Protein AF-0000000074174057 (afdb_homodimer)

Secondary structure (DSSP, 8-state):
----------------SS-EEEEEEETTTTEEEEEETTSEEEEEEE-SS-EEEEEEEE----TTTTTT-S--SSS-----EEE-TTSSEEEEEETTEEEEEETTSSPPEEEE-SS-EEEEE--SB--SS---TTS-EEEEEEETTS-EEEEEEEETTEEEEEE-TTS--SSS-EEEEEE-BTTS-EEEEETTS-EEEE-SS--TTT--EEE-S---------/----------------SS-EEEEEEETTTTEEEEEETTSEEEEEEE-SS-EEEEEEEE----TTTTTT-S--SSS-----EEE-TTSSEEEEEETTEEEEEETTSSPPEEEE-SS-EEEEE--SB--SS---TTS-EEEEEEETTS-EEEEEEEETTEEEEEE-TTS--SSS-EEEEEE-BTTS-EEEEETTS-EEEE-SS--TTT--EEE-----------

pLDDT: mean 82.19, std 21.19, range [20.66, 98.69]

Nearest PDB structures (foldseek):
  3mzl-assembly2_E  TM=7.596E-01  e=5.325E-05  Saccharomyces cerevisiae
  3f3p-assembly3_J  TM=7.016E-01  e=1.831E-05  Saccharomyces cerevisiae
  8f5o-assembly1_E  TM=5.684E-01  e=6.202E-05  Leishmania tarentolae
  9hcj-assembly1_N0  TM=3.857E-01  e=1.654E-05  Dictyostelium discoideum
  2pm6-assembly1_D  TM=4.220E-01  e=1.141E-04  Saccharomyces cerevisiae

Sequence (444 aa):
MGGDLRKCSFIKLEAHQNRVMTCVWCNKKGLLATSGNDGTIRVWNVTKKQYSLQQTCVFNRLEGDAEESLGSPSDPSFSPVSWSISGKYLAGALEKMVNIWQVNGGKGLVDIQPHWVSALAWPEEGPATAWSGESPELLLVGRMDGSLGLIEVVDVSTMHRRELEHCYRKDVSVTCIAWFSEDRPFAVGYFDGKLLLGTKEPLEKGGIVLIDAHKYCLIPVFMGGDLRKCSFIKLEAHQNRVMTCVWCNKKGLLATSGNDGTIRVWNVTKKQYSLQQTCVFNRLEGDAEESLGSPSDPSFSPVSWSISGKYLAGALEKMVNIWQVNGGKGLVDIQPHWVSALAWPEEGPATAWSGESPELLLVGRMDGSLGLIEVVDVSTMHRRELEHCYRKDVSVTCIAWFSEDRPFAVGYFDGKLLLGTKEPLEKGGIVLIDAHKYCLIPVF

Organism: NCBI:txid286419

Foldseek 3Di:
DPPDPPPPPPQPDDDDPADWQDWDADPQPRWIWIDGPNQWIWIWRDDPVDIHTQDIGGDDDDPPVVPPPPPPVPDPQRWDWDAAQNNQWIWTFGWQKIWIDGRNDDDIDIDGHPGGWQEKDWANHEDPPDPDPQAWTWMWTWHQQWWIKIKTHRDRYDIDMDTPPLFTDGRWGWHYKHHHYLVAWIWTATPQGKIKTAHPDADPPRRIDIGDDDPDPPPPPD/DPPDPPPPPPQPDDDDPADWQDWDADPQPRWIWIDGPNQWIWIWRDDPVDIHTQDIGGDDDDPPVVPPPPPPVPDPQRWDWDAAQNNQWIWIFGWQKIWIDGRNDDDIDIDGHPGGWQEKDWANHEDPPDPDPQAWTWMWTWHQQWWIKIKTHRDRYDIDMDTPPLFTDGRWGWHYKHHHYLVAWIWTATPQGKIKTAHPDADPPRRIDIGDDDDDPPPPPD

Radius of gyration: 22.74 Å; Cα contacts (8 Å, |Δi|>4): 1100; chains: 2; bounding box: 98×54×51 Å

Structure (mmCIF, N/CA/C/O backbone):
data_AF-0000000074174057-model_v1
#
loop_
_entity.id
_entity.type
_entity.pdbx_description
1 polymer 'Uncharacterized protein'
#
loop_
_atom_site.group_PDB
_atom_site.id
_atom_site.type_symbol
_atom_site.label_atom_id
_atom_site.label_alt_id
_atom_site.label_comp_id
_atom_site.label_asym_id
_atom_site.label_entity_id
_atom_site.label_seq_id
_atom_site.pdbx_PDB_ins_code
_atom_site.Cartn_x
_atom_site.Cartn_y
_atom_site.Cartn_z
_atom_site.occupancy
_atom_site.B_iso_or_equiv
_atom_site.auth_seq_id
_atom_site.auth_comp_id
_atom_site.auth_asym_id
_atom_site.auth_atom_id
_atom_site.pdbx_PDB_model_num
ATOM 1 N N . MET A 1 1 ? 49.625 -23.078 -20.875 1 26.84 1 MET A N 1
ATOM 2 C CA . MET A 1 1 ? 49.281 -21.828 -20.203 1 26.84 1 MET A CA 1
ATOM 3 C C . MET A 1 1 ? 47.781 -21.766 -19.906 1 26.84 1 MET A C 1
ATOM 5 O O . MET A 1 1 ? 46.969 -21.703 -20.812 1 26.84 1 MET A O 1
ATOM 9 N N . GLY A 1 2 ? 47.188 -22.578 -18.969 1 28.16 2 GLY A N 1
ATOM 10 C CA . GLY A 1 2 ? 45.781 -22.922 -18.703 1 28.16 2 GLY A CA 1
ATOM 11 C C . GLY A 1 2 ? 44.938 -21.734 -18.328 1 28.16 2 GLY A C 1
ATOM 12 O O . GLY A 1 2 ? 45.281 -20.953 -17.453 1 28.16 2 GLY A O 1
ATOM 13 N N . GLY A 1 3 ? 44.406 -21.031 -19.328 1 29.42 3 GLY A N 1
ATOM 14 C CA . GLY A 1 3 ? 43.625 -19.797 -19.203 1 29.42 3 GLY A CA 1
ATOM 15 C C . GLY A 1 3 ? 42.656 -19.812 -18.047 1 29.42 3 GLY A C 1
ATOM 16 O O . GLY A 1 3 ? 42.062 -20.844 -17.734 1 29.42 3 GLY A O 1
ATOM 17 N N . ASP A 1 4 ? 43 -19.047 -16.938 1 35.31 4 ASP A N 1
ATOM 18 C CA . ASP A 1 4 ? 42.281 -18.844 -15.688 1 35.31 4 ASP A CA 1
ATOM 19 C C . ASP A 1 4 ? 40.781 -18.609 -15.945 1 35.31 4 ASP A C 1
ATOM 21 O O . ASP A 1 4 ? 40.406 -17.75 -16.766 1 35.31 4 ASP A O 1
ATOM 25 N N . LEU A 1 5 ? 39.969 -19.625 -15.992 1 32.56 5 LEU A N 1
ATOM 26 C CA . LEU A 1 5 ? 38.531 -19.562 -16.047 1 32.56 5 LEU A CA 1
ATOM 27 C C . LEU A 1 5 ? 38 -18.422 -15.188 1 32.56 5 LEU A C 1
ATOM 29 O O . LEU A 1 5 ? 38.312 -18.344 -13.992 1 32.56 5 LEU A O 1
ATOM 33 N N . ARG A 1 6 ? 38 -17.188 -15.703 1 31.39 6 ARG A N 1
ATOM 34 C CA . ARG A 1 6 ? 37.406 -16.031 -15.047 1 31.39 6 ARG A CA 1
ATOM 35 C C . ARG A 1 6 ? 36.188 -16.438 -14.25 1 31.39 6 ARG A C 1
ATOM 37 O O . ARG A 1 6 ? 35.281 -17.109 -14.781 1 31.39 6 ARG A O 1
ATOM 44 N N . LYS A 1 7 ? 36.281 -16.75 -12.992 1 34.44 7 LYS A N 1
ATOM 45 C CA . LYS A 1 7 ? 35.219 -16.969 -12.023 1 34.44 7 LYS A CA 1
ATOM 46 C C . LYS A 1 7 ? 34.062 -15.992 -12.219 1 34.44 7 LYS A C 1
ATOM 48 O O . LYS A 1 7 ? 34.281 -14.781 -12.281 1 34.44 7 LYS A O 1
ATOM 53 N N . CYS A 1 8 ? 33.094 -16.25 -13.086 1 33.12 8 CYS A N 1
ATOM 54 C CA . CYS A 1 8 ? 31.859 -15.492 -13.266 1 33.12 8 CYS A CA 1
ATOM 55 C C . CYS A 1 8 ? 31.328 -15.008 -11.922 1 33.12 8 CYS A C 1
ATOM 57 O O . CYS A 1 8 ? 31.156 -15.805 -10.992 1 33.12 8 CYS A O 1
ATOM 59 N N . SER A 1 9 ? 31.766 -13.844 -11.422 1 35.62 9 SER A N 1
ATOM 60 C CA . SER A 1 9 ? 31.219 -13.172 -10.25 1 35.62 9 SER A CA 1
ATOM 61 C C . SER A 1 9 ? 29.703 -13.398 -10.133 1 35.62 9 SER A C 1
ATOM 63 O O . SER A 1 9 ? 28.953 -13.039 -11.031 1 35.62 9 SER A O 1
ATOM 65 N N . PHE A 1 10 ? 29.281 -14.578 -9.812 1 38.91 10 PHE A N 1
ATOM 66 C CA . PHE A 1 10 ? 27.859 -14.766 -9.562 1 38.91 10 PHE A CA 1
ATOM 67 C C . PHE A 1 10 ? 27.328 -13.688 -8.617 1 38.91 10 PHE A C 1
ATOM 69 O O . PHE A 1 10 ? 27.859 -13.492 -7.527 1 38.91 10 PHE A O 1
ATOM 76 N N . ILE A 1 11 ? 27.094 -12.43 -9.023 1 42.72 11 ILE A N 1
ATOM 77 C CA . ILE A 1 11 ? 26.375 -11.422 -8.25 1 42.72 11 ILE A CA 1
ATOM 78 C C . ILE A 1 11 ? 25.25 -12.094 -7.449 1 42.72 11 ILE A C 1
ATOM 80 O O . ILE A 1 11 ? 24.328 -12.672 -8.023 1 42.72 11 ILE A O 1
ATOM 84 N N . LYS A 1 12 ? 25.625 -12.617 -6.258 1 51.53 12 LYS A N 1
ATOM 85 C CA . LYS A 1 12 ? 24.703 -13.227 -5.312 1 51.53 12 LYS A CA 1
ATOM 86 C C . LYS A 1 12 ? 23.547 -12.281 -4.984 1 51.53 12 LYS A C 1
ATOM 88 O O . LYS A 1 12 ? 23.766 -11.172 -4.504 1 51.53 12 LYS A O 1
ATOM 93 N N . LEU A 1 13 ? 22.344 -12.453 -5.551 1 61.44 13 LEU A N 1
ATOM 94 C CA . LEU A 1 13 ? 21.156 -11.68 -5.215 1 61.44 13 LEU A CA 1
ATOM 95 C C . LEU A 1 13 ? 20.547 -12.148 -3.893 1 61.44 13 LEU A C 1
ATOM 97 O O . LEU A 1 13 ? 20.266 -13.336 -3.725 1 61.44 13 LEU A O 1
ATOM 101 N N . GLU A 1 14 ? 20.844 -11.281 -2.744 1 81.12 14 GLU A N 1
ATOM 102 C CA . GLU A 1 14 ? 20.266 -11.602 -1.438 1 81.12 14 GLU A CA 1
ATOM 103 C C . GLU A 1 14 ? 18.984 -10.828 -1.194 1 81.12 14 GLU A C 1
ATOM 105 O O . GLU A 1 14 ? 18.969 -9.594 -1.242 1 81.12 14 GLU A O 1
ATOM 110 N N . ALA A 1 15 ? 17.984 -11.656 -0.936 1 90.81 15 ALA A N 1
ATOM 111 C CA . ALA A 1 15 ? 16.734 -10.992 -0.538 1 90.81 15 ALA A CA 1
ATOM 112 C C . ALA A 1 15 ? 16.828 -10.469 0.893 1 90.81 15 ALA A C 1
ATOM 114 O O . ALA A 1 15 ? 17.719 -9.656 1.209 1 90.81 15 ALA A O 1
ATOM 115 N N . HIS A 1 16 ? 15.969 -10.883 1.801 1 92.12 16 HIS A N 1
ATOM 116 C CA . HIS A 1 16 ? 15.977 -10.359 3.162 1 92.12 16 HIS A CA 1
ATOM 117 C C . HIS A 1 16 ? 16.203 -11.477 4.18 1 92.12 16 HIS A C 1
ATOM 119 O O . HIS A 1 16 ? 15.93 -12.641 3.898 1 92.12 16 HIS A O 1
ATOM 125 N N . GLN A 1 17 ? 16.859 -11.25 5.332 1 87.56 17 GLN A N 1
ATOM 126 C CA . GLN A 1 17 ? 17.172 -12.242 6.355 1 87.56 17 GLN A CA 1
ATOM 127 C C . GLN A 1 17 ? 15.93 -12.656 7.125 1 87.56 17 GLN A C 1
ATOM 129 O O . GLN A 1 17 ? 15.875 -13.742 7.699 1 87.56 17 GLN A O 1
ATOM 134 N N . ASN A 1 18 ? 14.977 -11.773 7.121 1 88.19 18 ASN A N 1
ATOM 135 C CA . ASN A 1 18 ? 13.711 -12.062 7.785 1 88.19 18 ASN A CA 1
ATOM 136 C C . ASN A 1 18 ? 12.516 -11.641 6.934 1 88.19 18 ASN A C 1
ATOM 138 O O . ASN A 1 18 ? 12.641 -11.484 5.715 1 88.19 18 ASN A O 1
ATOM 142 N N . ARG A 1 19 ? 11.406 -11.586 7.531 1 92 19 ARG A N 1
ATOM 143 C CA . ARG A 1 19 ? 10.133 -11.328 6.867 1 92 19 ARG A CA 1
ATOM 144 C C . ARG A 1 19 ? 10.25 -10.164 5.891 1 92 19 ARG A C 1
ATOM 146 O O . ARG A 1 19 ? 10.805 -9.117 6.223 1 92 19 ARG A O 1
ATOM 153 N N . VAL A 1 20 ? 9.844 -10.445 4.586 1 95.19 20 VAL A N 1
ATOM 154 C CA . VAL A 1 20 ? 9.625 -9.32 3.682 1 95.19 20 VAL A CA 1
ATOM 155 C C . VAL A 1 20 ? 8.414 -8.508 4.137 1 95.19 20 VAL A C 1
ATOM 157 O O . VAL A 1 20 ? 7.352 -9.078 4.406 1 95.19 20 VAL A O 1
ATOM 160 N N . MET A 1 21 ? 8.57 -7.293 4.254 1 93.69 21 MET A N 1
ATOM 161 C CA . MET A 1 21 ? 7.516 -6.461 4.824 1 93.69 21 MET A CA 1
ATOM 162 C C . MET A 1 21 ? 6.715 -5.77 3.729 1 93.69 21 MET A C 1
ATOM 164 O O . MET A 1 21 ? 5.504 -5.594 3.855 1 93.69 21 MET A O 1
ATOM 168 N N . THR A 1 22 ? 7.371 -5.312 2.715 1 95.38 22 THR A N 1
ATOM 169 C CA . THR A 1 22 ? 6.676 -4.613 1.644 1 95.38 22 THR A CA 1
ATOM 170 C C . THR A 1 22 ? 7.348 -4.875 0.299 1 95.38 22 THR A C 1
ATOM 172 O O . THR A 1 22 ? 8.539 -5.191 0.245 1 95.38 22 THR A O 1
ATOM 175 N N . CYS A 1 23 ? 6.633 -4.855 -0.778 1 96.5 23 CYS A N 1
ATOM 176 C CA . CYS A 1 23 ? 7.047 -4.824 -2.178 1 96.5 23 CYS A CA 1
ATOM 177 C C . CYS A 1 23 ? 6.359 -3.688 -2.924 1 96.5 23 CYS A C 1
ATOM 179 O O . CYS A 1 23 ? 5.129 -3.613 -2.953 1 96.5 23 CYS A O 1
ATOM 181 N N . VAL A 1 24 ? 7.148 -2.809 -3.457 1 96.56 24 VAL A N 1
ATOM 182 C CA . VAL A 1 24 ? 6.531 -1.677 -4.141 1 96.56 24 VAL A CA 1
ATOM 183 C C . VAL A 1 24 ? 7.281 -1.382 -5.438 1 96.56 24 VAL A C 1
ATOM 185 O O . VAL A 1 24 ? 8.508 -1.309 -5.445 1 96.56 24 VAL A O 1
ATOM 188 N N . TRP A 1 25 ? 6.516 -1.225 -6.551 1 95 25 TRP A N 1
ATOM 189 C CA . TRP A 1 25 ? 7.105 -0.872 -7.84 1 95 25 TRP A CA 1
ATOM 190 C C . TRP A 1 25 ? 7.223 0.642 -7.988 1 95 25 TRP A C 1
ATOM 192 O O . TRP A 1 25 ? 6.324 1.383 -7.578 1 95 25 TRP A O 1
ATOM 202 N N . CYS A 1 26 ? 8.266 1.019 -8.594 1 93.94 26 CYS A N 1
ATOM 203 C CA . CYS A 1 26 ? 8.383 2.389 -9.086 1 93.94 26 CYS A CA 1
ATOM 204 C C . CYS A 1 26 ? 7.93 2.492 -10.531 1 93.94 26 CYS A C 1
ATOM 206 O O . CYS A 1 26 ? 8.656 2.096 -11.445 1 93.94 26 CYS A O 1
ATOM 208 N N . ASN A 1 27 ? 6.785 3.074 -10.703 1 84.44 27 ASN A N 1
ATOM 209 C CA . ASN A 1 27 ? 6.207 3.156 -12.039 1 84.44 27 ASN A CA 1
ATOM 210 C C . ASN A 1 27 ? 7.105 3.941 -12.992 1 84.44 27 ASN A C 1
ATOM 212 O O . ASN A 1 27 ? 7.223 3.594 -14.172 1 84.44 27 ASN A O 1
ATOM 216 N N . LYS A 1 28 ? 7.781 4.848 -12.539 1 85.44 28 LYS A N 1
ATOM 217 C CA . LYS A 1 28 ? 8.562 5.762 -13.367 1 85.44 28 LYS A CA 1
ATOM 218 C C . LYS A 1 28 ? 9.867 5.105 -13.828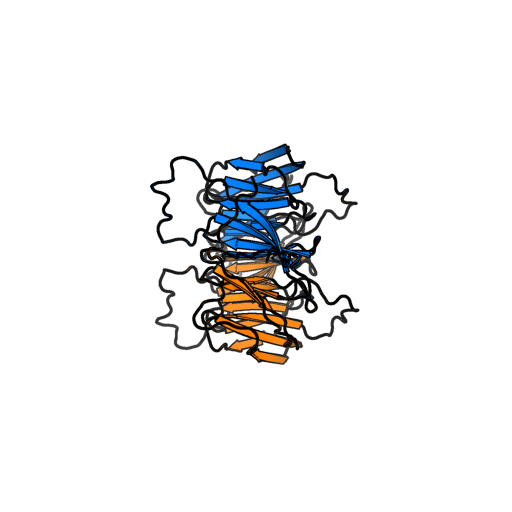 1 85.44 28 LYS A C 1
ATOM 220 O O . LYS A 1 28 ? 10.312 5.328 -14.953 1 85.44 28 LYS A O 1
ATOM 225 N N . LYS A 1 29 ? 10.406 4.258 -12.969 1 88.81 29 LYS A N 1
ATOM 226 C CA . LYS A 1 29 ? 11.75 3.758 -13.258 1 88.81 29 LYS A CA 1
ATOM 227 C C . LYS A 1 29 ? 11.719 2.264 -13.57 1 88.81 29 LYS A C 1
ATOM 229 O O . LYS A 1 29 ? 12.727 1.695 -14 1 88.81 29 LYS A O 1
ATOM 234 N N . GLY A 1 30 ? 10.633 1.668 -13.312 1 88.5 30 GLY A N 1
ATOM 235 C CA . GLY A 1 30 ? 10.57 0.228 -13.508 1 88.5 30 GLY A CA 1
ATOM 236 C C . GLY A 1 30 ? 11.422 -0.548 -12.523 1 88.5 30 GLY A C 1
ATOM 237 O O . GLY A 1 30 ? 12.055 -1.536 -12.891 1 88.5 30 GLY A O 1
ATOM 238 N N . LEU A 1 31 ? 11.594 -0.072 -11.336 1 94.5 31 LEU A N 1
ATOM 239 C CA . LEU A 1 31 ? 12.352 -0.694 -10.266 1 94.5 31 LEU A CA 1
ATOM 240 C C . LEU A 1 31 ? 11.422 -1.257 -9.195 1 94.5 31 LEU A C 1
ATOM 242 O O . LEU A 1 31 ? 10.312 -0.752 -9 1 94.5 31 LEU A O 1
ATOM 246 N N . LEU A 1 32 ? 11.914 -2.271 -8.516 1 95.56 32 LEU A N 1
ATOM 247 C CA . LEU A 1 32 ? 11.203 -2.881 -7.398 1 95.56 32 LEU A CA 1
ATOM 248 C C . LEU A 1 32 ? 11.938 -2.625 -6.086 1 95.56 32 LEU A C 1
ATOM 250 O O . LEU A 1 32 ? 13.141 -2.863 -5.988 1 95.56 32 LEU A O 1
ATOM 254 N N . ALA A 1 33 ? 11.25 -2.117 -5.121 1 96.69 33 ALA A N 1
ATOM 255 C CA . ALA A 1 33 ? 11.805 -2 -3.771 1 96.69 33 ALA A CA 1
ATOM 256 C C . ALA A 1 33 ? 11.148 -2.998 -2.822 1 96.69 33 ALA A C 1
ATOM 258 O O . ALA A 1 33 ? 9.922 -3.129 -2.799 1 96.69 33 ALA A O 1
ATOM 259 N N . THR A 1 34 ? 11.953 -3.701 -2.094 1 96.5 34 THR A N 1
ATOM 260 C CA . THR A 1 34 ? 11.461 -4.59 -1.048 1 96.5 34 THR A CA 1
ATOM 261 C C . THR A 1 34 ? 12.07 -4.227 0.304 1 96.5 34 THR A C 1
ATOM 263 O O . THR A 1 34 ? 13.25 -3.9 0.39 1 96.5 34 THR A O 1
ATOM 266 N N . SER A 1 35 ? 11.227 -4.219 1.305 1 95.38 35 SER A N 1
ATOM 267 C CA . SER A 1 35 ? 11.727 -4.008 2.658 1 95.38 35 SER A CA 1
ATOM 268 C C . SER A 1 35 ? 11.609 -5.277 3.496 1 95.38 35 SER A C 1
ATOM 270 O O . SER A 1 35 ? 10.75 -6.117 3.242 1 95.38 35 SER A O 1
ATOM 272 N N . GLY A 1 36 ? 12.547 -5.363 4.469 1 93.06 36 GLY A N 1
ATOM 273 C CA . GLY A 1 36 ? 12.516 -6.516 5.359 1 93.06 36 GLY A CA 1
ATOM 274 C C . GLY A 1 36 ? 12.633 -6.137 6.824 1 93.06 36 GLY A C 1
ATOM 275 O O . GLY A 1 36 ? 12.977 -5 7.152 1 93.06 36 GLY A O 1
ATOM 276 N N . ASN A 1 37 ? 12.297 -7.105 7.609 1 90.69 37 ASN A N 1
ATOM 277 C CA . ASN A 1 37 ? 12.453 -6.93 9.055 1 90.69 37 ASN A CA 1
ATOM 278 C C . ASN A 1 37 ? 13.922 -6.871 9.453 1 90.69 37 ASN A C 1
ATOM 280 O O . ASN A 1 37 ? 14.25 -6.555 10.594 1 90.69 37 ASN A O 1
ATOM 284 N N . ASP A 1 38 ? 14.828 -7.059 8.547 1 86.44 38 ASP A N 1
ATOM 285 C CA . ASP A 1 38 ? 16.266 -6.965 8.789 1 86.44 38 ASP A CA 1
ATOM 286 C C . ASP A 1 38 ? 16.734 -5.512 8.766 1 86.44 38 ASP A C 1
ATOM 288 O O . ASP A 1 38 ? 17.922 -5.234 8.891 1 86.44 38 ASP A O 1
ATOM 292 N N . GLY A 1 39 ? 15.852 -4.594 8.531 1 89 39 GLY A N 1
ATOM 293 C CA . GLY A 1 39 ? 16.156 -3.176 8.594 1 89 39 GLY A CA 1
ATOM 294 C C . GLY A 1 39 ? 16.703 -2.625 7.293 1 89 39 GLY A C 1
ATOM 295 O O . GLY A 1 39 ? 17.359 -1.579 7.277 1 89 39 GLY A O 1
ATOM 296 N N . THR A 1 40 ? 16.406 -3.352 6.168 1 91.38 40 THR A N 1
ATOM 297 C CA . THR A 1 40 ? 16.922 -2.871 4.891 1 91.38 40 THR A CA 1
ATOM 298 C C . THR A 1 40 ? 15.805 -2.729 3.869 1 91.38 40 THR A C 1
ATOM 300 O O . THR A 1 40 ? 14.75 -3.357 4.004 1 91.38 40 THR A O 1
ATOM 303 N N . ILE A 1 41 ? 16.016 -1.884 2.953 1 94.44 41 ILE A N 1
ATOM 304 C CA . ILE A 1 41 ? 15.281 -1.861 1.691 1 94.44 41 ILE A CA 1
ATOM 305 C C . ILE A 1 41 ? 16.219 -2.25 0.546 1 94.44 41 ILE A C 1
ATOM 307 O O . ILE A 1 41 ? 17.344 -1.754 0.46 1 94.44 41 ILE A O 1
ATOM 311 N N . ARG A 1 42 ? 15.828 -3.084 -0.247 1 94.31 42 ARG A N 1
ATOM 312 C CA . ARG A 1 42 ? 16.594 -3.498 -1.422 1 94.31 42 ARG A CA 1
ATOM 313 C C . ARG A 1 42 ? 15.883 -3.086 -2.707 1 94.31 42 ARG A C 1
ATOM 315 O O . ARG A 1 42 ? 14.68 -3.299 -2.854 1 94.31 42 ARG A O 1
ATOM 322 N N . VAL A 1 43 ? 16.625 -2.494 -3.594 1 94.75 43 VAL A N 1
ATOM 323 C CA . VAL A 1 43 ? 16.109 -2.02 -4.871 1 94.75 43 VAL A CA 1
ATOM 324 C C . VAL A 1 43 ? 16.594 -2.936 -5.996 1 94.75 43 VAL A C 1
ATOM 326 O O . VAL A 1 43 ? 17.797 -3.158 -6.156 1 94.75 43 VAL A O 1
ATOM 329 N N . TRP A 1 44 ? 15.586 -3.373 -6.754 1 93.12 44 TRP A N 1
ATOM 330 C CA . TRP A 1 44 ? 15.875 -4.375 -7.777 1 93.12 44 TRP A CA 1
ATOM 331 C C . TRP A 1 44 ? 15.547 -3.84 -9.172 1 93.12 44 TRP A C 1
ATOM 333 O O . TRP A 1 44 ? 14.523 -3.174 -9.359 1 93.12 44 TRP A O 1
ATOM 343 N N . ASN A 1 45 ? 16.438 -4.168 -10.109 1 89.5 45 ASN A N 1
ATOM 344 C CA . ASN A 1 45 ? 16.078 -4.129 -11.523 1 89.5 45 ASN A CA 1
ATOM 345 C C . ASN A 1 45 ? 15.469 -5.453 -11.984 1 89.5 45 ASN A C 1
ATOM 347 O O . ASN A 1 45 ? 16.094 -6.508 -11.859 1 89.5 45 ASN A O 1
ATOM 351 N N . VAL A 1 46 ? 14.258 -5.406 -12.453 1 85.81 46 VAL A N 1
ATOM 352 C CA . VAL A 1 46 ? 13.578 -6.637 -12.836 1 85.81 46 VAL A CA 1
ATOM 353 C C . VAL A 1 46 ? 13.109 -6.539 -14.281 1 85.81 46 VAL A C 1
ATOM 355 O O . VAL A 1 46 ? 12.289 -5.68 -14.625 1 85.81 46 VAL A O 1
ATOM 358 N N . THR A 1 47 ? 13.656 -7.234 -15.078 1 79 47 THR A N 1
ATOM 359 C CA . THR A 1 47 ? 13.195 -7.383 -16.453 1 79 47 THR A CA 1
ATOM 360 C C . THR A 1 47 ? 12.664 -8.789 -16.703 1 79 47 THR A C 1
ATOM 362 O O . THR A 1 47 ? 12.68 -9.633 -15.789 1 79 47 THR A O 1
ATOM 365 N N . LYS A 1 48 ? 12.109 -9.047 -17.812 1 74.5 48 LYS A N 1
ATOM 366 C CA . LYS A 1 48 ? 11.555 -10.359 -18.156 1 74.5 48 LYS A CA 1
ATOM 367 C C . LYS A 1 48 ? 12.625 -11.438 -18.062 1 74.5 48 LYS A C 1
ATOM 369 O O . LYS A 1 48 ? 12.328 -12.586 -17.703 1 74.5 48 LYS A O 1
ATOM 374 N N . LYS A 1 49 ? 13.883 -11.094 -18.266 1 70.69 49 LYS A N 1
ATOM 375 C CA . LYS A 1 49 ? 14.914 -12.117 -18.422 1 70.69 49 LYS A CA 1
ATOM 376 C C . LYS A 1 49 ? 15.938 -12.047 -17.297 1 70.69 49 LYS A C 1
ATOM 378 O O . LYS A 1 49 ? 16.703 -12.984 -17.078 1 70.69 49 LYS A O 1
ATOM 383 N N . GLN A 1 50 ? 15.836 -10.898 -16.609 1 77.25 50 GLN A N 1
ATOM 384 C CA . GLN A 1 50 ? 16.922 -10.719 -15.648 1 77.25 50 GLN A CA 1
ATOM 385 C C . GLN A 1 50 ? 16.453 -9.93 -14.422 1 77.25 50 GLN A C 1
ATOM 387 O O . GLN A 1 50 ? 15.5 -9.148 -14.508 1 77.25 50 GLN A O 1
ATOM 392 N N . TYR A 1 51 ? 17.078 -10.305 -13.359 1 82.62 51 TYR A N 1
ATOM 393 C CA . TYR A 1 51 ? 16.922 -9.508 -12.148 1 82.62 51 TYR A CA 1
ATOM 394 C C . TYR A 1 51 ? 18.266 -9.234 -11.484 1 82.62 51 TYR A C 1
ATOM 396 O O . TYR A 1 51 ? 19.172 -10.062 -11.562 1 82.62 51 TYR A O 1
ATOM 404 N N . SER A 1 52 ? 18.453 -8.016 -10.984 1 87.62 52 SER A N 1
ATOM 405 C CA . SER A 1 52 ? 19.672 -7.668 -10.273 1 87.62 52 SER A CA 1
ATOM 406 C C . SER A 1 52 ? 19.391 -6.723 -9.109 1 87.62 52 SER A C 1
ATOM 408 O O . SER A 1 52 ? 18.484 -5.895 -9.188 1 87.62 52 SER A O 1
ATOM 410 N N . LEU A 1 53 ? 20.156 -6.941 -8.109 1 90.56 53 LEU A N 1
ATOM 411 C CA . LEU A 1 53 ? 20.109 -6.023 -6.977 1 90.56 53 LEU A CA 1
ATOM 412 C C . LEU A 1 53 ? 20.875 -4.738 -7.285 1 90.56 53 LEU A C 1
ATOM 414 O O . LEU A 1 53 ? 22.094 -4.773 -7.508 1 90.56 53 LEU A O 1
ATOM 418 N N . GLN A 1 54 ? 20.266 -3.686 -7.285 1 90.19 54 GLN A N 1
ATOM 419 C CA . GLN A 1 54 ? 20.859 -2.41 -7.66 1 90.19 54 GLN A CA 1
ATOM 420 C C . GLN A 1 54 ? 21.406 -1.675 -6.438 1 90.19 54 GLN A C 1
ATOM 422 O O . GLN A 1 54 ? 22.438 -1.006 -6.516 1 90.19 54 GLN A O 1
ATOM 427 N N . GLN A 1 55 ? 20.656 -1.787 -5.348 1 91.94 55 GLN A N 1
ATOM 428 C CA . GLN A 1 55 ? 21 -0.981 -4.18 1 91.94 55 GLN A CA 1
ATOM 429 C C . GLN A 1 55 ? 20.406 -1.584 -2.904 1 91.94 55 GLN A C 1
ATOM 431 O O . GLN A 1 55 ? 19.312 -2.129 -2.918 1 91.94 55 GLN A O 1
ATOM 436 N N . THR A 1 56 ? 21.203 -1.534 -1.81 1 92.62 56 THR A N 1
ATOM 437 C CA . THR A 1 56 ? 20.719 -1.841 -0.472 1 92.62 56 THR A CA 1
ATOM 438 C C . THR A 1 56 ? 20.703 -0.592 0.404 1 92.62 56 THR A C 1
ATOM 440 O O . THR A 1 56 ? 21.75 0.052 0.58 1 92.62 56 THR A O 1
ATOM 443 N N . CYS A 1 57 ? 19.547 -0.249 0.861 1 93.19 57 CYS A N 1
ATOM 444 C CA . CYS A 1 57 ? 19.391 0.87 1.783 1 93.19 57 CYS A CA 1
ATOM 445 C C . CYS A 1 57 ? 19.219 0.376 3.215 1 93.19 57 CYS A C 1
ATOM 447 O O . CYS A 1 57 ? 18.406 -0.503 3.482 1 93.19 57 CYS A O 1
ATOM 449 N N . VAL A 1 58 ? 20 0.975 4.098 1 92.69 58 VAL A N 1
ATOM 450 C CA . VAL A 1 58 ? 19.938 0.56 5.492 1 92.69 58 VAL A CA 1
ATOM 451 C C . VAL A 1 58 ? 19.25 1.642 6.324 1 92.69 58 VAL A C 1
ATOM 453 O O . VAL A 1 58 ? 19.625 2.811 6.273 1 92.69 58 VAL A O 1
ATOM 456 N N . PHE A 1 59 ? 18.281 1.222 7.09 1 92.62 59 PHE A N 1
ATOM 457 C CA . PHE A 1 59 ? 17.578 2.17 7.949 1 92.62 59 PHE A CA 1
ATOM 458 C C . PHE A 1 59 ? 18.484 2.686 9.047 1 92.62 59 PHE A C 1
ATOM 460 O O . PHE A 1 59 ? 19.188 1.906 9.695 1 92.62 59 PHE A O 1
ATOM 467 N N . ASN A 1 60 ? 18.469 4.039 9.203 1 92.06 60 ASN A N 1
ATOM 468 C CA . ASN A 1 60 ? 19.062 4.609 10.414 1 92.06 60 ASN A CA 1
ATOM 469 C C . ASN A 1 60 ? 18.172 4.379 11.633 1 92.06 60 ASN A C 1
ATOM 471 O O . ASN A 1 60 ? 16.953 4.426 11.531 1 92.06 60 ASN A O 1
ATOM 475 N N . ARG A 1 61 ? 18.844 4.074 12.742 1 83.56 61 ARG A N 1
ATOM 476 C CA . ARG A 1 61 ? 18.141 3.893 14 1 83.56 61 ARG A CA 1
ATOM 477 C C . ARG A 1 61 ? 18.641 4.855 15.062 1 83.56 61 ARG A C 1
ATOM 479 O O . ARG A 1 61 ? 19.797 5.312 14.992 1 83.56 61 ARG A O 1
ATOM 486 N N . LEU A 1 62 ? 17.781 5.27 15.883 1 79.44 62 LEU A N 1
ATOM 487 C CA . LEU A 1 62 ? 18.219 6.129 16.969 1 79.44 62 LEU A CA 1
ATOM 488 C C . LEU A 1 62 ? 19.141 5.371 17.922 1 79.44 62 LEU A C 1
ATOM 490 O O . LEU A 1 62 ? 18.875 4.211 18.25 1 79.44 62 LEU A O 1
ATOM 494 N N . GLU A 1 63 ? 20.406 5.91 18.188 1 69.12 63 GLU A N 1
ATOM 495 C CA . GLU A 1 63 ? 21.391 5.379 19.125 1 69.12 63 GLU A CA 1
ATOM 496 C C . GLU A 1 63 ? 20.828 5.285 20.531 1 69.12 63 GLU A C 1
ATOM 498 O O . GLU A 1 63 ? 20.062 6.148 20.953 1 69.12 63 GLU A O 1
ATOM 503 N N . GLY A 1 64 ? 21.016 4.043 21.391 1 59.44 64 GLY A N 1
ATOM 504 C CA . GLY A 1 64 ? 20.625 3.785 22.766 1 59.44 64 GLY A CA 1
ATOM 505 C C . GLY A 1 64 ? 19.422 2.861 22.875 1 59.44 64 GLY A C 1
ATOM 506 O O . GLY A 1 64 ? 19.062 2.436 23.969 1 59.44 64 GLY A O 1
ATOM 507 N N . ASP A 1 65 ? 18.688 3.123 22.047 1 47.94 65 ASP A N 1
ATOM 508 C CA . ASP A 1 65 ? 17.516 2.268 22.203 1 47.94 65 ASP A CA 1
ATOM 509 C C . ASP A 1 65 ? 17.812 0.831 21.781 1 47.94 65 ASP A C 1
ATOM 511 O O . ASP A 1 65 ? 16.906 0.046 21.516 1 47.94 65 ASP A O 1
ATOM 515 N N . ALA A 1 66 ? 19.062 0.609 21.594 1 45.34 66 ALA A N 1
ATOM 516 C CA . ALA A 1 66 ? 19.375 -0.77 21.219 1 45.34 66 ALA A CA 1
ATOM 517 C C . ALA A 1 66 ? 18.641 -1.758 22.125 1 45.34 66 ALA A C 1
ATOM 519 O O . ALA A 1 66 ? 18.359 -2.889 21.719 1 45.34 66 ALA A O 1
ATOM 520 N N . GLU A 1 67 ? 19.016 -1.492 23.469 1 43.59 67 GLU A N 1
ATOM 521 C CA . GLU A 1 67 ? 18.547 -2.553 24.359 1 43.59 67 GLU A CA 1
ATOM 522 C C . GLU A 1 67 ? 17.078 -2.896 24.078 1 43.59 67 GLU A C 1
ATOM 524 O O . GLU A 1 67 ? 16.688 -4.066 24.125 1 43.59 67 GLU A O 1
ATOM 529 N N . GLU A 1 68 ? 16.188 -1.871 24.5 1 40.97 68 GLU A N 1
ATOM 530 C CA . GLU A 1 68 ? 14.797 -2.143 24.812 1 40.97 68 GLU A CA 1
ATOM 531 C C . GLU A 1 68 ? 13.969 -2.316 23.531 1 40.97 68 GLU A C 1
ATOM 533 O O . GLU A 1 68 ? 12.789 -2.656 23.594 1 40.97 68 GLU A O 1
ATOM 538 N N . SER A 1 69 ? 14.461 -1.712 22.625 1 39.94 69 SER A N 1
ATOM 539 C CA . SER A 1 69 ? 13.398 -1.657 21.625 1 39.94 69 SER A CA 1
ATOM 540 C C . SER A 1 69 ? 13.242 -3 20.922 1 39.94 69 SER A C 1
ATOM 542 O O . SER A 1 69 ? 13.602 -3.139 19.75 1 39.94 69 SER A O 1
ATOM 544 N N . LEU A 1 70 ? 13.938 -3.988 21.484 1 35.5 70 LEU A N 1
ATOM 545 C CA . LEU A 1 70 ? 13.273 -5.203 21.031 1 35.5 70 LEU A CA 1
ATOM 546 C C . LEU A 1 70 ? 11.773 -4.98 20.891 1 35.5 70 LEU A C 1
ATOM 548 O O . LEU A 1 70 ? 11.102 -4.594 21.859 1 35.5 70 LEU A O 1
ATOM 552 N N . GLY A 1 71 ? 11.359 -4.344 19.922 1 37.94 71 GLY A N 1
ATOM 553 C CA . GLY A 1 71 ? 9.922 -4.273 19.703 1 37.94 71 GLY A CA 1
ATOM 554 C C . GLY A 1 71 ? 9.148 -5.305 20.5 1 37.94 71 GLY A C 1
ATOM 555 O O . GLY A 1 71 ? 9.68 -6.363 20.828 1 37.94 71 GLY A O 1
ATOM 556 N N . SER A 1 72 ? 8.555 -4.922 21.703 1 37.75 72 SER A N 1
ATOM 557 C CA . SER A 1 72 ? 7.512 -5.863 22.109 1 37.75 72 SER A CA 1
ATOM 558 C C . SER A 1 72 ? 7.113 -6.77 20.953 1 37.75 72 SER A C 1
ATOM 560 O O . SER A 1 72 ? 7.066 -6.332 19.797 1 37.75 72 SER A O 1
ATOM 562 N N . PRO A 1 73 ? 7.453 -8.062 20.953 1 38.38 73 PRO A N 1
ATOM 563 C CA . PRO A 1 73 ? 6.898 -8.984 19.953 1 38.38 73 PRO A CA 1
ATOM 564 C C . PRO A 1 73 ? 5.633 -8.445 19.297 1 38.38 73 PRO A C 1
ATOM 566 O O . PRO A 1 73 ? 5.055 -9.102 18.438 1 38.38 73 PRO A O 1
ATOM 569 N N . SER A 1 74 ? 4.852 -7.672 20.203 1 38.91 74 SER A N 1
ATOM 570 C CA . SER A 1 74 ? 3.506 -7.418 19.703 1 38.91 74 SER A CA 1
ATOM 571 C C . SER A 1 74 ? 3.531 -6.965 18.25 1 38.91 74 SER A C 1
ATOM 573 O O . SER A 1 74 ? 2.828 -7.527 17.406 1 38.91 74 SER A O 1
ATOM 575 N N . ASP A 1 75 ? 3.555 -5.387 17.969 1 46.59 75 ASP A N 1
ATOM 576 C CA . ASP A 1 75 ? 2.992 -4.84 16.734 1 46.59 75 ASP A CA 1
ATOM 577 C C . ASP A 1 75 ? 3.961 -5.012 15.57 1 46.59 75 ASP A C 1
ATOM 579 O O . ASP A 1 75 ? 5.145 -4.688 15.688 1 46.59 75 ASP A O 1
ATOM 583 N N . PRO A 1 76 ? 3.891 -5.992 14.703 1 48.5 76 PRO A N 1
ATOM 584 C CA . PRO A 1 76 ? 4.629 -6.004 13.438 1 48.5 76 PRO A CA 1
ATOM 585 C C . PRO A 1 76 ? 5.086 -4.609 13.008 1 48.5 76 PRO A C 1
ATOM 587 O O . PRO A 1 76 ? 4.266 -3.691 12.906 1 48.5 76 PRO A O 1
ATOM 590 N N . SER A 1 77 ? 6.266 -4.184 13.555 1 56.06 77 SER A N 1
ATOM 591 C CA . SER A 1 77 ? 6.895 -2.9 13.258 1 56.06 77 SER A CA 1
ATOM 592 C C . SER A 1 77 ? 6.766 -2.553 11.781 1 56.06 77 SER A C 1
ATOM 594 O O . SER A 1 77 ? 7.566 -3.01 10.961 1 56.06 77 SER A O 1
ATOM 596 N N . PHE A 1 78 ? 5.566 -2.402 11.344 1 68.81 78 PHE A N 1
ATOM 597 C CA . PHE A 1 78 ? 5.324 -1.888 10.008 1 68.81 78 PHE A CA 1
ATOM 598 C C . PHE A 1 78 ? 6.148 -0.633 9.75 1 68.81 78 PHE A C 1
ATOM 600 O O . PHE A 1 78 ? 6.09 0.326 10.523 1 68.81 78 PHE A O 1
ATOM 607 N N . SER A 1 79 ? 7.223 -0.847 8.867 1 85.06 79 SER A N 1
ATOM 608 C CA . SER A 1 79 ? 7.969 0.299 8.359 1 85.06 79 SER A CA 1
ATOM 609 C C . SER A 1 79 ? 7.445 0.741 7 1 85.06 79 SER A C 1
ATOM 611 O O . SER A 1 79 ? 7.641 0.048 5.996 1 85.06 79 SER A O 1
ATOM 613 N N . PRO A 1 80 ? 6.77 1.837 7.062 1 94.44 80 PRO A N 1
ATOM 614 C CA . PRO A 1 80 ? 6.27 2.305 5.766 1 94.44 80 PRO A CA 1
ATOM 615 C C . PRO A 1 80 ? 7.391 2.65 4.789 1 94.44 80 PRO A C 1
ATOM 617 O O . PRO A 1 80 ? 8.422 3.189 5.195 1 94.44 80 PRO A O 1
ATOM 620 N N . VAL A 1 81 ? 7.27 2.246 3.537 1 96.44 81 VAL A N 1
ATOM 621 C CA . VAL A 1 81 ? 8.188 2.529 2.441 1 96.44 81 VAL A CA 1
ATOM 622 C C . VAL A 1 81 ? 7.41 3.037 1.229 1 96.44 81 VAL A C 1
ATOM 624 O O . VAL A 1 81 ? 6.34 2.518 0.911 1 96.44 81 VAL A O 1
ATOM 627 N N . SER A 1 82 ? 7.934 4.039 0.552 1 96.88 82 SER A N 1
ATOM 628 C CA . SER A 1 82 ? 7.227 4.551 -0.616 1 96.88 82 SER A CA 1
ATOM 629 C C . SER A 1 82 ? 8.172 5.266 -1.569 1 96.88 82 SER A C 1
ATOM 631 O O . SER A 1 82 ? 9.18 5.836 -1.141 1 96.88 82 SER A O 1
ATOM 633 N N . TRP A 1 83 ? 7.836 5.219 -2.883 1 96.88 83 TRP A N 1
ATOM 634 C CA . TRP A 1 83 ? 8.586 5.914 -3.924 1 96.88 83 TRP A CA 1
ATOM 635 C C . TRP A 1 83 ? 8.094 7.352 -4.078 1 96.88 83 TRP A C 1
ATOM 637 O O . TRP A 1 83 ? 6.891 7.613 -4.031 1 96.88 83 TRP A O 1
ATOM 647 N N . SER A 1 84 ? 9.055 8.219 -4.344 1 96.31 84 SER A N 1
ATOM 648 C CA . SER A 1 84 ? 8.664 9.578 -4.699 1 96.31 84 SER A CA 1
ATOM 649 C C . SER A 1 84 ? 8.023 9.617 -6.082 1 96.31 84 SER A C 1
ATOM 651 O O . SER A 1 84 ? 8.125 8.664 -6.852 1 96.31 84 SER A O 1
ATOM 653 N N . ILE A 1 85 ? 7.453 10.719 -6.387 1 93.12 85 ILE A N 1
ATOM 654 C CA . ILE A 1 85 ? 6.695 10.867 -7.625 1 93.12 85 ILE A CA 1
ATOM 655 C C . ILE A 1 85 ? 7.625 10.672 -8.82 1 93.12 85 ILE A C 1
ATOM 657 O O . ILE A 1 85 ? 7.258 10.023 -9.805 1 93.12 85 ILE A O 1
ATOM 661 N N . SER A 1 86 ? 8.797 11.195 -8.789 1 92 86 SER A N 1
ATOM 662 C CA . SER A 1 86 ? 9.742 11.133 -9.898 1 92 86 SER A CA 1
ATOM 663 C C . SER A 1 86 ? 10.469 9.789 -9.93 1 92 86 SER A C 1
ATOM 665 O O . SER A 1 86 ? 11.102 9.453 -10.93 1 92 86 SER A O 1
ATOM 667 N N . GLY A 1 87 ? 10.414 9.086 -8.797 1 93.81 87 GLY A N 1
ATOM 668 C CA . GLY A 1 87 ? 11.203 7.867 -8.68 1 93.81 87 GLY A CA 1
ATOM 669 C C . GLY A 1 87 ? 12.641 8.125 -8.258 1 93.81 87 GLY A C 1
ATOM 670 O O . GLY A 1 87 ? 13.43 7.188 -8.133 1 93.81 87 GLY A O 1
ATOM 671 N N . LYS A 1 88 ? 12.969 9.336 -7.973 1 93.94 88 LYS A N 1
ATOM 672 C CA . LYS A 1 88 ? 14.336 9.703 -7.586 1 93.94 88 LYS A CA 1
ATOM 673 C C . LYS A 1 88 ? 14.617 9.312 -6.141 1 93.94 88 LYS A C 1
ATOM 675 O O . LYS A 1 88 ? 15.766 9.023 -5.785 1 93.94 88 LYS A O 1
ATOM 680 N N . TYR A 1 89 ? 13.586 9.281 -5.367 1 96.19 89 TYR A N 1
ATOM 681 C CA . TYR A 1 89 ? 13.789 9.039 -3.941 1 96.19 89 TYR A CA 1
ATOM 682 C C . TYR A 1 89 ? 12.938 7.875 -3.457 1 96.19 89 TYR A C 1
ATOM 684 O O . TYR A 1 89 ? 11.844 7.637 -3.973 1 96.19 89 TYR A O 1
ATOM 692 N N . LEU A 1 90 ? 13.469 7.211 -2.498 1 96.75 90 LEU A N 1
ATOM 693 C CA . LEU A 1 90 ? 12.773 6.215 -1.693 1 96.75 90 LEU A CA 1
ATOM 694 C C . LEU A 1 90 ? 12.758 6.617 -0.223 1 96.75 90 LEU A C 1
ATOM 696 O O . LEU A 1 90 ? 13.805 6.918 0.355 1 96.75 90 LEU A O 1
ATOM 700 N N . ALA A 1 91 ? 11.57 6.691 0.328 1 98 91 ALA A N 1
ATOM 701 C CA . ALA A 1 91 ? 11.469 7.043 1.742 1 98 91 ALA A CA 1
ATOM 702 C C . ALA A 1 91 ? 11.039 5.84 2.578 1 98 91 ALA A C 1
ATOM 704 O O . ALA A 1 91 ? 10.227 5.027 2.137 1 98 91 ALA A O 1
ATOM 705 N N . GLY A 1 92 ? 11.578 5.684 3.703 1 97.12 92 GLY A N 1
ATOM 706 C CA . GLY A 1 92 ? 11.211 4.703 4.715 1 97.12 92 GLY A CA 1
ATOM 707 C C . GLY A 1 92 ? 11.32 5.234 6.129 1 97.12 92 GLY A C 1
ATOM 708 O O . GLY A 1 92 ? 12.133 6.125 6.402 1 97.12 92 GLY A O 1
ATOM 709 N N . ALA A 1 93 ? 10.492 4.676 6.945 1 96.81 93 ALA A N 1
ATOM 710 C CA . ALA A 1 93 ? 10.547 5.121 8.336 1 96.81 93 ALA A CA 1
ATOM 711 C C . ALA A 1 93 ? 10.68 3.932 9.289 1 96.81 93 ALA A C 1
ATOM 713 O O . ALA A 1 93 ? 10.133 2.857 9.023 1 96.81 93 ALA A O 1
ATOM 714 N N . LEU A 1 94 ? 11.406 4.102 10.242 1 92.56 94 LEU A N 1
ATOM 715 C CA . LEU A 1 94 ? 11.578 3.18 11.359 1 92.56 94 LEU A CA 1
ATOM 716 C C . LEU A 1 94 ? 11.633 3.934 12.688 1 92.56 94 LEU A C 1
ATOM 718 O O . LEU A 1 94 ? 12.477 4.812 12.875 1 92.56 94 LEU A O 1
ATOM 722 N N . GLU A 1 95 ? 10.641 3.578 13.539 1 92.5 95 GLU A N 1
ATOM 723 C CA . GLU A 1 95 ? 10.484 4.32 14.789 1 92.5 95 GLU A CA 1
ATOM 724 C C . GLU A 1 95 ? 10.266 5.809 14.523 1 92.5 95 GLU A C 1
ATOM 726 O O . GLU A 1 95 ? 9.305 6.188 13.852 1 92.5 95 GLU A O 1
ATOM 731 N N . LYS A 1 96 ? 11.234 6.648 15 1 95.31 96 LYS A N 1
ATOM 732 C CA . LYS A 1 96 ? 11.109 8.094 14.852 1 95.31 96 LYS A CA 1
ATOM 733 C C . LYS A 1 96 ? 11.984 8.609 13.711 1 95.31 96 LYS A C 1
ATOM 735 O O . LYS A 1 96 ? 12.234 9.812 13.617 1 95.31 96 LYS A O 1
ATOM 740 N N . MET A 1 97 ? 12.453 7.691 12.898 1 95.94 97 MET A N 1
ATOM 741 C CA . MET A 1 97 ? 13.383 8.109 11.844 1 95.94 97 MET A CA 1
ATOM 742 C C . MET A 1 97 ? 12.742 7.984 10.469 1 95.94 97 MET A C 1
ATOM 744 O O . MET A 1 97 ? 12.273 6.906 10.094 1 95.94 97 MET A O 1
ATOM 748 N N . VAL A 1 98 ? 12.766 9.086 9.789 1 97.81 98 VAL A N 1
ATOM 749 C CA . VAL A 1 98 ? 12.438 9.039 8.367 1 97.81 98 VAL A CA 1
ATOM 750 C C . VAL A 1 98 ? 13.727 9.062 7.539 1 97.81 98 VAL A C 1
ATOM 752 O O . VAL A 1 98 ? 14.547 9.977 7.684 1 97.81 98 VAL A O 1
ATOM 755 N N . ASN A 1 99 ? 13.93 8.023 6.777 1 97.19 99 ASN A N 1
ATOM 756 C CA . ASN A 1 99 ? 15.039 7.898 5.836 1 97.19 99 ASN A CA 1
ATOM 757 C C . ASN A 1 99 ? 14.594 8.188 4.406 1 97.19 99 ASN A C 1
ATOM 759 O O . ASN A 1 99 ? 13.57 7.672 3.953 1 97.19 99 ASN A O 1
ATOM 763 N N . ILE A 1 100 ? 15.359 9.023 3.717 1 97.94 100 ILE A N 1
ATOM 764 C CA . ILE A 1 100 ? 15.109 9.281 2.303 1 97.94 100 ILE A CA 1
ATOM 765 C C . ILE A 1 100 ? 16.375 9 1.499 1 97.94 100 ILE A C 1
ATOM 767 O O . ILE A 1 100 ? 17.375 9.711 1.633 1 97.94 100 ILE A O 1
ATOM 771 N N . TRP A 1 101 ? 16.297 7.992 0.705 1 97 101 TRP A N 1
ATOM 772 C CA . TRP A 1 101 ? 17.438 7.578 -0.109 1 97 101 TRP A CA 1
ATOM 773 C C . TRP A 1 101 ? 17.281 8.039 -1.553 1 97 101 TRP A C 1
ATOM 775 O O . TRP A 1 101 ? 16.156 8.07 -2.078 1 97 101 TRP A O 1
ATOM 785 N N . GLN A 1 102 ? 18.406 8.383 -2.148 1 94.94 102 GLN A N 1
ATOM 786 C CA . GLN A 1 102 ? 18.422 8.586 -3.594 1 94.94 102 GLN A CA 1
ATOM 787 C C . GLN A 1 102 ? 18.625 7.27 -4.336 1 94.94 102 GLN A C 1
ATOM 789 O O . GLN A 1 102 ? 19.438 6.441 -3.934 1 94.94 102 GLN A O 1
ATOM 794 N N . VAL A 1 103 ? 17.844 7.184 -5.402 1 91.38 103 VAL A N 1
ATOM 795 C CA . VAL A 1 103 ? 17.984 5.98 -6.215 1 91.38 103 VAL A CA 1
ATOM 796 C C . VAL A 1 103 ? 19.219 6.105 -7.102 1 91.38 103 VAL A C 1
ATOM 798 O O . VAL A 1 103 ? 19.422 7.133 -7.758 1 91.38 103 VAL A O 1
ATOM 801 N N . ASN A 1 104 ? 20.109 5.117 -7.219 1 84 104 ASN A N 1
ATOM 802 C CA . ASN A 1 104 ? 21.375 5.051 -7.938 1 84 104 ASN A CA 1
ATOM 803 C C . ASN A 1 104 ? 22.531 5.598 -7.094 1 84 104 ASN A C 1
ATOM 805 O O . ASN A 1 104 ? 23.562 6.016 -7.637 1 84 104 ASN A O 1
ATOM 809 N N . GLY A 1 105 ? 22.344 5.781 -5.891 1 80.56 105 GLY A N 1
ATOM 810 C CA . GLY A 1 105 ? 23.453 5.934 -4.965 1 80.56 105 GLY A CA 1
ATOM 811 C C . GLY A 1 105 ? 23.562 7.328 -4.379 1 80.56 105 GLY A C 1
ATOM 812 O O . GLY A 1 105 ? 22.797 8.227 -4.758 1 80.56 105 GLY A O 1
ATOM 813 N N . GLY A 1 106 ? 24.344 7.492 -3.309 1 78 106 GLY A N 1
ATOM 814 C CA . GLY A 1 106 ? 24.578 8.711 -2.551 1 78 106 GLY A CA 1
ATOM 815 C C . GLY A 1 106 ? 24.156 8.609 -1.102 1 78 106 GLY A C 1
ATOM 816 O O . GLY A 1 106 ? 23.641 7.57 -0.675 1 78 106 GLY A O 1
ATOM 817 N N . LYS A 1 107 ? 24.516 9.711 -0.449 1 83.5 107 LYS A N 1
ATOM 818 C CA . LYS A 1 107 ? 24.156 9.766 0.965 1 83.5 107 LYS A CA 1
ATOM 819 C C . LYS A 1 107 ? 22.656 9.977 1.146 1 83.5 107 LYS A C 1
ATOM 821 O O . LYS A 1 107 ? 22.062 10.789 0.443 1 83.5 107 LYS A O 1
ATOM 826 N N . GLY A 1 108 ? 22.016 9.211 1.852 1 92.38 108 GLY A N 1
ATOM 827 C CA . GLY A 1 108 ? 20.609 9.406 2.174 1 92.38 108 GLY A CA 1
ATOM 828 C C . GLY A 1 108 ? 20.375 10.539 3.16 1 92.38 108 GLY A C 1
ATOM 829 O O . GLY A 1 108 ? 21.312 10.984 3.83 1 92.38 108 GLY A O 1
ATOM 830 N N . LEU A 1 109 ? 19.203 11.148 3.164 1 96.94 109 LEU A N 1
ATOM 831 C CA . LEU A 1 109 ? 18.75 12.141 4.137 1 96.94 109 LEU A CA 1
ATOM 832 C C . LEU A 1 109 ? 18.016 11.461 5.289 1 96.94 109 LEU A C 1
ATOM 834 O O . LEU A 1 109 ? 17.328 10.461 5.09 1 96.94 109 LEU A O 1
ATOM 838 N N . VAL A 1 110 ? 18.219 12.008 6.457 1 97.12 110 VAL A N 1
ATOM 839 C CA . VAL A 1 110 ? 17.547 11.469 7.633 1 97.12 110 VAL A CA 1
ATOM 840 C C . VAL A 1 110 ? 16.859 12.602 8.398 1 97.12 110 VAL A C 1
ATOM 842 O O . VAL A 1 110 ? 17.422 13.68 8.562 1 97.12 110 VAL A O 1
ATOM 845 N N . ASP A 1 111 ? 15.672 12.359 8.789 1 98.06 111 ASP A N 1
ATOM 846 C CA . ASP A 1 111 ? 14.93 13.305 9.617 1 98.06 111 ASP A CA 1
ATOM 847 C C . ASP A 1 111 ? 14.414 12.625 10.883 1 98.06 111 ASP A C 1
ATOM 849 O O . ASP A 1 111 ? 13.695 11.625 10.812 1 98.06 111 ASP A O 1
ATOM 853 N N . ILE A 1 112 ? 14.789 13.195 12.039 1 97.38 112 ILE A N 1
ATOM 854 C CA . ILE A 1 112 ? 14.289 12.672 13.305 1 97.38 112 ILE A CA 1
ATOM 855 C C . ILE A 1 112 ? 12.938 13.297 13.633 1 97.38 112 ILE A C 1
ATOM 857 O O . ILE A 1 112 ? 12.828 14.523 13.766 1 97.38 112 ILE A O 1
ATOM 861 N N . GLN A 1 113 ? 11.945 12.523 13.82 1 97.38 113 GLN A N 1
ATOM 862 C CA . GLN A 1 113 ? 10.578 12.969 14.07 1 97.38 113 GLN A CA 1
ATOM 863 C C . GLN A 1 113 ? 10.305 13.07 15.57 1 97.38 113 GLN A C 1
ATOM 865 O O . GLN A 1 113 ? 10.945 12.391 16.375 1 97.38 113 GLN A O 1
ATOM 870 N N . PRO A 1 114 ? 9.352 13.906 15.906 1 97.06 114 PRO A N 1
ATOM 871 C CA . PRO A 1 114 ? 9.016 14.062 17.328 1 97.06 114 PRO A CA 1
ATOM 872 C C . PRO A 1 114 ? 8.367 12.82 17.922 1 97.06 114 PRO A C 1
ATOM 874 O O . PRO A 1 114 ? 8.398 12.617 19.125 1 97.06 114 PRO A O 1
ATOM 877 N N . HIS A 1 115 ? 7.699 11.984 17.078 1 96.56 115 HIS A N 1
ATOM 878 C CA . HIS A 1 115 ? 7.047 10.75 17.5 1 96.56 115 HIS A CA 1
ATOM 879 C C . HIS A 1 115 ? 7.258 9.641 16.469 1 96.56 115 HIS A C 1
ATOM 881 O O . HIS A 1 115 ? 7.738 9.898 15.367 1 96.56 115 HIS A O 1
ATOM 887 N N . TRP A 1 116 ? 6.926 8.438 16.891 1 95.06 116 TRP A N 1
ATOM 888 C CA . TRP A 1 116 ? 7.035 7.297 15.984 1 95.06 116 TRP A CA 1
ATOM 889 C C . TRP A 1 116 ? 6.215 7.527 14.719 1 95.06 116 TRP A C 1
ATOM 891 O O . TRP A 1 116 ? 5.066 7.969 14.781 1 95.06 116 TRP A O 1
ATOM 901 N N . VAL A 1 117 ? 6.855 7.168 13.594 1 96.81 117 VAL A N 1
ATOM 902 C CA . VAL A 1 117 ? 6.203 7.336 12.297 1 96.81 117 VAL A CA 1
ATOM 903 C C . VAL A 1 117 ? 5.367 6.102 11.977 1 96.81 117 VAL A C 1
ATOM 905 O O . VAL A 1 117 ? 5.852 4.973 12.078 1 96.81 117 VAL A O 1
ATOM 908 N N . SER A 1 118 ? 4.105 6.355 11.594 1 96.19 118 SER A N 1
ATOM 909 C CA . SER A 1 118 ? 3.215 5.227 11.359 1 96.19 118 SER A CA 1
ATOM 910 C C . SER A 1 118 ? 2.734 5.191 9.914 1 96.19 118 SER A C 1
ATOM 912 O O . SER A 1 118 ? 2.156 4.195 9.469 1 96.19 118 SER A O 1
ATOM 914 N N . ALA A 1 119 ? 2.982 6.25 9.164 1 97.19 119 ALA A N 1
ATOM 915 C CA . ALA A 1 119 ? 2.57 6.281 7.766 1 97.19 119 ALA A CA 1
ATOM 916 C C . ALA A 1 119 ? 3.396 7.289 6.973 1 97.19 119 ALA A C 1
ATOM 918 O O . ALA A 1 119 ? 3.816 8.32 7.508 1 97.19 119 ALA A O 1
ATOM 919 N N . LEU A 1 120 ? 3.611 7.027 5.734 1 98.44 120 LEU A N 1
ATOM 920 C CA . LEU A 1 120 ? 4.262 7.895 4.758 1 98.44 120 LEU A CA 1
ATOM 921 C C . LEU A 1 120 ? 3.473 7.934 3.455 1 98.44 120 LEU A C 1
ATOM 923 O O . LEU A 1 120 ? 2.938 6.914 3.016 1 98.44 120 LEU A O 1
ATOM 927 N N . ALA A 1 121 ? 3.48 9.102 2.84 1 97.94 121 ALA A N 1
ATOM 928 C CA . ALA A 1 121 ? 2.838 9.164 1.529 1 97.94 121 ALA A CA 1
ATOM 929 C C . ALA A 1 121 ? 3.434 10.281 0.678 1 97.94 121 ALA A C 1
ATOM 931 O O . ALA A 1 121 ? 3.41 11.445 1.071 1 97.94 121 ALA A O 1
ATOM 932 N N . TRP A 1 122 ? 3.99 9.875 -0.458 1 97.25 122 TRP A N 1
ATOM 933 C CA . TRP A 1 122 ? 4.176 10.812 -1.563 1 97.25 122 TRP A CA 1
ATOM 934 C C . TRP A 1 122 ? 2.889 10.961 -2.369 1 97.25 122 TRP A C 1
ATOM 936 O O . TRP A 1 122 ? 2.08 10.031 -2.439 1 97.25 122 TRP A O 1
ATOM 946 N N . PRO A 1 123 ? 2.725 12.211 -2.975 1 95.69 123 PRO A N 1
ATOM 947 C CA . PRO A 1 123 ? 1.632 12.203 -3.949 1 95.69 123 PRO A CA 1
ATOM 948 C C . PRO A 1 123 ? 1.841 11.188 -5.066 1 95.69 123 PRO A C 1
ATOM 950 O O . PRO A 1 123 ? 2.979 10.938 -5.473 1 95.69 123 PRO A O 1
ATOM 953 N N . GLU A 1 124 ? 0.765 10.555 -5.508 1 92.31 124 GLU A N 1
ATOM 954 C CA . GLU A 1 124 ? 0.846 9.523 -6.539 1 92.31 124 GLU A CA 1
ATOM 955 C C . GLU A 1 124 ? 1.037 10.141 -7.922 1 92.31 124 GLU A C 1
ATOM 957 O O . GLU A 1 124 ? 1.646 9.531 -8.805 1 92.31 124 GLU A O 1
ATOM 962 N N . GLU A 1 125 ? 0.448 11.281 -8.102 1 88.75 125 GLU A N 1
ATOM 963 C CA . GLU A 1 125 ? 0.524 11.977 -9.383 1 88.75 125 GLU A CA 1
ATOM 964 C C . GLU A 1 125 ? 1.088 13.383 -9.219 1 88.75 125 GLU A C 1
ATOM 966 O O . GLU A 1 125 ? 0.896 14.016 -8.18 1 88.75 125 GLU A O 1
ATOM 971 N N . GLY A 1 126 ? 1.828 13.75 -10.242 1 81 126 GLY A N 1
ATOM 972 C CA . GLY A 1 126 ? 2.369 15.102 -10.227 1 81 126 GLY A CA 1
ATOM 973 C C . GLY A 1 126 ? 1.323 16.172 -10.5 1 81 126 GLY A C 1
ATOM 974 O O . GLY A 1 126 ? 0.177 15.844 -10.828 1 81 126 GLY A O 1
ATOM 975 N N . PRO A 1 127 ? 1.838 17.344 -10.211 1 73.19 127 PRO A N 1
ATOM 976 C CA . PRO A 1 127 ? 0.916 18.422 -10.578 1 73.19 127 PRO A CA 1
ATOM 977 C C . PRO A 1 127 ? 0.615 18.453 -12.07 1 73.19 127 PRO A C 1
ATOM 979 O O . PRO A 1 127 ? 1.394 17.938 -12.875 1 73.19 127 PRO A O 1
ATOM 982 N N . ALA A 1 128 ? -0.574 18.812 -12.375 1 66.44 128 ALA A N 1
ATOM 983 C CA . ALA A 1 128 ? -0.988 18.922 -13.773 1 66.44 128 ALA A CA 1
ATOM 984 C C . ALA A 1 128 ? -0.026 19.797 -14.562 1 66.44 128 ALA A C 1
ATOM 986 O O . ALA A 1 128 ? 0.138 19.625 -15.773 1 66.44 128 ALA A O 1
ATOM 987 N N . THR A 1 129 ? 0.495 20.672 -13.867 1 64.5 129 THR A N 1
ATOM 988 C CA . THR A 1 129 ? 1.39 21.562 -14.594 1 64.5 129 THR A CA 1
ATOM 989 C C . THR A 1 129 ? 2.75 20.906 -14.812 1 64.5 129 THR A C 1
ATOM 991 O O . THR A 1 129 ? 3.139 20.016 -14.062 1 64.5 129 THR A O 1
ATOM 994 N N . ALA A 1 130 ? 3.527 21.312 -15.781 1 56.22 130 ALA A N 1
ATOM 995 C CA . ALA A 1 130 ? 4.785 20.797 -16.297 1 56.22 130 ALA A CA 1
ATOM 996 C C . ALA A 1 130 ? 5.789 20.547 -15.18 1 56.22 130 ALA A C 1
ATOM 998 O O . ALA A 1 130 ? 6.125 21.469 -14.43 1 56.22 130 ALA A O 1
ATOM 999 N N . TRP A 1 131 ? 5.645 19.406 -14.586 1 57.66 131 TRP A N 1
ATOM 1000 C CA . TRP A 1 131 ? 6.617 18.969 -13.594 1 57.66 131 TRP A CA 1
ATOM 1001 C C . TRP A 1 131 ? 8.031 19.031 -14.148 1 57.66 131 TRP A C 1
ATOM 1003 O O . TRP A 1 131 ? 8.328 18.438 -15.188 1 57.66 131 TRP A O 1
ATOM 1013 N N . SER A 1 132 ? 8.734 20.125 -13.812 1 61.66 132 SER A N 1
ATOM 1014 C CA . SER A 1 132 ? 10.156 20.125 -14.156 1 61.66 132 SER A CA 1
ATOM 1015 C C . SER A 1 132 ? 10.938 19.188 -13.242 1 61.66 132 SER A C 1
ATOM 1017 O O . SER A 1 132 ? 10.594 19.031 -12.062 1 61.66 132 SER A O 1
ATOM 1019 N N . GLY A 1 133 ? 11.383 18.125 -13.57 1 64.12 133 GLY A N 1
ATOM 1020 C CA . GLY A 1 133 ? 12.227 17.156 -12.875 1 64.12 133 GLY A CA 1
ATOM 1021 C C . GLY A 1 133 ? 13.078 17.781 -11.789 1 64.12 133 GLY A C 1
ATOM 1022 O O . GLY A 1 133 ? 13.695 17.078 -11 1 64.12 133 GLY A O 1
ATOM 1023 N N . GLU A 1 134 ? 13 19.125 -11.633 1 74.06 134 GLU A N 1
ATOM 1024 C CA . GLU A 1 134 ? 13.867 19.797 -10.656 1 74.06 134 GLU A CA 1
ATOM 1025 C C . GLU A 1 134 ? 13.055 20.328 -9.484 1 74.06 134 GLU A C 1
ATOM 1027 O O . GLU A 1 134 ? 13.625 20.859 -8.523 1 74.06 134 GLU A O 1
ATOM 1032 N N . SER A 1 135 ? 11.82 20.109 -9.461 1 87.19 135 SER A N 1
ATOM 1033 C CA . SER A 1 135 ? 10.977 20.641 -8.398 1 87.19 135 SER A CA 1
ATOM 1034 C C . SER A 1 135 ? 11.078 19.812 -7.129 1 87.19 135 SER A C 1
ATOM 1036 O O . SER A 1 135 ? 11.305 18.594 -7.199 1 87.19 135 SER A O 1
ATOM 1038 N N . PRO A 1 136 ? 11.008 20.547 -5.953 1 94.69 136 PRO A N 1
ATOM 1039 C CA . PRO A 1 136 ? 10.984 19.797 -4.699 1 94.69 136 PRO A CA 1
ATOM 1040 C C . PRO A 1 136 ? 9.859 18.766 -4.652 1 94.69 136 PRO A C 1
ATOM 1042 O O . PRO A 1 136 ? 8.82 18.953 -5.301 1 94.69 136 PRO A O 1
ATOM 1045 N N . GLU A 1 137 ? 10.094 17.734 -3.965 1 95.62 137 GLU A N 1
ATOM 1046 C CA . GLU A 1 137 ? 9.078 16.703 -3.768 1 95.62 137 GLU A CA 1
ATOM 1047 C C . GLU A 1 137 ? 8.617 16.656 -2.312 1 95.62 137 GLU A C 1
ATOM 1049 O O . GLU A 1 137 ? 9.422 16.859 -1.397 1 95.62 137 GLU A O 1
ATOM 1054 N N . LEU A 1 138 ? 7.359 16.453 -2.145 1 97.5 138 LEU A N 1
ATOM 1055 C CA . LEU A 1 138 ? 6.762 16.531 -0.815 1 97.5 138 LEU A CA 1
ATOM 1056 C C . LEU A 1 138 ? 6.434 15.141 -0.286 1 97.5 138 LEU A C 1
ATOM 1058 O O . LEU A 1 138 ? 5.875 14.312 -1.009 1 97.5 138 LEU A O 1
ATOM 1062 N N . LEU A 1 139 ? 6.801 14.914 0.979 1 98.56 139 LEU A N 1
ATOM 1063 C CA . LEU A 1 139 ? 6.492 13.68 1.699 1 98.56 139 LEU A CA 1
ATOM 1064 C C . LEU A 1 139 ? 5.66 13.977 2.945 1 98.56 139 LEU A C 1
ATOM 1066 O O . LEU A 1 139 ? 6.102 14.711 3.83 1 98.56 139 LEU A O 1
ATOM 1070 N N . LEU A 1 140 ? 4.48 13.398 2.951 1 98.69 140 LEU A N 1
ATOM 1071 C CA . LEU A 1 140 ? 3.627 13.523 4.129 1 98.69 140 LEU A CA 1
ATOM 1072 C C . LEU A 1 140 ? 3.949 12.445 5.152 1 98.69 140 LEU A C 1
ATOM 1074 O O . LEU A 1 140 ? 4.078 11.266 4.801 1 98.69 140 LEU A O 1
ATOM 1078 N N . VAL A 1 141 ? 4.078 12.844 6.406 1 98.56 141 VAL A N 1
ATOM 1079 C CA . VAL A 1 141 ? 4.43 11.953 7.508 1 98.56 141 VAL A CA 1
ATOM 1080 C C . VAL A 1 141 ? 3.291 11.914 8.523 1 98.56 141 VAL A C 1
ATOM 1082 O O . VAL A 1 141 ? 2.852 12.953 9.016 1 98.56 141 VAL A O 1
ATOM 1085 N N . GLY A 1 142 ? 2.758 10.75 8.781 1 98.25 142 GLY A N 1
ATOM 1086 C CA . GLY A 1 142 ? 1.809 10.523 9.859 1 98.25 142 GLY A CA 1
ATOM 1087 C C . GLY A 1 142 ? 2.42 9.812 11.055 1 98.25 142 GLY A C 1
ATOM 1088 O O . GLY A 1 142 ? 3.238 8.906 10.891 1 98.25 142 GLY A O 1
ATOM 1089 N N . ARG A 1 143 ? 1.994 10.188 12.211 1 97.75 143 ARG A N 1
ATOM 1090 C CA . ARG A 1 143 ? 2.68 9.695 13.406 1 97.75 143 ARG A CA 1
ATOM 1091 C C . ARG A 1 143 ? 1.699 9.039 14.367 1 97.75 143 ARG A C 1
ATOM 1093 O O . ARG A 1 143 ? 0.486 9.227 14.25 1 97.75 143 ARG A O 1
ATOM 1100 N N . MET A 1 144 ? 2.273 8.312 15.312 1 96.44 144 MET A N 1
ATOM 1101 C CA . MET A 1 144 ? 1.501 7.535 16.281 1 96.44 144 MET A CA 1
ATOM 1102 C C . MET A 1 144 ? 0.753 8.453 17.234 1 96.44 144 MET A C 1
ATOM 1104 O O . MET A 1 144 ? -0.197 8.023 17.891 1 96.44 144 MET A O 1
ATOM 1108 N N . ASP A 1 145 ? 1.121 9.68 17.359 1 97.25 145 ASP A N 1
ATOM 1109 C CA . ASP A 1 145 ? 0.426 10.586 18.266 1 97.25 145 ASP A CA 1
ATOM 1110 C C . ASP A 1 145 ? -0.675 11.359 17.547 1 97.25 145 ASP A C 1
ATOM 1112 O O . ASP A 1 145 ? -1.356 12.195 18.141 1 97.25 145 ASP A O 1
ATOM 1116 N N . GLY A 1 146 ? -0.782 11.141 16.281 1 97.69 146 GLY A N 1
ATOM 1117 C CA . GLY A 1 146 ? -1.861 11.758 15.516 1 97.69 146 GLY A CA 1
ATOM 1118 C C . GLY A 1 146 ? -1.416 12.961 14.711 1 97.69 146 GLY A C 1
ATOM 1119 O O . GLY A 1 146 ? -2.166 13.461 13.867 1 97.69 146 GLY A O 1
ATOM 1120 N N . SER A 1 147 ? -0.214 13.398 14.883 1 97.62 147 SER A N 1
ATOM 1121 C CA . SER A 1 147 ? 0.269 14.586 14.188 1 97.62 147 SER A CA 1
ATOM 1122 C C . SER A 1 147 ? 0.738 14.25 12.773 1 97.62 147 SER A C 1
ATOM 1124 O O . SER A 1 147 ? 0.967 13.086 12.453 1 97.62 147 SER A O 1
ATOM 1126 N N . LEU A 1 148 ? 0.779 15.297 12.008 1 98.06 148 LEU A N 1
ATOM 1127 C CA . LEU A 1 148 ? 1.243 15.211 10.625 1 98.06 148 LEU A CA 1
ATOM 1128 C C . LEU A 1 148 ? 2.404 16.172 10.383 1 98.06 148 LEU A C 1
ATOM 1130 O O . LEU A 1 148 ? 2.42 17.281 10.914 1 98.06 148 LEU A O 1
ATOM 1134 N N . GLY A 1 149 ? 3.311 15.703 9.625 1 98.44 149 GLY A N 1
ATOM 1135 C CA . GLY A 1 149 ? 4.391 16.531 9.117 1 98.44 149 GLY A CA 1
ATOM 1136 C C . GLY A 1 149 ? 4.523 16.484 7.605 1 98.44 149 GLY A C 1
ATOM 1137 O O . GLY A 1 149 ? 4.043 15.547 6.969 1 98.44 149 GLY A O 1
ATOM 1138 N N . LEU A 1 150 ? 5.137 17.516 7.121 1 98.62 150 LEU A N 1
ATOM 1139 C CA . LEU A 1 150 ? 5.426 17.609 5.691 1 98.62 150 LEU A CA 1
ATOM 1140 C C . LEU A 1 150 ? 6.91 17.844 5.449 1 98.62 150 LEU A C 1
ATOM 1142 O O . LEU A 1 150 ? 7.461 18.844 5.918 1 98.62 150 LEU A O 1
ATOM 1146 N N . ILE A 1 151 ? 7.52 16.938 4.746 1 98.69 151 ILE A N 1
ATOM 1147 C CA . ILE A 1 151 ? 8.93 17.094 4.395 1 98.69 151 ILE A CA 1
ATOM 1148 C C . ILE A 1 151 ? 9.047 17.5 2.926 1 98.69 151 ILE A C 1
ATOM 1150 O O . ILE A 1 151 ? 8.57 16.781 2.039 1 98.69 151 ILE A O 1
ATOM 1154 N N . GLU A 1 152 ? 9.625 18.562 2.719 1 98.12 152 GLU A N 1
ATOM 1155 C CA . GLU A 1 152 ? 9.969 19.016 1.376 1 98.12 152 GLU A CA 1
ATOM 1156 C C . GLU A 1 152 ? 11.398 18.641 1.015 1 98.12 152 GLU A C 1
ATOM 1158 O O . GLU A 1 152 ? 12.352 19.141 1.62 1 98.12 152 GLU A O 1
ATOM 1163 N N . VAL A 1 153 ? 11.555 17.75 0.049 1 97.25 153 VAL A N 1
ATOM 1164 C CA . VAL A 1 153 ? 12.875 17.391 -0.45 1 97.25 153 VAL A CA 1
ATOM 1165 C C . VAL A 1 153 ? 13.266 18.297 -1.607 1 97.25 153 VAL A C 1
ATOM 1167 O O . VAL A 1 153 ? 12.758 18.156 -2.723 1 97.25 153 VAL A O 1
ATOM 1170 N N . VAL A 1 154 ? 14.188 19.156 -1.338 1 96.12 154 VAL A N 1
ATOM 1171 C CA . VAL A 1 154 ? 14.578 20.188 -2.295 1 96.12 154 VAL A CA 1
ATOM 1172 C C . VAL A 1 154 ? 15.57 19.609 -3.305 1 96.12 154 VAL A C 1
ATOM 1174 O O . VAL A 1 154 ? 15.438 19.844 -4.508 1 96.12 154 VAL A O 1
ATOM 1177 N N . ASP A 1 155 ? 16.5 18.906 -2.82 1 93.25 155 ASP A N 1
ATOM 1178 C CA . ASP A 1 155 ? 17.484 18.203 -3.631 1 93.25 155 ASP A CA 1
ATOM 1179 C C . ASP A 1 155 ? 18.141 17.078 -2.842 1 93.25 155 ASP A C 1
ATOM 1181 O O . ASP A 1 155 ? 17.672 16.719 -1.76 1 93.25 155 ASP A O 1
ATOM 1185 N N . VAL A 1 156 ? 19.234 16.531 -3.283 1 90.5 156 VAL A N 1
ATOM 1186 C CA . VAL A 1 156 ? 19.828 15.297 -2.762 1 90.5 156 VAL A CA 1
ATOM 1187 C C . VAL A 1 156 ? 20.406 15.555 -1.373 1 90.5 156 VAL A C 1
ATOM 1189 O O . VAL A 1 156 ? 20.609 14.617 -0.595 1 90.5 156 VAL A O 1
ATOM 1192 N N . SER A 1 157 ? 20.641 16.781 -0.991 1 93.62 157 SER A N 1
ATOM 1193 C CA . SER A 1 157 ? 21.312 17.062 0.274 1 93.62 157 SER A CA 1
ATOM 1194 C C . SER A 1 157 ? 20.484 18 1.145 1 93.62 157 SER A C 1
ATOM 1196 O O . SER A 1 157 ? 20.906 18.375 2.246 1 93.62 157 SER A O 1
ATOM 1198 N N . THR A 1 158 ? 19.312 18.375 0.608 1 96.06 158 THR A N 1
ATOM 1199 C CA . THR A 1 158 ? 18.562 19.406 1.312 1 96.06 158 THR A CA 1
ATOM 1200 C C . THR A 1 158 ? 17.094 19.016 1.438 1 96.06 158 THR A C 1
ATOM 1202 O O . THR A 1 158 ? 16.453 18.656 0.448 1 96.06 158 THR A O 1
ATOM 1205 N N . MET A 1 159 ? 16.594 19.062 2.652 1 97.56 159 MET A N 1
ATOM 1206 C CA . MET A 1 159 ? 15.172 18.891 2.914 1 97.56 159 MET A CA 1
ATOM 1207 C C . MET A 1 159 ? 14.719 19.781 4.07 1 97.56 159 MET A C 1
ATOM 1209 O O . MET A 1 159 ? 15.531 20.188 4.902 1 97.56 159 MET A O 1
ATOM 1213 N N . HIS A 1 160 ? 13.453 20.141 4.055 1 98.19 160 HIS A N 1
ATOM 1214 C CA . HIS A 1 160 ? 12.836 20.938 5.109 1 98.19 160 HIS A CA 1
ATOM 1215 C C . HIS A 1 160 ? 11.547 20.297 5.602 1 98.19 160 HIS A C 1
ATOM 1217 O O . HIS A 1 160 ? 10.711 19.859 4.797 1 98.19 160 HIS A O 1
ATOM 1223 N N . ARG A 1 161 ? 11.422 20.234 6.867 1 98.44 161 ARG A N 1
ATOM 1224 C CA . ARG A 1 161 ? 10.18 19.719 7.441 1 98.44 161 ARG A CA 1
ATOM 1225 C C . ARG A 1 161 ? 9.352 20.844 8.047 1 98.44 161 ARG A C 1
ATOM 1227 O O . ARG A 1 161 ? 9.883 21.734 8.703 1 98.44 161 ARG A O 1
ATOM 1234 N N . ARG A 1 162 ? 8.07 20.781 7.883 1 97.88 162 ARG A N 1
ATOM 1235 C CA . ARG A 1 162 ? 7.125 21.625 8.602 1 97.88 162 ARG A CA 1
ATOM 1236 C C . ARG A 1 162 ? 6 20.797 9.211 1 97.88 162 ARG A C 1
ATOM 1238 O O . ARG A 1 162 ? 5.59 19.781 8.633 1 97.88 162 ARG A O 1
ATOM 1245 N N . GLU A 1 163 ? 5.566 21.172 10.375 1 98.06 163 GLU A N 1
ATOM 1246 C CA . GLU A 1 163 ? 4.445 20.516 11.039 1 98.06 163 GLU A CA 1
ATOM 1247 C C . GLU A 1 163 ? 3.109 21.047 10.531 1 98.06 163 GLU A C 1
ATOM 1249 O O . GLU A 1 163 ? 2.938 22.266 10.359 1 98.06 163 GLU A O 1
ATOM 1254 N N . LEU A 1 164 ? 2.242 20.172 10.234 1 96.12 164 LEU A N 1
ATOM 1255 C CA . LEU A 1 164 ? 0.918 20.594 9.797 1 96.12 164 LEU A CA 1
ATOM 1256 C C . LEU A 1 164 ? -0 20.828 10.992 1 96.12 164 LEU A C 1
ATOM 1258 O O . LEU A 1 164 ? -0.94 20.062 11.219 1 96.12 164 LEU A O 1
ATOM 1262 N N . GLU A 1 165 ? 0.091 21.922 11.555 1 93.56 165 GLU A N 1
ATOM 1263 C CA . GLU A 1 165 ? -0.588 22.25 12.805 1 93.56 165 GLU A CA 1
ATOM 1264 C C . GLU A 1 165 ? -2.066 22.547 12.562 1 93.56 165 GLU A C 1
ATOM 1266 O O . GLU A 1 165 ? -2.869 22.516 13.5 1 93.56 165 GLU A O 1
ATOM 1271 N N . HIS A 1 166 ? -2.428 22.766 11.352 1 91 166 HIS A N 1
ATOM 1272 C CA . HIS A 1 166 ? -3.814 23.094 11.047 1 91 166 HIS A CA 1
ATOM 1273 C C . HIS A 1 166 ? -4.617 21.844 10.727 1 91 166 HIS A C 1
ATOM 1275 O O . HIS A 1 166 ? -5.844 21.891 10.609 1 91 166 HIS A O 1
ATOM 1281 N N . CYS A 1 167 ? -3.906 20.719 10.562 1 89.75 167 CYS A N 1
ATOM 1282 C CA . CYS A 1 167 ? -4.547 19.5 10.094 1 89.75 167 CYS A CA 1
ATOM 1283 C C . CYS A 1 167 ? -4.023 18.281 10.844 1 89.75 167 CYS A C 1
ATOM 1285 O O . CYS A 1 167 ? -3.145 17.562 10.344 1 89.75 167 CYS A O 1
ATOM 1287 N N . TYR A 1 168 ? -4.371 18.109 12.039 1 88.75 168 TYR A N 1
ATOM 1288 C CA . TYR A 1 168 ? -3.924 16.953 12.797 1 88.75 168 TYR A CA 1
ATOM 1289 C C . TYR A 1 168 ? -4.914 16.609 13.906 1 88.75 168 TYR A C 1
ATOM 1291 O O . TYR A 1 168 ? -5.902 17.312 14.102 1 88.75 168 TYR A O 1
ATOM 1299 N N . ARG A 1 169 ? -4.719 15.469 14.438 1 94.69 169 ARG A N 1
ATOM 1300 C CA . ARG A 1 169 ? -5.418 15.055 15.648 1 94.69 169 ARG A CA 1
ATOM 1301 C C . ARG A 1 169 ? -4.43 14.742 16.766 1 94.69 169 ARG A C 1
ATOM 1303 O O . ARG A 1 169 ? -3.219 14.695 16.531 1 94.69 169 ARG A O 1
ATOM 1310 N N . LYS A 1 170 ? -4.984 14.648 17.969 1 94.81 170 LYS A N 1
ATOM 1311 C CA . LYS A 1 170 ? -4.141 14.375 19.125 1 94.81 170 LYS A CA 1
ATOM 1312 C C . LYS A 1 170 ? -4.5 13.039 19.766 1 94.81 170 LYS A C 1
ATOM 1314 O O . LYS A 1 170 ? -5.68 12.688 19.859 1 94.81 170 LYS A O 1
ATOM 1319 N N . ASP A 1 171 ? -3.459 12.281 20.094 1 95.38 171 ASP A N 1
ATOM 1320 C CA . ASP A 1 171 ? -3.545 11.094 20.938 1 95.38 171 ASP A CA 1
ATOM 1321 C C . ASP A 1 171 ? -4.281 9.969 20.203 1 95.38 171 ASP A C 1
ATOM 1323 O O . ASP A 1 171 ? -4.973 9.164 20.844 1 95.38 171 ASP A O 1
ATOM 1327 N N . VAL A 1 172 ? -4.344 10.07 19.016 1 96.5 172 VAL A N 1
ATOM 1328 C CA . VAL A 1 172 ? -4.875 8.977 18.219 1 96.5 172 VAL A CA 1
ATOM 1329 C C . VAL A 1 172 ? -3.945 8.695 17.031 1 96.5 172 VAL A C 1
ATOM 1331 O O . VAL A 1 172 ? -3.621 9.609 16.266 1 96.5 172 VAL A O 1
ATOM 1334 N N . SER A 1 173 ? -3.547 7.531 16.844 1 96.62 173 SER A N 1
ATOM 1335 C CA . SER A 1 173 ? -2.518 7.168 15.875 1 96.62 173 SER A CA 1
ATOM 1336 C C . SER A 1 173 ? -3.041 7.281 14.445 1 96.62 173 SER A C 1
ATOM 1338 O O . SER A 1 173 ? -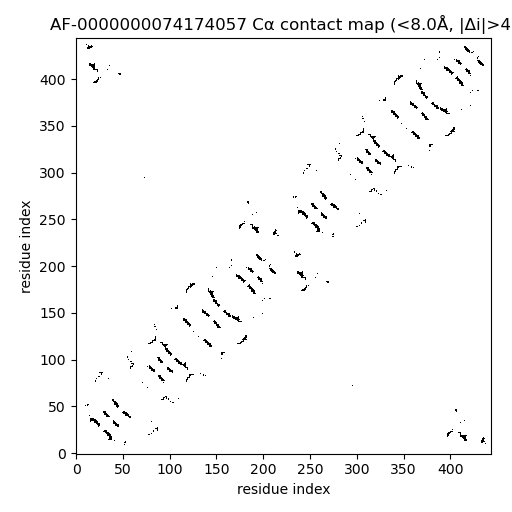4.16 6.859 14.156 1 96.62 173 SER A O 1
ATOM 1340 N N . VAL A 1 174 ? -2.195 7.82 13.57 1 97.06 174 VAL A N 1
ATOM 1341 C CA . VAL A 1 174 ? -2.422 7.711 12.133 1 97.06 174 VAL A CA 1
ATOM 1342 C C . VAL A 1 174 ? -2.211 6.27 11.688 1 97.06 174 VAL A C 1
ATOM 1344 O O . VAL A 1 174 ? -1.228 5.629 12.07 1 97.06 174 VAL A O 1
ATOM 1347 N N . THR A 1 175 ? -3.117 5.746 10.891 1 95.62 175 THR A N 1
ATOM 1348 C CA . THR A 1 175 ? -2.975 4.352 10.484 1 95.62 175 THR A CA 1
ATOM 1349 C C . THR A 1 175 ? -2.625 4.258 9 1 95.62 175 THR A C 1
ATOM 1351 O O . THR A 1 175 ? -1.988 3.295 8.562 1 95.62 175 THR A O 1
ATOM 1354 N N . CYS A 1 176 ? -3.014 5.184 8.242 1 96.31 176 CYS A N 1
ATOM 1355 C CA . CYS A 1 176 ? -2.748 5.191 6.812 1 96.31 176 CYS A CA 1
ATOM 1356 C C . CYS A 1 176 ? -2.924 6.59 6.23 1 96.31 176 CYS A C 1
ATOM 1358 O O . CYS A 1 176 ? -3.547 7.453 6.855 1 96.31 176 CYS A O 1
ATOM 1360 N N . ILE A 1 177 ? -2.318 6.832 5.078 1 97.81 177 ILE A N 1
ATOM 1361 C CA . ILE A 1 177 ? -2.432 8.086 4.344 1 97.81 177 ILE A CA 1
ATOM 1362 C C . ILE A 1 177 ? -2.582 7.797 2.85 1 97.81 177 ILE A C 1
ATOM 1364 O O . ILE A 1 177 ? -1.915 6.91 2.314 1 97.81 177 ILE A O 1
ATOM 1368 N N . ALA A 1 178 ? -3.445 8.461 2.225 1 97.06 178 ALA A N 1
ATOM 1369 C CA . ALA A 1 178 ? -3.537 8.484 0.767 1 97.06 178 ALA A CA 1
ATOM 1370 C C . ALA A 1 178 ? -3.463 9.906 0.235 1 97.06 178 ALA A C 1
ATOM 1372 O O . ALA A 1 178 ? -4.156 10.797 0.73 1 97.06 178 ALA A O 1
ATOM 1373 N N . TRP A 1 179 ? -2.619 10.109 -0.694 1 95.88 179 TRP A N 1
ATOM 1374 C CA . TRP A 1 179 ? -2.416 11.422 -1.297 1 95.88 179 TRP A CA 1
ATOM 1375 C C . TRP A 1 179 ? -2.277 11.312 -2.811 1 95.88 179 TRP A C 1
ATOM 1377 O O . TRP A 1 179 ? -1.262 10.82 -3.312 1 95.88 179 TRP A O 1
ATOM 1387 N N . PHE A 1 180 ? -3.25 11.781 -3.521 1 93.62 180 PHE A N 1
ATOM 1388 C CA . PHE A 1 180 ? -3.275 11.586 -4.965 1 93.62 180 PHE A CA 1
ATOM 1389 C C . PHE A 1 180 ? -2.348 12.57 -5.664 1 93.62 180 PHE A C 1
ATOM 1391 O O . PHE A 1 180 ? -1.459 12.172 -6.418 1 93.62 180 PHE A O 1
ATOM 1398 N N . SER A 1 181 ? -2.611 13.805 -5.379 1 92.5 181 SER A N 1
ATOM 1399 C CA . SER A 1 181 ? -1.793 14.875 -5.945 1 92.5 181 SER A CA 1
ATOM 1400 C C . SER A 1 181 ? -1.715 16.078 -5.008 1 92.5 181 SER A C 1
ATOM 1402 O O . SER A 1 181 ? -2.564 16.234 -4.129 1 92.5 181 SER A O 1
ATOM 1404 N N . GLU A 1 182 ? -0.766 16.844 -5.27 1 91.38 182 GLU A N 1
ATOM 1405 C CA . GLU A 1 182 ? -0.529 17.969 -4.379 1 91.38 182 GLU A CA 1
ATOM 1406 C C . GLU A 1 182 ? -1.701 18.953 -4.406 1 91.38 182 GLU A C 1
ATOM 1408 O O . GLU A 1 182 ? -1.903 19.719 -3.459 1 91.38 182 GLU A O 1
ATOM 1413 N N . ASP A 1 183 ? -2.436 18.953 -5.52 1 87.62 183 ASP A N 1
ATOM 1414 C CA . ASP A 1 183 ? -3.529 19.906 -5.68 1 87.62 183 ASP A CA 1
ATOM 1415 C C . ASP A 1 183 ? -4.836 19.328 -5.133 1 87.62 183 ASP A C 1
ATOM 1417 O O . ASP A 1 183 ? -5.875 20 -5.184 1 87.62 183 ASP A O 1
ATOM 1421 N N . ARG A 1 184 ? -4.836 18.156 -4.586 1 87.44 184 ARG A N 1
ATOM 1422 C CA . ARG A 1 184 ? -6 17.516 -3.982 1 87.44 184 ARG A CA 1
ATOM 1423 C C . ARG A 1 184 ? -5.789 17.281 -2.49 1 87.44 184 ARG A C 1
ATOM 1425 O O . ARG A 1 184 ? -4.648 17.25 -2.018 1 87.44 184 ARG A O 1
ATOM 1432 N N . PRO A 1 185 ? -6.918 17.188 -1.78 1 91.56 185 PRO A N 1
ATOM 1433 C CA . PRO A 1 185 ? -6.754 16.844 -0.365 1 91.56 185 PRO A CA 1
ATOM 1434 C C . PRO A 1 185 ? -6.137 15.461 -0.156 1 91.56 185 PRO A C 1
ATOM 1436 O O . PRO A 1 185 ? -6.32 14.57 -0.987 1 91.56 185 PRO A O 1
ATOM 1439 N N . PHE A 1 186 ? -5.34 15.336 0.856 1 95.25 186 PHE A N 1
ATOM 1440 C CA . PHE A 1 186 ? -4.945 14 1.306 1 95.25 186 PHE A CA 1
ATOM 1441 C C . PHE A 1 186 ? -5.938 13.461 2.326 1 95.25 186 PHE A C 1
ATOM 1443 O O . PHE A 1 186 ? -6.641 14.227 2.986 1 95.25 186 PHE A O 1
ATOM 1450 N N . ALA A 1 187 ? -6.012 12.141 2.4 1 96.06 187 ALA A N 1
ATOM 1451 C CA . ALA A 1 187 ? -6.844 11.445 3.383 1 96.06 187 ALA A CA 1
ATOM 1452 C C . ALA A 1 187 ? -5.984 10.766 4.445 1 96.06 187 ALA A C 1
ATOM 1454 O O . ALA A 1 187 ? -4.984 10.117 4.121 1 96.06 187 ALA A O 1
ATOM 1455 N N . VAL A 1 188 ? -6.371 10.961 5.684 1 97.12 188 VAL A N 1
ATOM 1456 C CA . VAL A 1 188 ? -5.684 10.352 6.82 1 97.12 188 VAL A CA 1
ATOM 1457 C C . VAL A 1 188 ? -6.664 9.5 7.621 1 97.12 188 VAL A C 1
ATOM 1459 O O . VAL A 1 188 ? -7.691 9.992 8.094 1 97.12 188 VAL A O 1
ATOM 1462 N N . GLY A 1 189 ? -6.336 8.211 7.707 1 96.69 189 GLY A N 1
ATOM 1463 C CA . GLY A 1 189 ? -7.098 7.32 8.562 1 96.69 189 GLY A CA 1
ATOM 1464 C C . GLY A 1 189 ? -6.531 7.207 9.969 1 96.69 189 GLY A C 1
ATOM 1465 O O . GLY A 1 189 ? -5.312 7.203 10.148 1 96.69 189 GLY A O 1
ATOM 1466 N N . TYR A 1 190 ? -7.438 7.082 10.883 1 96.31 190 TYR A N 1
ATOM 1467 C CA . TYR A 1 190 ? -7.004 7.035 12.273 1 96.31 190 TYR A CA 1
ATOM 1468 C C . TYR A 1 190 ? -7.449 5.738 12.938 1 96.31 190 TYR A C 1
ATOM 1470 O O . TYR A 1 190 ? -8.359 5.062 12.453 1 96.31 190 TYR A O 1
ATOM 1478 N N . PHE A 1 191 ? -6.844 5.43 14.047 1 95.5 191 PHE A N 1
ATOM 1479 C CA . PHE A 1 191 ? -7.027 4.195 14.797 1 95.5 191 PHE A CA 1
ATOM 1480 C C . PHE A 1 191 ? -8.445 4.102 15.352 1 95.5 191 PHE A C 1
ATOM 1482 O O . PHE A 1 191 ? -8.969 3.002 15.539 1 95.5 191 PHE A O 1
ATOM 1489 N N . ASP A 1 192 ? -9.07 5.191 15.57 1 93.94 192 ASP A N 1
ATOM 1490 C CA . ASP A 1 192 ? -10.414 5.164 16.156 1 93.94 192 ASP A CA 1
ATOM 1491 C C . ASP A 1 192 ? -11.477 5.137 15.055 1 93.94 192 ASP A C 1
ATOM 1493 O O . ASP A 1 192 ? -12.672 5.285 15.344 1 93.94 192 ASP A O 1
ATOM 1497 N N . GLY A 1 193 ? -11.094 5.145 13.82 1 93.81 193 GLY A N 1
ATOM 1498 C CA . GLY A 1 193 ? -12.047 4.961 12.742 1 93.81 193 GLY A CA 1
ATOM 1499 C C . GLY A 1 193 ? -12.352 6.242 11.992 1 93.81 193 GLY A C 1
ATOM 1500 O O . GLY A 1 193 ? -12.992 6.215 10.938 1 93.81 193 GLY A O 1
ATOM 1501 N N . LYS A 1 194 ? -11.891 7.332 12.422 1 94.31 194 LYS A N 1
ATOM 1502 C CA . LYS A 1 194 ? -12.18 8.609 11.773 1 94.31 194 LYS A CA 1
ATOM 1503 C C . LYS A 1 194 ? -11.258 8.836 10.578 1 94.31 194 LYS A C 1
ATOM 1505 O O . LYS A 1 194 ? -10.172 8.266 10.508 1 94.31 194 LYS A O 1
ATOM 1510 N N . LEU A 1 195 ? -11.781 9.656 9.703 1 94.81 195 LEU A N 1
ATOM 1511 C CA . LEU A 1 195 ? -11.047 10.078 8.516 1 94.81 195 LEU A CA 1
ATOM 1512 C C . LEU A 1 195 ? -10.883 11.594 8.477 1 94.81 195 LEU A C 1
ATOM 1514 O O . LEU A 1 195 ? -11.852 12.328 8.719 1 94.81 195 LEU A O 1
ATOM 1518 N N . LEU A 1 196 ? -9.664 12.016 8.242 1 94.31 196 LEU A N 1
ATOM 1519 C CA . LEU A 1 196 ? -9.391 13.438 8.062 1 94.31 196 LEU A CA 1
ATOM 1520 C C . LEU A 1 196 ? -9.023 13.742 6.613 1 94.31 196 LEU A C 1
ATOM 1522 O O . LEU A 1 196 ? -8.141 13.094 6.043 1 94.31 196 LEU A O 1
ATOM 1526 N N . LEU A 1 197 ? -9.734 14.602 5.992 1 92.81 197 LEU A N 1
ATOM 1527 C CA . LEU A 1 197 ? -9.367 15.156 4.695 1 92.81 197 LEU A CA 1
ATOM 1528 C C . LEU A 1 197 ? -8.742 16.547 4.855 1 92.81 197 LEU A C 1
ATOM 1530 O O . LEU A 1 197 ? -9.383 17.453 5.375 1 92.81 197 LEU A O 1
ATOM 1534 N N . GLY A 1 198 ? -7.457 16.594 4.438 1 93.06 198 GLY A N 1
ATOM 1535 C CA . GLY A 1 198 ? -6.734 17.844 4.625 1 93.06 198 GLY A CA 1
ATOM 1536 C C . GLY A 1 198 ? -5.898 18.234 3.422 1 93.06 198 GLY A C 1
ATOM 1537 O O . GLY A 1 198 ? -5.809 17.484 2.449 1 93.06 198 GLY A O 1
ATOM 1538 N N . THR A 1 199 ? -5.406 19.469 3.488 1 92.25 199 THR A N 1
ATOM 1539 C CA . THR A 1 199 ? -4.531 20 2.449 1 92.25 199 THR A CA 1
ATOM 1540 C C . THR A 1 199 ? -3.215 20.484 3.049 1 92.25 199 THR A C 1
ATOM 1542 O O . THR A 1 199 ? -3.119 20.703 4.258 1 92.25 199 THR A O 1
ATOM 1545 N N . LYS A 1 200 ? -2.221 20.609 2.232 1 92.12 200 LYS A N 1
ATOM 1546 C CA . LYS A 1 200 ? -0.9 21.016 2.703 1 92.12 200 LYS A CA 1
ATOM 1547 C C . LYS A 1 200 ? -0.924 22.453 3.25 1 92.12 200 LYS A C 1
ATOM 1549 O O . LYS A 1 200 ? -0.178 22.781 4.176 1 92.12 200 LYS A O 1
ATOM 1554 N N . GLU A 1 201 ? -1.771 23.234 2.572 1 90.88 201 GLU A N 1
ATOM 1555 C CA . GLU A 1 201 ? -1.958 24.609 3.066 1 90.88 201 GLU A CA 1
ATOM 1556 C C . GLU A 1 201 ? -3.328 24.766 3.717 1 90.88 201 GLU A C 1
ATOM 1558 O O . GLU A 1 201 ? -4.312 24.172 3.268 1 90.88 201 GLU A O 1
ATOM 1563 N N . PRO A 1 202 ? -3.348 25.594 4.812 1 87.06 202 PRO A N 1
ATOM 1564 C CA . PRO A 1 202 ? -4.66 25.859 5.402 1 87.06 202 PRO A CA 1
ATOM 1565 C C . PRO A 1 202 ? -5.617 26.547 4.426 1 87.06 202 PRO A C 1
ATOM 1567 O O . PRO A 1 202 ? -5.195 27.375 3.621 1 87.06 202 PRO A O 1
ATOM 1570 N N . LEU A 1 203 ? -6.867 26.016 4.395 1 77.94 203 LEU A N 1
ATOM 1571 C CA . LEU A 1 203 ? -7.887 26.672 3.584 1 77.94 203 LEU A CA 1
ATOM 1572 C C . LEU A 1 203 ? -8.633 27.719 4.398 1 77.94 203 LEU A C 1
ATOM 1574 O O . LEU A 1 203 ? -8.664 27.656 5.629 1 77.94 203 LEU A O 1
ATOM 1578 N N . GLU A 1 204 ? -9.016 28.828 3.752 1 70.06 204 GLU A N 1
ATOM 1579 C CA . GLU A 1 204 ? -9.742 29.922 4.398 1 70.06 204 GLU A CA 1
ATOM 1580 C C . GLU A 1 204 ? -10.938 29.406 5.191 1 70.06 204 GLU A C 1
ATOM 1582 O O . GLU A 1 204 ? -11.188 29.844 6.312 1 70.06 204 GLU A O 1
ATOM 1587 N N . LYS A 1 205 ? -11.867 28.609 4.539 1 62.59 205 LYS A N 1
ATOM 1588 C CA . LYS A 1 205 ? -13.07 28.141 5.215 1 62.59 205 LYS A CA 1
ATOM 1589 C C . LYS A 1 205 ? -12.867 26.719 5.77 1 62.59 205 LYS A C 1
ATOM 1591 O O . LYS A 1 205 ? -13.297 25.75 5.156 1 62.59 205 LYS A O 1
ATOM 1596 N N . GLY A 1 206 ? -12.102 26.516 6.746 1 60.56 206 GLY A N 1
ATOM 1597 C CA . GLY A 1 206 ? -11.992 25.297 7.535 1 60.56 206 GLY A CA 1
ATOM 1598 C C . GLY A 1 206 ? -11.328 24.156 6.789 1 60.56 206 GLY A C 1
ATOM 1599 O O . GLY A 1 206 ? -12 23.25 6.301 1 60.56 206 GLY A O 1
ATOM 1600 N N . GLY A 1 207 ? -10.234 24.234 6.422 1 61.88 207 GLY A N 1
ATOM 1601 C CA . GLY A 1 207 ? -9.359 23.484 5.535 1 61.88 207 GLY A CA 1
ATOM 1602 C C . GLY A 1 207 ? -9.344 22 5.836 1 61.88 207 GLY A C 1
ATOM 1603 O O . GLY A 1 207 ? -8.773 21.203 5.074 1 61.88 207 GLY A O 1
ATOM 1604 N N . ILE A 1 208 ? -10 21.531 7.012 1 77.25 208 ILE A N 1
ATOM 1605 C CA . ILE A 1 208 ? -9.922 20.125 7.348 1 77.25 208 ILE A CA 1
ATOM 1606 C C . ILE A 1 208 ? -11.328 19.562 7.539 1 77.25 208 ILE A C 1
ATOM 1608 O O . ILE A 1 208 ? -12.203 20.234 8.086 1 77.25 208 ILE A O 1
ATOM 1612 N N . VAL A 1 209 ? -11.609 18.5 6.941 1 82.75 209 VAL A N 1
ATOM 1613 C CA . VAL A 1 209 ? -12.844 17.75 7.184 1 82.75 209 VAL A CA 1
ATOM 1614 C C . VAL A 1 209 ? -12.539 16.5 7.988 1 82.75 209 VAL A C 1
ATOM 1616 O O . VAL A 1 209 ? -11.656 15.711 7.621 1 82.75 209 VAL A O 1
ATOM 1619 N N . LEU A 1 210 ? -13.203 16.406 9.117 1 84.75 210 LEU A N 1
ATOM 1620 C CA . LEU A 1 210 ? -13.133 15.195 9.914 1 84.75 210 LEU A CA 1
ATOM 1621 C C . LEU A 1 210 ? -14.414 14.391 9.797 1 84.75 210 LEU A C 1
ATOM 1623 O O . LEU A 1 210 ? -15.5 14.891 10.109 1 84.75 210 LEU A O 1
ATOM 1627 N N . ILE A 1 211 ? -14.289 13.211 9.305 1 86 211 ILE A N 1
ATOM 1628 C CA . ILE A 1 211 ? -15.438 12.328 9.133 1 86 211 ILE A CA 1
ATOM 1629 C C . ILE A 1 211 ? -15.453 11.281 10.25 1 86 211 ILE A C 1
ATOM 1631 O O . ILE A 1 211 ? -14.492 10.531 10.422 1 86 211 ILE A O 1
ATOM 1635 N N . ASP A 1 212 ? -16.578 11.172 11.023 1 84 212 ASP A N 1
ATOM 1636 C CA . ASP A 1 212 ? -16.719 10.266 12.156 1 84 212 ASP A CA 1
ATOM 1637 C C . ASP A 1 212 ? -17.688 9.125 11.82 1 84 212 ASP A C 1
ATOM 1639 O O . ASP A 1 212 ? -18.359 9.156 10.797 1 84 212 ASP A O 1
ATOM 1643 N N . ALA A 1 213 ? -17.688 7.82 12.562 1 70.38 213 ALA A N 1
ATOM 1644 C CA . ALA A 1 213 ? -18.578 6.68 12.375 1 70.38 213 ALA A CA 1
ATOM 1645 C C . ALA A 1 213 ? -20.016 7.039 12.727 1 70.38 213 ALA A C 1
ATOM 1647 O O . ALA A 1 213 ? -20.969 6.461 12.18 1 70.38 213 ALA A O 1
ATOM 1648 N N . HIS A 1 214 ? -20.375 7.555 13.898 1 56.66 214 HIS A N 1
ATOM 1649 C CA . HIS A 1 214 ? -21.672 7.641 14.57 1 56.66 214 HIS A CA 1
ATOM 1650 C C . HIS A 1 214 ? -22.391 8.938 14.211 1 56.66 214 HIS A C 1
ATOM 1652 O O . HIS A 1 214 ? -23.469 9.219 14.742 1 56.66 214 HIS A O 1
ATOM 1658 N N . LYS A 1 215 ? -22.094 9.641 13.523 1 49.03 215 LYS A N 1
ATOM 1659 C CA . LYS A 1 215 ? -23.031 10.766 13.617 1 49.03 215 LYS A CA 1
ATOM 1660 C C . LYS A 1 215 ? -24.375 10.43 12.984 1 49.03 215 LYS A C 1
ATOM 1662 O O . LYS A 1 215 ? -24.453 10.227 11.773 1 49.03 215 LYS A O 1
ATOM 1667 N N . TYR A 1 216 ? -25.203 9.609 13.773 1 38.94 216 TYR A N 1
ATOM 1668 C CA . TYR A 1 216 ? -26.562 9.203 13.445 1 38.94 216 T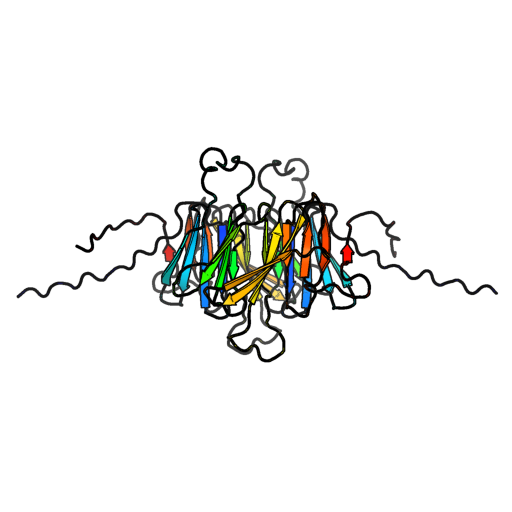YR A CA 1
ATOM 1669 C C . TYR A 1 216 ? -27.469 10.414 13.25 1 38.94 216 TYR A C 1
ATOM 1671 O O . TYR A 1 216 ? -27.625 11.234 14.164 1 38.94 216 TYR A O 1
ATOM 1679 N N . CYS A 1 217 ? -27.453 11.336 12.562 1 33.38 217 CYS A N 1
ATOM 1680 C CA . CYS A 1 217 ? -28.797 11.898 12.586 1 33.38 217 CYS A CA 1
ATOM 1681 C C . CYS A 1 217 ? -29.766 11.039 11.781 1 33.38 217 CYS A C 1
ATOM 1683 O O . CYS A 1 217 ? -29.516 10.758 10.602 1 33.38 217 CYS A O 1
ATOM 1685 N N . LEU A 1 218 ? -30.453 10.008 12.461 1 30.34 218 LEU A N 1
ATOM 1686 C CA . LEU A 1 218 ? -31.641 9.305 12.023 1 30.34 218 LEU A CA 1
ATOM 1687 C C . LEU A 1 218 ? -32.625 10.258 11.352 1 30.34 218 LEU A C 1
ATOM 1689 O O . LEU A 1 218 ? -33.062 11.25 11.953 1 30.34 218 LEU A O 1
ATOM 1693 N N . ILE A 1 219 ? -32.438 10.914 10.344 1 30.19 219 ILE A N 1
ATOM 1694 C CA . ILE A 1 219 ? -33.719 11.391 9.82 1 30.19 219 ILE A CA 1
ATOM 1695 C C . ILE A 1 219 ? -34.5 10.227 9.188 1 30.19 219 ILE A C 1
ATOM 1697 O O . ILE A 1 219 ? -33.969 9.531 8.32 1 30.19 219 ILE A O 1
ATOM 1701 N N . PRO A 1 220 ? -35.469 9.703 9.969 1 27.92 220 PRO A N 1
ATOM 1702 C CA . PRO A 1 220 ? -36.469 8.773 9.422 1 27.92 220 PRO A CA 1
ATOM 1703 C C . PRO A 1 220 ? -37.031 9.258 8.094 1 27.92 220 PRO A C 1
ATOM 1705 O O . PRO A 1 220 ? -37.406 10.43 7.961 1 27.92 220 PRO A O 1
ATOM 1708 N N . VAL A 1 221 ? -36.5 9.031 6.965 1 23.38 221 VAL A N 1
ATOM 1709 C CA . VAL A 1 221 ? -37.312 9.273 5.789 1 23.38 221 VAL A CA 1
ATOM 1710 C C . VAL A 1 221 ? -38.594 8.445 5.879 1 23.38 221 VAL A C 1
ATOM 1712 O O . VAL A 1 221 ? -38.562 7.219 5.926 1 23.38 221 VAL A O 1
ATOM 1715 N N . PHE A 1 222 ? -39.562 8.953 6.797 1 20.66 222 PHE A N 1
ATOM 1716 C CA . PHE A 1 222 ? -40.938 8.578 6.531 1 20.66 222 PHE A CA 1
ATOM 1717 C C . PHE A 1 222 ? -41.438 9.188 5.223 1 20.66 222 PHE A C 1
ATOM 1719 O O . PHE A 1 222 ? -40.969 10.266 4.824 1 20.66 222 PHE A O 1
ATOM 1726 N N . MET B 1 1 ? -48.562 31.203 4.211 1 26.45 1 MET B N 1
ATOM 1727 C CA . MET B 1 1 ? -48.25 29.953 3.523 1 26.45 1 MET B CA 1
ATOM 1728 C C . MET B 1 1 ? -46.75 29.625 3.678 1 26.45 1 MET B C 1
ATOM 1730 O O . MET B 1 1 ? -45.906 30.297 3.105 1 26.45 1 MET B O 1
ATOM 1734 N N . GLY B 1 2 ? -46.188 29.359 4.84 1 27.69 2 GLY B N 1
ATOM 1735 C CA . GLY B 1 2 ? -44.812 29.344 5.32 1 27.69 2 GLY B CA 1
ATOM 1736 C C . GLY B 1 2 ? -43.969 28.297 4.629 1 27.69 2 GLY B C 1
ATOM 1737 O O . GLY B 1 2 ? -44.344 27.125 4.555 1 27.69 2 GLY B O 1
ATOM 1738 N N . GLY B 1 3 ? -43.375 28.641 3.484 1 29.45 3 GLY B N 1
ATOM 1739 C CA . GLY B 1 3 ? -42.625 27.797 2.58 1 29.45 3 GLY B CA 1
ATOM 1740 C C . GLY B 1 3 ? -41.688 26.828 3.299 1 29.45 3 GLY B C 1
ATOM 1741 O O . GLY B 1 3 ? -41.125 27.156 4.352 1 29.45 3 GLY B O 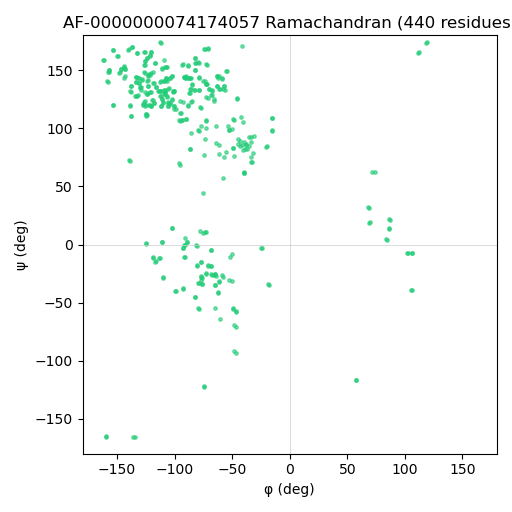1
ATOM 1742 N N . ASP B 1 4 ? -42.031 25.516 3.266 1 34.5 4 ASP B N 1
ATOM 1743 C CA . ASP B 1 4 ? -41.375 24.344 3.85 1 34.5 4 ASP B CA 1
ATOM 1744 C C . ASP B 1 4 ? -39.875 24.359 3.611 1 34.5 4 ASP B C 1
ATOM 1746 O O . ASP B 1 4 ? -39.438 24.547 2.482 1 34.5 4 ASP B O 1
ATOM 1750 N N . LEU B 1 5 ? -39.125 24.906 4.488 1 31.81 5 LEU B N 1
ATOM 1751 C CA . LEU B 1 5 ? -37.656 24.891 4.504 1 31.81 5 LEU B CA 1
ATOM 1752 C C . LEU B 1 5 ? -37.125 23.516 4.086 1 31.81 5 LEU B C 1
ATOM 1754 O O . LEU B 1 5 ? -37.531 22.5 4.652 1 31.81 5 LEU B O 1
ATOM 1758 N N . ARG B 1 6 ? -37.062 23.266 2.768 1 31.08 6 ARG B N 1
ATOM 1759 C CA . ARG B 1 6 ? -36.438 22.062 2.213 1 31.08 6 ARG B CA 1
ATOM 1760 C C . ARG B 1 6 ? -35.281 21.578 3.09 1 31.08 6 ARG B C 1
ATOM 1762 O O . ARG B 1 6 ? -34.406 22.359 3.455 1 31.08 6 ARG B O 1
ATOM 1769 N N . LYS B 1 7 ? -35.5 20.672 4.012 1 34.03 7 LYS B N 1
ATOM 1770 C CA . LYS B 1 7 ? -34.531 19.953 4.824 1 34.03 7 LYS B CA 1
ATOM 1771 C C . LYS B 1 7 ? -33.312 19.531 3.99 1 34.03 7 LYS B C 1
ATOM 1773 O O . LYS B 1 7 ? -33.5 18.938 2.922 1 34.03 7 LYS B O 1
ATOM 1778 N N . CYS B 1 8 ? -32.312 20.359 3.82 1 32.69 8 CYS B N 1
ATOM 1779 C CA . CYS B 1 8 ? -31.062 20.047 3.172 1 32.69 8 CYS B CA 1
ATOM 1780 C C . CYS B 1 8 ? -30.578 18.641 3.555 1 32.69 8 CYS B C 1
ATOM 1782 O O . CYS B 1 8 ? -30.516 18.312 4.738 1 32.69 8 CYS B O 1
ATOM 1784 N N . SER B 1 9 ? -30.984 17.594 2.83 1 34.94 9 SER B N 1
ATOM 1785 C CA . SER B 1 9 ? -30.484 16.234 2.932 1 34.94 9 SER B CA 1
ATOM 1786 C C . SER B 1 9 ? -29 16.219 3.312 1 34.94 9 SER B C 1
ATOM 1788 O O . SER B 1 9 ? -28.172 16.75 2.578 1 34.94 9 SER B O 1
ATOM 1790 N N . PHE B 1 10 ? -28.672 16.562 4.535 1 39.03 10 PHE B N 1
ATOM 1791 C CA . PHE B 1 10 ? -27.266 16.438 4.93 1 39.03 10 PHE B CA 1
ATOM 1792 C C . PHE B 1 10 ? -26.766 15.023 4.691 1 39.03 10 PHE B C 1
ATOM 1794 O O . PHE B 1 10 ? -27.375 14.055 5.145 1 39.03 10 PHE B O 1
ATOM 1801 N N . ILE B 1 11 ? -26.391 14.547 3.531 1 43 11 ILE B N 1
ATOM 1802 C CA . ILE B 1 11 ? -25.672 13.305 3.256 1 43 11 ILE B CA 1
ATOM 1803 C C . ILE B 1 11 ? -24.703 13 4.395 1 43 11 ILE B C 1
ATOM 1805 O O . ILE B 1 11 ? -23.797 13.797 4.676 1 43 11 ILE B O 1
ATOM 1809 N N . LYS B 1 12 ? -25.188 12.266 5.453 1 51.47 12 LYS B N 1
ATOM 1810 C CA . LYS B 1 12 ? -24.438 11.766 6.598 1 51.47 12 LYS B CA 1
ATOM 1811 C C . LYS B 1 12 ? -23.172 11.031 6.145 1 51.47 12 LYS B C 1
ATOM 1813 O O . LYS B 1 12 ? -23.266 10.008 5.457 1 51.47 12 LYS B O 1
ATOM 1818 N N . LEU B 1 13 ? -21.969 11.664 6.172 1 62.19 13 LEU B N 1
ATOM 1819 C CA . LEU B 1 13 ? -20.734 10.992 5.816 1 62.19 13 LEU B CA 1
ATOM 1820 C C . LEU B 1 13 ? -20.156 10.258 7.02 1 62.19 13 LEU B C 1
ATOM 1822 O O . LEU B 1 13 ? -19.859 10.875 8.047 1 62.19 13 LEU B O 1
ATOM 1826 N N . GLU B 1 14 ? -20.469 8.828 7.141 1 80.81 14 GLU B N 1
ATOM 1827 C CA . GLU B 1 14 ? -19.906 8.008 8.211 1 80.81 14 GLU B CA 1
ATOM 1828 C C . GLU B 1 14 ? -18.609 7.332 7.758 1 80.81 14 GLU B C 1
ATOM 1830 O O . GLU B 1 14 ? -18.594 6.594 6.773 1 80.81 14 GLU B O 1
ATOM 1835 N N . ALA B 1 15 ? -17.594 7.672 8.578 1 90.88 15 ALA B N 1
ATOM 1836 C CA . ALA B 1 15 ? -16.359 6.945 8.297 1 90.88 15 ALA B CA 1
ATOM 1837 C C . ALA B 1 15 ? -16.453 5.504 8.797 1 90.88 15 ALA B C 1
ATOM 1839 O O . ALA B 1 15 ? -17.328 4.75 8.383 1 90.88 15 ALA B O 1
ATOM 1840 N N . HIS B 1 16 ? -15.547 5.066 9.672 1 92.38 16 HIS B N 1
ATOM 1841 C CA . HIS B 1 16 ? -15.547 3.676 10.117 1 92.38 16 HIS B CA 1
ATOM 1842 C C . HIS B 1 16 ? -15.758 3.578 11.625 1 92.38 16 HIS B C 1
ATOM 1844 O O . HIS B 1 16 ? -15.484 4.531 12.359 1 92.38 16 HIS B O 1
ATOM 1850 N N . GLN B 1 17 ? -16.406 2.531 12.18 1 87.81 17 GLN B N 1
ATOM 1851 C CA . GLN B 1 17 ? -16.703 2.352 13.594 1 87.81 17 GLN B CA 1
ATOM 1852 C C . GLN B 1 17 ? -15.438 2.008 14.383 1 87.81 17 GLN B C 1
ATOM 1854 O O . GLN B 1 17 ? -15.367 2.26 15.586 1 87.81 17 GLN B O 1
ATOM 1859 N N . ASN B 1 18 ? -14.492 1.434 13.688 1 88.44 18 ASN B N 1
ATOM 1860 C CA . ASN B 1 18 ? -13.219 1.093 14.305 1 88.44 18 ASN B CA 1
ATOM 1861 C C . ASN B 1 18 ? -12.039 1.51 13.43 1 88.44 18 ASN B C 1
ATOM 1863 O O . ASN B 1 18 ? -12.188 2.361 12.555 1 88.44 18 ASN B O 1
ATOM 1867 N N . ARG B 1 19 ? -10.93 1.022 13.742 1 92.06 19 ARG B N 1
ATOM 1868 C CA . ARG B 1 19 ? -9.664 1.389 13.117 1 92.06 19 ARG B CA 1
ATOM 1869 C C . ARG B 1 19 ? -9.805 1.43 11.594 1 92.06 19 ARG B C 1
ATOM 1871 O O . ARG B 1 19 ? -10.359 0.51 10.992 1 92.06 19 ARG B O 1
ATOM 1878 N N . VAL B 1 20 ? -9.406 2.625 11.008 1 95.31 20 VAL B N 1
ATOM 1879 C CA . VAL B 1 20 ? -9.211 2.631 9.555 1 95.31 20 VAL B CA 1
ATOM 1880 C C . VAL B 1 20 ? -7.996 1.777 9.195 1 95.31 20 VAL B C 1
ATOM 1882 O O . VAL B 1 20 ? -6.926 1.933 9.789 1 95.31 20 VAL B O 1
ATOM 1885 N N . MET B 1 21 ? -8.164 0.924 8.328 1 93.69 21 MET B N 1
ATOM 1886 C CA . MET B 1 21 ? -7.105 -0.039 8.023 1 93.69 21 MET B CA 1
ATOM 1887 C C . MET B 1 21 ? -6.316 0.388 6.793 1 93.69 21 MET B C 1
ATOM 1889 O O . MET B 1 21 ? -5.105 0.186 6.727 1 93.69 21 MET B O 1
ATOM 1893 N N . THR B 1 22 ? -6.98 0.887 5.805 1 95.44 22 THR B N 1
ATOM 1894 C CA . THR B 1 22 ? -6.297 1.288 4.582 1 95.44 22 THR B CA 1
ATOM 1895 C C . THR B 1 22 ? -6.977 2.5 3.953 1 95.44 22 THR B C 1
ATOM 1897 O O . THR B 1 22 ? -8.164 2.74 4.184 1 95.44 22 THR B O 1
ATOM 1900 N N . CYS B 1 23 ? -6.273 3.33 3.258 1 96.56 23 CYS B N 1
ATOM 1901 C CA . CYS B 1 23 ? -6.695 4.402 2.365 1 96.56 23 CYS B CA 1
ATOM 1902 C C . CYS B 1 23 ? -6.02 4.277 1.005 1 96.56 23 CYS B C 1
ATOM 1904 O O . CYS B 1 23 ? -4.793 4.258 0.916 1 96.56 23 CYS B O 1
ATOM 1906 N N . VAL B 1 24 ? -6.816 4.145 -0.014 1 96.69 24 VAL B N 1
ATOM 1907 C CA . VAL B 1 24 ? -6.207 3.977 -1.33 1 96.69 24 VAL B CA 1
ATOM 1908 C C . VAL B 1 24 ? -6.969 4.805 -2.361 1 96.69 24 VAL B C 1
ATOM 1910 O O . VAL B 1 24 ? -8.203 4.777 -2.402 1 96.69 24 VAL B O 1
ATOM 1913 N N . TRP B 1 25 ? -6.215 5.582 -3.189 1 95.12 25 TRP B N 1
ATOM 1914 C CA . TRP B 1 25 ? -6.82 6.371 -4.262 1 95.12 25 TRP B CA 1
ATOM 1915 C C . TRP B 1 25 ? -6.938 5.551 -5.539 1 95.12 25 TRP B C 1
ATOM 1917 O O . TRP B 1 25 ? -6.035 4.781 -5.879 1 95.12 25 TRP B O 1
ATOM 1927 N N . CYS B 1 26 ? -7.988 5.777 -6.211 1 93.88 26 CYS B N 1
ATOM 1928 C CA . CYS B 1 26 ? -8.117 5.301 -7.582 1 93.88 26 CYS B CA 1
ATOM 1929 C C . CYS B 1 26 ? -7.676 6.367 -8.578 1 93.88 26 CYS B C 1
ATOM 1931 O O . CYS B 1 26 ? -8.406 7.324 -8.828 1 93.88 26 CYS B O 1
ATOM 1933 N N . ASN B 1 27 ? -6.547 6.137 -9.156 1 84.5 27 ASN B N 1
ATOM 1934 C CA . ASN B 1 27 ? -5.977 7.125 -10.07 1 84.5 27 ASN B CA 1
ATOM 19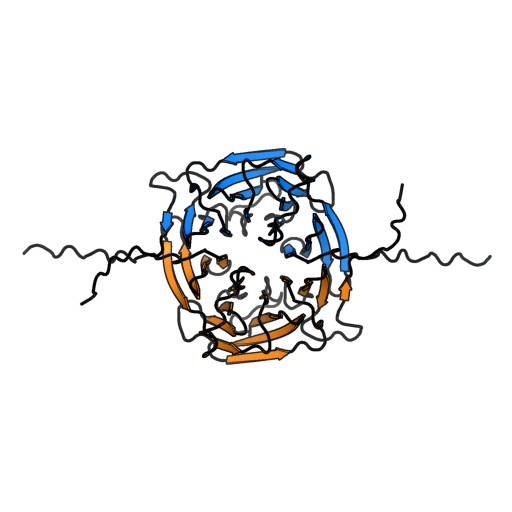35 C C . ASN B 1 27 ? -6.891 7.379 -11.266 1 84.5 27 ASN B C 1
ATOM 1937 O O . ASN B 1 27 ? -7.016 8.516 -11.727 1 84.5 27 ASN B O 1
ATOM 1941 N N . LYS B 1 28 ? -7.578 6.457 -11.672 1 85.19 28 LYS B N 1
ATOM 1942 C CA . LYS B 1 28 ? -8.375 6.535 -12.891 1 85.19 28 LYS B CA 1
ATOM 1943 C C . LYS B 1 28 ? -9.68 7.293 -12.648 1 85.19 28 LYS B C 1
ATOM 1945 O O . LYS B 1 28 ? -10.148 8.023 -13.523 1 85.19 28 LYS B O 1
ATOM 1950 N N . LYS B 1 29 ? -10.203 7.16 -11.453 1 88.5 29 LYS B N 1
ATOM 1951 C CA . LYS B 1 29 ? -11.539 7.691 -11.227 1 88.5 29 LYS B CA 1
ATOM 1952 C C . LYS B 1 29 ? -11.508 8.867 -10.25 1 88.5 29 LYS B C 1
ATOM 1954 O O . LYS B 1 29 ? -12.516 9.555 -10.062 1 88.5 29 LYS B O 1
ATOM 1959 N N . GLY B 1 30 ? -10.422 9.047 -9.633 1 88.38 30 GLY B N 1
ATOM 1960 C CA . GLY B 1 30 ? -10.344 10.094 -8.633 1 88.38 30 GLY B CA 1
ATOM 1961 C C . GLY B 1 30 ? -11.188 9.812 -7.406 1 88.38 30 GLY B C 1
ATOM 1962 O O . GLY B 1 30 ? -11.828 10.711 -6.855 1 88.38 30 GLY B O 1
ATOM 1963 N N . LEU B 1 31 ? -11.344 8.578 -7.035 1 94.56 31 LEU B N 1
ATOM 1964 C CA . LEU B 1 31 ? -12.094 8.125 -5.867 1 94.56 31 LEU B CA 1
ATOM 1965 C C . LEU B 1 31 ? -11.148 7.645 -4.77 1 94.56 31 LEU B C 1
ATOM 1967 O O . LEU B 1 31 ? -10.047 7.172 -5.055 1 94.56 31 LEU B O 1
ATOM 1971 N N . LEU B 1 32 ? -11.625 7.754 -3.553 1 95.62 32 LEU B N 1
ATOM 1972 C CA . LEU B 1 32 ? -10.898 7.262 -2.385 1 95.62 32 LEU B CA 1
ATOM 1973 C C . LEU B 1 32 ? -11.625 6.07 -1.761 1 95.62 32 LEU B C 1
ATOM 1975 O O . LEU B 1 32 ? -12.828 6.137 -1.505 1 95.62 32 LEU B O 1
ATOM 1979 N N . ALA B 1 33 ? -10.938 5.016 -1.556 1 96.69 33 ALA B N 1
ATOM 1980 C CA . ALA B 1 33 ? -11.477 3.887 -0.801 1 96.69 33 ALA B CA 1
ATOM 1981 C C . ALA B 1 33 ? -10.812 3.768 0.565 1 96.69 33 ALA B C 1
ATOM 1983 O O . ALA B 1 33 ? -9.586 3.836 0.669 1 96.69 33 ALA B O 1
ATOM 1984 N N . THR B 1 34 ? -11.602 3.629 1.582 1 96.56 34 THR B N 1
ATOM 1985 C CA . THR B 1 34 ? -11.094 3.369 2.924 1 96.56 34 THR B CA 1
ATOM 1986 C C . THR B 1 34 ? -11.695 2.084 3.488 1 96.56 34 THR B C 1
ATOM 1988 O O . THR B 1 34 ? -12.875 1.804 3.291 1 96.56 34 THR B O 1
ATOM 1991 N N . SER B 1 35 ? -10.852 1.303 4.102 1 95.44 35 SER B N 1
ATOM 1992 C CA . SER B 1 35 ? -11.336 0.109 4.785 1 95.44 35 SER B CA 1
ATOM 1993 C C . SER B 1 35 ? -11.211 0.245 6.297 1 95.44 35 SER B C 1
ATOM 1995 O O . SER B 1 35 ? -10.336 0.968 6.789 1 95.44 35 SER B O 1
ATOM 1997 N N . GLY B 1 36 ? -12.125 -0.472 6.984 1 93.12 36 GLY B N 1
ATOM 1998 C CA . GLY B 1 36 ? -12.086 -0.452 8.438 1 93.12 36 GLY B CA 1
ATOM 1999 C C . GLY B 1 36 ? -12.18 -1.835 9.055 1 93.12 36 GLY B C 1
ATOM 2000 O O . GLY B 1 36 ? -12.523 -2.803 8.375 1 93.12 36 GLY B O 1
ATOM 2001 N N . ASN B 1 37 ? -11.828 -1.842 10.305 1 90.81 37 ASN B N 1
ATOM 2002 C CA . ASN B 1 37 ? -11.969 -3.078 11.07 1 90.81 37 ASN B CA 1
ATOM 2003 C C . ASN B 1 37 ? -13.43 -3.434 11.289 1 90.81 37 ASN B C 1
ATOM 2005 O O . ASN B 1 37 ? -13.742 -4.523 11.773 1 90.81 37 ASN B O 1
ATOM 2009 N N . ASP B 1 38 ? -14.336 -2.605 10.891 1 86.81 38 ASP B N 1
ATOM 2010 C CA . ASP B 1 38 ? -15.773 -2.865 10.984 1 86.81 38 ASP B CA 1
ATOM 2011 C C . ASP B 1 38 ? -16.25 -3.754 9.844 1 86.81 38 ASP B C 1
ATOM 2013 O O . ASP B 1 38 ? -17.438 -4.027 9.711 1 86.81 38 ASP B O 1
ATOM 2017 N N . GLY B 1 39 ? -15.383 -4.133 8.969 1 89.06 39 GLY B N 1
ATOM 2018 C CA . GLY B 1 39 ? -15.711 -5.07 7.902 1 89.06 39 GLY B CA 1
ATOM 2019 C C . GLY B 1 39 ? -16.266 -4.395 6.668 1 89.06 39 GLY B C 1
ATOM 2020 O O . GLY B 1 39 ? -16.922 -5.039 5.844 1 89.06 39 GLY B O 1
ATOM 2021 N N . THR B 1 40 ? -15.984 -3.064 6.531 1 91.44 40 THR B N 1
ATOM 2022 C CA . THR B 1 40 ? -16.516 -2.367 5.367 1 91.44 40 THR B CA 1
ATOM 2023 C C . THR B 1 40 ? -15.406 -1.657 4.602 1 91.44 40 THR B C 1
ATOM 2025 O O . THR B 1 40 ? -14.344 -1.374 5.16 1 91.44 40 THR B O 1
ATOM 2028 N N . ILE B 1 41 ? -15.641 -1.461 3.369 1 94.38 41 ILE B N 1
ATOM 2029 C CA . ILE B 1 41 ? -14.914 -0.49 2.555 1 94.38 41 ILE B CA 1
ATOM 2030 C C . ILE B 1 41 ? -15.859 0.645 2.152 1 94.38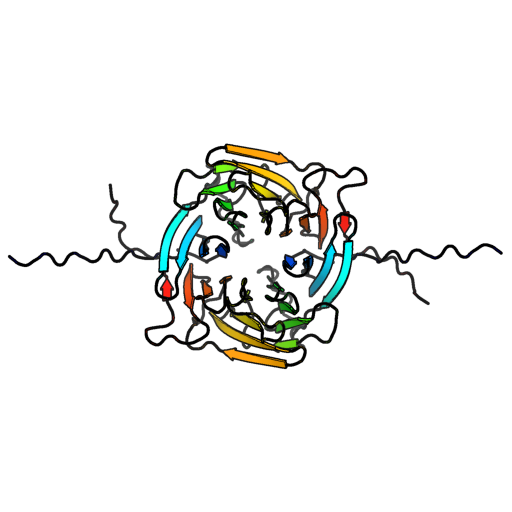 41 ILE B C 1
ATOM 2032 O O . ILE B 1 41 ? -16.984 0.401 1.727 1 94.38 41 ILE B O 1
ATOM 2036 N N . ARG B 1 42 ? -15.469 1.792 2.305 1 94.38 42 ARG B N 1
ATOM 2037 C CA . ARG B 1 42 ? -16.234 2.965 1.899 1 94.38 42 ARG B CA 1
ATOM 2038 C C . ARG B 1 42 ? -15.539 3.709 0.764 1 94.38 42 ARG B C 1
ATOM 2040 O O . ARG B 1 42 ? -14.336 3.965 0.827 1 94.38 42 ARG B O 1
ATOM 2047 N N . VAL B 1 43 ? -16.297 4.023 -0.249 1 94.81 43 VAL B N 1
ATOM 2048 C CA . VAL B 1 43 ? -15.797 4.723 -1.426 1 94.81 43 VAL B CA 1
ATOM 2049 C C . VAL B 1 43 ? -16.281 6.172 -1.409 1 94.81 43 VAL B C 1
ATOM 2051 O O . VAL B 1 43 ? -17.484 6.434 -1.325 1 94.81 43 VAL B O 1
ATOM 2054 N N . TRP B 1 44 ? -15.297 7.055 -1.535 1 93.19 44 TRP B N 1
ATOM 2055 C CA . TRP B 1 44 ? -15.578 8.477 -1.392 1 93.19 44 TRP B CA 1
ATOM 2056 C C . TRP B 1 44 ? -15.273 9.227 -2.682 1 93.19 44 TRP B C 1
ATOM 2058 O O . TRP B 1 44 ? -14.258 8.969 -3.332 1 93.19 44 TRP B O 1
ATOM 2068 N N . ASN B 1 45 ? -16.156 10.156 -3.012 1 89.62 45 ASN B N 1
ATOM 2069 C CA . ASN B 1 45 ? -15.812 11.242 -3.93 1 89.62 45 ASN B CA 1
ATOM 2070 C C . ASN B 1 45 ? -15.211 12.43 -3.191 1 89.62 45 ASN B C 1
ATOM 2072 O O . ASN B 1 45 ? -15.844 12.992 -2.293 1 89.62 45 ASN B O 1
ATOM 2076 N N . VAL B 1 46 ? -13.992 12.773 -3.521 1 85.94 46 VAL B N 1
ATOM 2077 C CA . VAL B 1 46 ? -13.312 13.844 -2.805 1 85.94 46 VAL B CA 1
ATOM 2078 C C . VAL B 1 46 ? -12.859 14.914 -3.793 1 85.94 46 VAL B C 1
ATOM 2080 O O . VAL B 1 46 ? -12.039 14.648 -4.676 1 85.94 46 VAL B O 1
ATOM 2083 N N . THR B 1 47 ? -13.406 15.977 -3.748 1 79.12 47 THR B N 1
ATOM 2084 C CA . THR B 1 47 ? -12.945 17.141 -4.496 1 79.12 47 THR B CA 1
ATOM 2085 C C . THR B 1 47 ? -12.414 18.219 -3.551 1 79.12 47 THR B C 1
ATOM 2087 O O . THR B 1 47 ? -12.422 18.031 -2.332 1 79.12 47 THR B O 1
ATOM 2090 N N . LYS B 1 48 ? -11.867 19.25 -4.07 1 74.81 48 LYS B N 1
ATOM 2091 C CA . LYS B 1 48 ? -11.32 20.328 -3.26 1 74.81 48 LYS B CA 1
ATOM 2092 C C . LYS B 1 48 ? -12.391 20.938 -2.352 1 74.81 48 LYS B C 1
ATOM 2094 O O . LYS B 1 48 ? -12.086 21.375 -1.24 1 74.81 48 LYS B O 1
ATOM 2099 N N . LYS B 1 49 ? -13.648 20.859 -2.736 1 71 49 LYS B N 1
ATOM 2100 C CA . LYS B 1 49 ? -14.68 21.625 -2.037 1 71 49 LYS B CA 1
ATOM 2101 C C . LYS B 1 49 ? -15.688 20.688 -1.375 1 71 49 LYS B C 1
ATOM 2103 O O . LYS B 1 49 ? -16.453 21.109 -0.503 1 71 49 LYS B O 1
ATOM 2108 N N . GLN B 1 50 ? -15.578 19.438 -1.854 1 77.38 50 GLN B N 1
ATOM 2109 C CA . GLN B 1 50 ? -16.656 18.562 -1.384 1 77.38 50 GLN B CA 1
ATOM 2110 C C . GLN B 1 50 ? -16.172 17.125 -1.23 1 77.38 50 GLN B C 1
ATOM 2112 O O . GLN B 1 50 ? -15.227 16.719 -1.899 1 77.38 50 GLN B O 1
ATOM 2117 N N . TYR B 1 51 ? -16.797 16.516 -0.258 1 82.81 51 TYR B N 1
ATOM 2118 C CA . TYR B 1 51 ? -16.625 15.078 -0.12 1 82.81 51 TYR B CA 1
ATOM 2119 C C . TYR B 1 51 ? -17.969 14.391 0.096 1 82.81 51 TYR B C 1
ATOM 2121 O O . TYR B 1 51 ? -18.875 14.961 0.71 1 82.81 51 TYR B O 1
ATOM 2129 N N . SER B 1 52 ? -18.141 13.234 -0.538 1 87.62 52 SER B N 1
ATOM 2130 C CA . SER B 1 52 ? -19.375 12.461 -0.361 1 87.62 52 SER B CA 1
ATOM 2131 C C . SER B 1 52 ? -19.094 10.969 -0.374 1 87.62 52 SER B C 1
ATOM 2133 O O . SER B 1 52 ? -18.188 10.508 -1.078 1 87.62 52 SER B O 1
ATOM 2135 N N . LEU B 1 53 ? -19.844 10.32 0.449 1 90.56 53 LEU B N 1
ATOM 2136 C CA . LEU B 1 53 ? -19.797 8.859 0.438 1 90.56 53 LEU B CA 1
ATOM 2137 C C . LEU B 1 53 ? -20.578 8.297 -0.746 1 90.56 53 LEU B C 1
ATOM 2139 O O . LEU B 1 53 ? -21.781 8.492 -0.845 1 90.56 53 LEU B O 1
ATOM 2143 N N . GLN B 1 54 ? -19.953 7.645 -1.579 1 90.19 54 GLN B N 1
ATOM 2144 C CA . GLN B 1 54 ? -20.578 7.137 -2.803 1 90.19 54 GLN B CA 1
ATOM 2145 C C . GLN B 1 54 ? -21.109 5.723 -2.605 1 90.19 54 GLN B C 1
ATOM 2147 O O . GLN B 1 54 ? -22.141 5.359 -3.166 1 90.19 54 GLN B O 1
ATOM 2152 N N . GLN B 1 55 ? -20.344 4.949 -1.845 1 92 55 GLN B N 1
ATOM 2153 C CA . GLN B 1 55 ? -20.672 3.533 -1.739 1 92 55 GLN B CA 1
ATOM 2154 C C . GLN B 1 55 ? -20.078 2.918 -0.476 1 92 55 GLN B C 1
ATOM 2156 O O . GLN B 1 55 ? -18.969 3.27 -0.071 1 92 55 GLN B O 1
ATOM 2161 N N . THR B 1 56 ? -20.859 2.033 0.179 1 92.62 56 THR B N 1
ATOM 2162 C CA . THR B 1 56 ? -20.359 1.181 1.248 1 92.62 56 THR B CA 1
ATOM 2163 C C . THR B 1 56 ? -20.344 -0.284 0.818 1 92.62 56 THR B C 1
ATOM 2165 O O . THR B 1 56 ? -21.391 -0.825 0.432 1 92.62 56 THR B O 1
ATOM 2168 N N . CYS B 1 57 ? -19.188 -0.854 0.822 1 93.19 57 CYS B N 1
ATOM 2169 C CA . CYS B 1 57 ? -19.031 -2.273 0.523 1 93.19 57 CYS B CA 1
ATOM 2170 C C . CYS B 1 57 ? -18.844 -3.082 1.802 1 93.19 57 CYS B C 1
ATOM 2172 O O . CYS B 1 57 ? -18.031 -2.736 2.652 1 93.19 57 CYS B O 1
ATOM 2174 N N . VAL B 1 58 ? -19.594 -4.16 1.887 1 92.75 58 VAL B N 1
ATOM 2175 C CA . VAL B 1 58 ? -19.516 -4.996 3.082 1 92.75 58 VAL B CA 1
ATOM 2176 C C . VAL B 1 58 ? -18.828 -6.316 2.746 1 92.75 58 VAL B C 1
ATOM 2178 O O . VAL B 1 58 ? -19.234 -7.008 1.804 1 92.75 58 VAL B O 1
ATOM 2181 N N . PHE B 1 59 ? -17.859 -6.648 3.537 1 92.62 59 PHE B N 1
ATOM 2182 C CA . PHE B 1 59 ? -17.156 -7.91 3.322 1 92.62 59 PHE B CA 1
ATOM 2183 C C . PHE B 1 59 ? -18.078 -9.094 3.615 1 92.62 59 PHE B C 1
ATOM 2185 O O . PHE B 1 59 ? -18.766 -9.109 4.629 1 92.62 59 PHE B O 1
ATOM 2192 N N . ASN B 1 60 ? -18.047 -10.055 2.662 1 92.06 60 ASN B N 1
ATOM 2193 C CA . ASN B 1 60 ? -18.641 -11.359 2.975 1 92.06 60 ASN B CA 1
ATOM 2194 C C . ASN B 1 60 ? -17.734 -12.164 3.91 1 92.06 60 ASN B C 1
ATOM 2196 O O . ASN B 1 60 ? -16.516 -12.109 3.801 1 92.06 60 ASN B O 1
ATOM 2200 N N . ARG B 1 61 ? -18.406 -12.852 4.852 1 83.62 61 ARG B N 1
ATOM 2201 C CA . ARG B 1 61 ? -17.672 -13.719 5.773 1 83.62 61 ARG B CA 1
ATOM 2202 C C . ARG B 1 61 ? -18.188 -15.148 5.684 1 83.62 61 ARG B C 1
ATOM 2204 O O . ARG B 1 61 ? -19.328 -15.391 5.297 1 83.62 61 ARG B O 1
ATOM 2211 N N . LEU B 1 62 ? -17.312 -16.047 5.867 1 79.25 62 LEU B N 1
ATOM 2212 C CA . LEU B 1 62 ? -17.734 -17.438 5.879 1 79.25 62 LEU B CA 1
ATOM 2213 C C . LEU B 1 62 ? -18.641 -17.719 7.07 1 79.25 62 LEU B C 1
ATOM 2215 O O . LEU B 1 62 ? -18.391 -17.25 8.18 1 79.25 62 LEU B O 1
ATOM 2219 N N . GLU B 1 63 ? -19.938 -18.25 6.812 1 69.31 63 GLU B N 1
ATOM 2220 C CA . GLU B 1 63 ? -20.906 -18.672 7.816 1 69.31 63 GLU B CA 1
ATOM 2221 C C . GLU B 1 63 ? -20.328 -19.719 8.75 1 69.31 63 GLU B C 1
ATOM 2223 O O . GLU B 1 63 ? -19.578 -20.594 8.32 1 69.31 63 GLU B O 1
ATOM 2228 N N . GLY B 1 64 ? -20.484 -19.625 10.234 1 59.41 64 GLY B N 1
ATOM 2229 C CA . GLY B 1 64 ? -20.078 -20.562 11.281 1 59.41 64 GLY B CA 1
ATOM 2230 C C . GLY B 1 64 ? -18.875 -20.094 12.062 1 59.41 64 GLY B C 1
ATOM 2231 O O . GLY B 1 64 ? -18.5 -20.703 13.07 1 59.41 64 GLY B O 1
ATOM 2232 N N . ASP B 1 65 ? -18.125 -19.594 11.328 1 47.84 65 ASP B N 1
ATOM 2233 C CA . ASP B 1 65 ? -16.938 -19.203 12.094 1 47.84 65 ASP B CA 1
ATOM 2234 C C . ASP B 1 65 ? -17.234 -18 12.984 1 47.84 65 ASP B C 1
ATOM 2236 O O . ASP B 1 65 ? -16.312 -17.312 13.438 1 47.84 65 ASP B O 1
ATOM 2240 N N . ALA B 1 66 ? -18.453 -17.719 13.055 1 45.06 66 ALA B N 1
ATOM 2241 C CA . ALA B 1 66 ? -18.766 -16.578 13.922 1 45.06 66 ALA B CA 1
ATOM 2242 C C . ALA B 1 66 ? -18.031 -16.688 15.258 1 45.06 66 ALA B C 1
ATOM 2244 O O . ALA B 1 66 ? -17.734 -15.68 15.891 1 45.06 66 ALA B O 1
ATOM 2245 N N . GLU B 1 67 ? -18.391 -17.906 15.867 1 43.56 67 GLU B N 1
ATOM 2246 C CA . GLU B 1 67 ? -17.938 -17.953 17.25 1 43.56 67 GLU B CA 1
ATOM 2247 C C . GLU B 1 67 ? -16.469 -17.531 17.359 1 43.56 67 GLU B C 1
ATOM 2249 O O . GLU B 1 67 ? -16.078 -16.844 18.312 1 43.56 67 GLU B O 1
ATOM 2254 N N . GLU B 1 68 ? -15.586 -18.469 16.797 1 40.91 68 GLU B N 1
ATOM 2255 C CA . GLU B 1 68 ? -14.195 -18.547 17.219 1 40.91 68 GLU B CA 1
ATOM 2256 C C . GLU B 1 68 ? -13.367 -17.422 16.609 1 40.91 68 GLU B C 1
ATOM 2258 O O . GLU B 1 68 ? -12.203 -17.234 16.953 1 40.91 68 GLU B O 1
ATOM 2263 N N . SER B 1 69 ? -13.797 -17.094 15.523 1 39.69 69 SER B N 1
ATOM 2264 C CA . SER B 1 69 ? -12.719 -16.344 14.891 1 39.69 69 SER B CA 1
ATOM 2265 C C . SER B 1 69 ? -12.641 -14.922 15.438 1 39.69 69 SER B C 1
ATOM 2267 O O . SER B 1 69 ? -13.117 -13.984 14.805 1 39.69 69 SER B O 1
ATOM 2269 N N . LEU B 1 70 ? -13.383 -14.719 16.516 1 35.25 70 LEU B N 1
ATOM 2270 C CA . LEU B 1 70 ? -12.758 -13.555 17.141 1 35.25 70 LEU B CA 1
ATOM 2271 C C . LEU B 1 70 ? -11.258 -13.539 16.891 1 35.25 70 LEU B C 1
ATOM 2273 O O . LEU B 1 70 ? -10.562 -14.516 17.188 1 35.25 70 LEU B O 1
ATOM 2277 N N . GLY B 1 71 ? -10.859 -13.148 15.781 1 37.91 71 GLY B N 1
ATOM 2278 C CA . GLY B 1 71 ? -9.422 -12.992 15.594 1 37.91 71 GLY B CA 1
ATOM 2279 C C . GLY B 1 71 ? -8.648 -12.977 16.906 1 37.91 71 GLY B C 1
ATOM 2280 O O . GLY B 1 71 ? -9.188 -12.594 17.938 1 37.91 71 GLY B O 1
ATOM 2281 N N . SER B 1 72 ? -8.047 -14.164 17.344 1 37.69 72 SER B N 1
ATOM 2282 C CA . SER B 1 72 ? -7.016 -13.898 18.344 1 37.69 72 SER B CA 1
ATOM 2283 C C . SER B 1 72 ? -6.625 -12.422 18.344 1 37.69 72 SER B C 1
ATOM 2285 O O . SER B 1 72 ? -6.594 -11.781 17.297 1 37.69 72 SER B O 1
ATOM 2287 N N . PRO B 1 73 ? -6.977 -11.641 19.359 1 38.41 73 PRO B N 1
ATOM 2288 C CA . PRO B 1 73 ? -6.43 -10.281 19.484 1 38.41 73 PRO B CA 1
ATOM 2289 C C . PRO B 1 73 ? -5.164 -10.078 18.641 1 38.41 73 PRO B C 1
ATOM 2291 O O . PRO B 1 73 ? -4.602 -8.984 18.625 1 38.41 73 PRO B O 1
ATOM 2294 N N . SER B 1 74 ? -4.371 -11.258 18.578 1 39 74 SER B N 1
ATOM 2295 C CA . SER B 1 74 ? -3.021 -11 18.094 1 39 74 SER B CA 1
ATOM 2296 C C . SER B 1 74 ? -3.051 -10.148 16.828 1 39 74 SER B C 1
ATOM 2298 O O . SER B 1 74 ? -2.352 -9.133 16.734 1 39 74 SER B O 1
ATOM 2300 N N . ASP B 1 75 ? -3.088 -10.922 15.422 1 46.59 75 ASP B N 1
ATOM 2301 C CA . ASP B 1 75 ? -2.518 -10.336 14.219 1 46.59 75 ASP B CA 1
ATOM 2302 C C . ASP B 1 75 ? -3.467 -9.305 13.609 1 46.59 75 ASP B C 1
ATOM 2304 O O . ASP B 1 75 ? -4.66 -9.57 13.445 1 46.59 75 ASP B O 1
ATOM 2308 N N . PRO B 1 76 ? -3.355 -8.008 13.797 1 48.97 76 PRO B N 1
ATOM 2309 C CA . PRO B 1 76 ? -4.07 -7.012 13.008 1 48.97 76 PRO B CA 1
ATOM 2310 C C . PRO B 1 76 ? -4.555 -7.559 11.664 1 48.97 76 PRO B C 1
ATOM 2312 O O . PRO B 1 76 ? -3.754 -8.07 10.875 1 48.97 76 PRO B O 1
ATOM 2315 N N . SER B 1 77 ? -5.75 -8.242 11.703 1 56.69 77 SER B N 1
ATOM 2316 C CA . SER B 1 77 ? -6.406 -8.82 10.531 1 56.69 77 SER B CA 1
ATOM 2317 C C . SER B 1 77 ? -6.293 -7.898 9.32 1 56.69 77 SER B C 1
ATOM 2319 O O . SER B 1 77 ? -7.098 -6.977 9.164 1 56.69 77 SER B O 1
ATOM 2321 N N . PHE B 1 78 ? -5.098 -7.664 8.922 1 69 78 PHE B N 1
ATOM 2322 C CA . PHE B 1 78 ? -4.871 -6.938 7.676 1 69 78 PHE B CA 1
ATOM 2323 C C . PHE B 1 78 ? -5.707 -7.527 6.547 1 69 78 PHE B C 1
ATOM 2325 O O . PHE B 1 78 ? -5.648 -8.727 6.281 1 69 78 PHE B O 1
ATOM 2332 N N . SER B 1 79 ? -6.777 -6.707 6.164 1 85.31 79 SER B N 1
ATOM 2333 C CA . SER B 1 79 ? -7.531 -7.031 4.961 1 85.31 79 SER B CA 1
ATOM 2334 C C . SER B 1 79 ? -7.027 -6.238 3.76 1 85.31 79 SER B C 1
ATOM 2336 O O . SER B 1 79 ? -7.227 -5.023 3.686 1 85.31 79 SER B O 1
ATOM 2338 N N . PRO B 1 80 ? -6.367 -6.965 2.918 1 94.5 80 PRO B N 1
ATOM 2339 C CA . PRO B 1 80 ? -5.883 -6.242 1.738 1 94.5 80 PRO B CA 1
ATOM 2340 C C . PRO B 1 80 ? -7.02 -5.695 0.875 1 94.5 80 PRO B C 1
ATOM 2342 O O . PRO B 1 80 ? -8.055 -6.352 0.723 1 94.5 80 PRO B O 1
ATOM 2345 N N . VAL B 1 81 ? -6.898 -4.465 0.406 1 96.5 81 VAL B N 1
ATOM 2346 C CA . VAL B 1 81 ? -7.832 -3.789 -0.488 1 96.5 81 VAL B CA 1
ATOM 2347 C C . VAL B 1 81 ? -7.07 -3.156 -1.649 1 96.5 81 VAL B C 1
ATOM 2349 O O . VAL B 1 81 ? -6 -2.576 -1.454 1 96.5 81 VAL B O 1
ATOM 2352 N N . SER B 1 82 ? -7.605 -3.248 -2.852 1 96.88 82 SER B N 1
ATOM 2353 C CA . SER B 1 82 ? -6.91 -2.648 -3.986 1 96.88 82 SER B CA 1
ATOM 2354 C C . SER B 1 82 ? -7.871 -2.355 -5.133 1 96.88 82 SER B C 1
ATOM 2356 O O . SER B 1 82 ? -8.875 -3.051 -5.301 1 96.88 82 SER B O 1
ATOM 2358 N N . TRP B 1 83 ? -7.539 -1.3 -5.91 1 96.81 83 TRP B N 1
ATOM 2359 C CA . TRP B 1 83 ? -8.297 -0.923 -7.098 1 96.81 83 TRP B CA 1
ATOM 2360 C C . TRP B 1 83 ? -7.82 -1.698 -8.32 1 96.81 83 TRP B C 1
ATOM 2362 O O . TRP B 1 83 ? -6.617 -1.893 -8.508 1 96.81 83 TRP B O 1
ATOM 2372 N N . SER B 1 84 ? -8.789 -2.031 -9.164 1 96.25 84 SER B N 1
ATOM 2373 C CA . SER B 1 84 ? -8.414 -2.6 -10.453 1 96.25 84 SER B CA 1
ATOM 2374 C C . SER B 1 84 ? -7.785 -1.546 -11.359 1 96.25 84 SER B C 1
ATOM 2376 O O . SER B 1 84 ? -7.891 -0.347 -11.086 1 96.25 84 SER B O 1
ATOM 2378 N N . ILE B 1 85 ? -7.219 -2.002 -12.406 1 93.12 85 ILE B N 1
ATOM 2379 C CA . ILE B 1 85 ? -6.473 -1.124 -13.305 1 93.12 85 ILE B CA 1
ATOM 2380 C C . ILE B 1 85 ? -7.41 -0.073 -13.898 1 93.12 85 ILE B C 1
ATOM 2382 O O . ILE B 1 85 ? -7.051 1.101 -14 1 93.12 85 ILE B O 1
ATOM 2386 N N . SER B 1 86 ? -8.578 -0.43 -14.266 1 92 86 SER B N 1
ATOM 2387 C CA . SER B 1 86 ? -9.539 0.471 -14.906 1 92 86 SER B CA 1
ATOM 2388 C C . SER B 1 86 ? -10.25 1.336 -13.875 1 92 86 SER B C 1
ATOM 2390 O O . SER B 1 86 ? -10.898 2.326 -14.227 1 92 86 SER B O 1
ATOM 2392 N N . GLY B 1 87 ? -10.195 0.895 -12.609 1 93.69 87 GLY B N 1
ATOM 2393 C CA . GLY B 1 87 ? -10.969 1.559 -11.578 1 93.69 87 GLY B CA 1
ATOM 2394 C C . GLY B 1 87 ? -12.398 1.066 -11.5 1 93.69 87 GLY B C 1
ATOM 2395 O O . GLY B 1 87 ? -13.188 1.548 -10.672 1 93.69 87 GLY B O 1
ATOM 2396 N N . LYS B 1 88 ? -12.742 0.091 -12.266 1 93.88 88 LYS B N 1
ATOM 2397 C CA . LYS B 1 88 ? -14.102 -0.444 -12.297 1 93.88 88 LYS B CA 1
ATOM 2398 C C . LYS B 1 88 ? -14.367 -1.326 -11.078 1 93.88 88 LYS B C 1
ATOM 2400 O O . LYS B 1 88 ? -15.508 -1.429 -10.617 1 93.88 88 LYS B O 1
ATOM 2405 N N . TYR B 1 89 ? -13.336 -1.915 -10.586 1 96.06 89 TYR B N 1
ATOM 2406 C CA . TYR B 1 89 ? -13.523 -2.883 -9.516 1 96.06 89 TYR B CA 1
ATOM 2407 C C . TYR B 1 89 ? -12.664 -2.527 -8.305 1 96.06 89 TYR B C 1
ATOM 2409 O O . TYR B 1 89 ? -11.57 -1.974 -8.453 1 96.06 89 TYR B O 1
ATOM 2417 N N . LEU B 1 90 ? -13.188 -2.859 -7.188 1 96.75 90 LEU B N 1
ATOM 2418 C CA . LEU B 1 90 ? -12.477 -2.863 -5.914 1 96.75 90 LEU B CA 1
ATOM 2419 C C . LEU B 1 90 ? -12.445 -4.266 -5.309 1 96.75 90 LEU B C 1
ATOM 2421 O O . LEU B 1 90 ? -13.492 -4.902 -5.172 1 96.75 90 LEU B O 1
ATOM 2425 N N . ALA B 1 91 ? -11.258 -4.742 -5.031 1 98 91 ALA B N 1
ATOM 2426 C CA . ALA B 1 91 ? -11.141 -6.066 -4.426 1 98 91 ALA B CA 1
ATOM 2427 C C . ALA B 1 91 ? -10.703 -5.965 -2.967 1 98 91 ALA B C 1
ATOM 2429 O O . ALA B 1 91 ? -9.883 -5.113 -2.617 1 98 91 ALA B O 1
ATOM 2430 N N . GLY B 1 92 ? -11.219 -6.75 -2.135 1 97.12 92 GLY B N 1
ATOM 2431 C CA . GLY B 1 92 ? -10.836 -6.93 -0.745 1 97.12 92 GLY B CA 1
ATOM 2432 C C . GLY B 1 92 ? -10.938 -8.367 -0.276 1 97.12 92 GLY B C 1
ATOM 2433 O O . GLY B 1 92 ? -11.742 -9.141 -0.799 1 97.12 92 GLY B O 1
ATOM 2434 N N . ALA B 1 93 ? -10.102 -8.656 0.671 1 96.81 93 ALA B N 1
ATOM 2435 C CA . ALA B 1 93 ? -10.148 -10.016 1.193 1 96.81 93 ALA B CA 1
ATOM 2436 C C . ALA B 1 93 ? -10.266 -10.016 2.715 1 96.81 93 ALA B C 1
ATOM 2438 O O . ALA B 1 93 ? -9.719 -9.141 3.387 1 96.81 93 ALA B O 1
ATOM 2439 N N . LEU B 1 94 ? -10.984 -10.883 3.176 1 92.62 94 LEU B N 1
ATOM 2440 C CA . LEU B 1 94 ? -11.141 -11.18 4.594 1 92.62 94 LEU B CA 1
ATOM 2441 C C . LEU B 1 94 ? -11.18 -12.688 4.832 1 92.62 94 LEU B C 1
ATOM 2443 O O . LEU B 1 94 ? -12.023 -13.383 4.273 1 92.62 94 LEU B O 1
ATOM 2447 N N . GLU B 1 95 ? -10.18 -13.125 5.641 1 92.62 95 GLU B N 1
ATOM 2448 C CA . GLU B 1 95 ? -10.016 -14.562 5.836 1 92.62 95 GLU B CA 1
ATOM 2449 C C . GLU B 1 95 ? -9.805 -15.281 4.508 1 92.62 95 GLU B C 1
ATOM 2451 O O . GLU B 1 95 ? -8.852 -14.992 3.777 1 92.62 95 GLU B O 1
ATOM 2456 N N . LYS B 1 96 ? -10.773 -16.188 4.16 1 95.38 96 LYS B N 1
ATOM 2457 C CA . LYS B 1 96 ? -10.656 -16.969 2.936 1 95.38 96 LYS B CA 1
ATOM 2458 C C . LYS B 1 96 ? -11.547 -16.406 1.831 1 95.38 96 LYS B C 1
ATOM 2460 O O . LYS B 1 96 ? -11.805 -17.078 0.831 1 95.38 96 LYS B O 1
ATOM 2465 N N . MET B 1 97 ? -12.016 -15.195 2.043 1 95.88 97 MET B N 1
ATOM 2466 C CA . MET B 1 97 ? -12.961 -14.641 1.076 1 95.88 97 MET B CA 1
ATOM 2467 C C . MET B 1 97 ? -12.328 -13.484 0.304 1 95.88 97 MET B C 1
ATOM 2469 O O . MET B 1 97 ? -11.852 -12.523 0.903 1 95.88 97 MET B O 1
ATOM 2473 N N . VAL B 1 98 ? -12.375 -13.641 -0.981 1 97.81 98 VAL B N 1
ATOM 2474 C CA . VAL B 1 98 ? -12.062 -12.5 -1.838 1 97.81 98 VAL B CA 1
ATOM 2475 C C . VAL B 1 98 ? -13.352 -11.875 -2.355 1 97.81 98 VAL B C 1
ATOM 2477 O O . VAL B 1 98 ? -14.18 -12.555 -2.963 1 97.81 98 VAL B O 1
ATOM 2480 N N . ASN B 1 99 ? -13.555 -10.617 -2.014 1 97.12 99 ASN B N 1
ATOM 2481 C CA . ASN B 1 99 ? -14.672 -9.812 -2.49 1 97.12 99 ASN B CA 1
ATOM 2482 C C . ASN B 1 99 ? -14.242 -8.875 -3.617 1 97.12 99 ASN B C 1
ATOM 2484 O O . ASN B 1 99 ? -13.227 -8.188 -3.51 1 97.12 99 ASN B O 1
ATOM 2488 N N . ILE B 1 100 ? -15.023 -8.859 -4.695 1 97.94 100 ILE B N 1
ATOM 2489 C CA . ILE B 1 100 ? -14.797 -7.914 -5.785 1 97.94 100 ILE B CA 1
ATOM 2490 C C . ILE B 1 100 ? -16.062 -7.113 -6.051 1 97.94 100 ILE B C 1
ATOM 2492 O O . ILE B 1 100 ? -17.078 -7.664 -6.504 1 97.94 100 ILE B O 1
ATOM 2496 N N . TRP B 1 101 ? -16 -5.863 -5.762 1 97 101 TRP B N 1
ATOM 2497 C CA . TRP B 1 101 ? -17.141 -4.973 -5.934 1 97 101 TRP B CA 1
ATOM 2498 C C . TRP B 1 101 ? -16.984 -4.129 -7.195 1 97 101 TRP B C 1
ATOM 2500 O O . TRP B 1 101 ? -15.875 -3.73 -7.555 1 97 101 TRP B O 1
ATOM 2510 N N . GLN B 1 102 ? -18.109 -3.875 -7.824 1 94.81 102 GLN B N 1
ATOM 2511 C CA . GLN B 1 102 ? -18.156 -2.875 -8.891 1 94.81 102 GLN B CA 1
ATOM 2512 C C . GLN B 1 102 ? -18.359 -1.476 -8.32 1 94.81 102 GLN B C 1
ATOM 2514 O O . GLN B 1 102 ? -19.156 -1.281 -7.402 1 94.81 102 GLN B O 1
ATOM 2519 N N . VAL B 1 103 ? -17.578 -0.587 -8.93 1 91.19 103 VAL B N 1
ATOM 2520 C CA . VAL B 1 103 ? -17.734 0.795 -8.492 1 91.19 103 VAL B CA 1
ATOM 2521 C C . VAL B 1 103 ? -18.969 1.406 -9.141 1 91.19 103 VAL B C 1
ATOM 2523 O O . VAL B 1 103 ? -19.172 1.276 -10.352 1 91.19 103 VAL B O 1
ATOM 2526 N N . ASN B 1 104 ? -19.859 2.098 -8.438 1 83.56 104 ASN B N 1
ATOM 2527 C CA . ASN B 1 104 ? -21.141 2.693 -8.82 1 83.56 104 ASN B CA 1
ATOM 2528 C C . ASN B 1 104 ? -22.281 1.691 -8.703 1 83.56 104 ASN B C 1
ATOM 2530 O O . ASN B 1 104 ? -23.312 1.84 -9.359 1 83.56 104 ASN B O 1
ATOM 2534 N N . GLY B 1 105 ? -22.078 0.644 -8.078 1 80.19 105 GLY B N 1
ATOM 2535 C CA . GLY B 1 105 ? -23.172 -0.177 -7.609 1 80.19 105 GLY B CA 1
ATOM 2536 C C . GLY B 1 105 ? -23.281 -1.506 -8.328 1 80.19 105 GLY B C 1
ATOM 2537 O O . GLY B 1 105 ? -22.531 -1.767 -9.273 1 80.19 105 GLY B O 1
ATOM 2538 N N . GLY B 1 106 ? -24.047 -2.445 -7.781 1 77.75 106 GLY B N 1
ATOM 2539 C CA . GLY B 1 106 ? -24.297 -3.799 -8.258 1 77.75 106 GLY B CA 1
ATOM 2540 C C . GLY B 1 106 ? -23.844 -4.867 -7.281 1 77.75 106 GLY B C 1
ATOM 2541 O O . GLY B 1 106 ? -23.312 -4.555 -6.207 1 77.75 106 GLY B O 1
ATOM 2542 N N . LYS B 1 107 ? -24.234 -6.07 -7.73 1 83.12 107 LYS B N 1
ATOM 2543 C CA . LYS B 1 107 ? -23.859 -7.211 -6.898 1 83.12 107 LYS B CA 1
ATOM 2544 C C . LYS B 1 107 ? -22.359 -7.48 -6.973 1 83.12 107 LYS B C 1
ATOM 2546 O O . LYS B 1 107 ? -21.766 -7.434 -8.055 1 83.12 107 LYS B O 1
ATOM 2551 N N . GLY B 1 108 ? -21.688 -7.539 -5.938 1 92.38 108 GLY B N 1
ATOM 2552 C CA . GLY B 1 108 ? -20.281 -7.91 -5.91 1 92.38 108 GLY B CA 1
ATOM 2553 C C . GLY B 1 108 ? -20.047 -9.383 -6.176 1 92.38 108 GLY B C 1
ATOM 2554 O O . GLY B 1 108 ? -20.984 -10.188 -6.105 1 92.38 108 GLY B O 1
ATOM 2555 N N . LEU B 1 109 ? -18.891 -9.766 -6.668 1 96.88 109 LEU B N 1
ATOM 2556 C CA . LEU B 1 109 ? -18.438 -11.141 -6.836 1 96.88 109 LEU B CA 1
ATOM 2557 C C . LEU B 1 109 ? -17.688 -11.609 -5.594 1 96.88 109 LEU B C 1
ATOM 2559 O O . LEU B 1 109 ? -16.984 -10.828 -4.945 1 96.88 109 LEU B O 1
ATOM 2563 N N . VAL B 1 110 ? -17.875 -12.875 -5.289 1 97.06 110 VAL B N 1
ATOM 2564 C CA . VAL B 1 110 ? -17.188 -13.453 -4.141 1 97.06 110 VAL B CA 1
ATOM 2565 C C . VAL B 1 110 ? -16.5 -14.758 -4.551 1 97.06 110 VAL B C 1
ATOM 2567 O O . VAL B 1 110 ? -17.078 -15.562 -5.289 1 97.06 110 VAL B O 1
ATOM 2570 N N . ASP B 1 111 ? -15.312 -14.914 -4.121 1 98 111 ASP B N 1
ATOM 2571 C CA . ASP B 1 111 ? -14.57 -16.141 -4.348 1 98 111 ASP B CA 1
ATOM 2572 C C . ASP B 1 111 ? -14.031 -16.719 -3.037 1 98 111 ASP B C 1
ATOM 2574 O O . ASP B 1 111 ? -13.305 -16.031 -2.309 1 98 111 ASP B O 1
ATOM 2578 N N . ILE B 1 112 ? -14.406 -17.969 -2.758 1 97.38 112 ILE B N 1
ATOM 2579 C CA . ILE B 1 112 ? -13.891 -18.641 -1.565 1 97.38 112 ILE B CA 1
ATOM 2580 C C . ILE B 1 112 ? -12.539 -19.281 -1.875 1 97.38 112 ILE B C 1
ATOM 2582 O O . ILE B 1 112 ? -12.438 -20.141 -2.752 1 97.38 112 ILE B O 1
ATOM 2586 N N . GLN B 1 113 ? -11.547 -18.953 -1.167 1 97.44 113 GLN B N 1
ATOM 2587 C CA . GLN B 1 113 ? -10.18 -19.406 -1.371 1 97.44 113 GLN B CA 1
ATOM 2588 C C . GLN B 1 113 ? -9.883 -20.641 -0.519 1 97.44 113 GLN B C 1
ATOM 2590 O O . GLN B 1 113 ? -10.516 -20.859 0.52 1 97.44 113 GLN B O 1
ATOM 2595 N N . PRO B 1 114 ? -8.938 -21.422 -0.965 1 97.12 114 PRO B N 1
ATOM 2596 C CA . PRO B 1 114 ? -8.578 -22.625 -0.205 1 97.12 114 PRO B CA 1
ATOM 2597 C C . PRO B 1 114 ? -7.918 -22.297 1.132 1 97.12 114 PRO B C 1
ATOM 2599 O O . PRO B 1 114 ? -7.941 -23.125 2.051 1 97.12 114 PRO B O 1
ATOM 2602 N N . HIS B 1 115 ? -7.258 -21.125 1.254 1 96.62 115 HIS B N 1
ATOM 2603 C CA . HIS B 1 115 ? -6.594 -20.672 2.473 1 96.62 115 HIS B CA 1
ATOM 2604 C C . HIS B 1 115 ? -6.812 -19.188 2.697 1 96.62 115 HIS B C 1
ATOM 2606 O O . HIS B 1 115 ? -7.312 -18.484 1.813 1 96.62 115 HIS B O 1
ATOM 2612 N N . TRP B 1 116 ? -6.465 -18.75 3.889 1 95.12 116 TRP B N 1
ATOM 2613 C CA . TRP B 1 116 ? -6.574 -17.328 4.215 1 95.12 116 TRP B CA 1
ATOM 2614 C C . TRP B 1 116 ? -5.773 -16.469 3.236 1 95.12 116 TRP B C 1
ATOM 2616 O O . TRP B 1 116 ? -4.625 -16.797 2.924 1 95.12 116 TRP B O 1
ATOM 2626 N N . VAL B 1 117 ? -6.422 -15.391 2.828 1 96.88 117 VAL B N 1
ATOM 2627 C CA . VAL B 1 117 ? -5.785 -14.477 1.881 1 96.88 117 VAL B CA 1
ATOM 2628 C C . VAL B 1 117 ? -4.945 -13.453 2.635 1 96.88 117 VAL B C 1
ATOM 2630 O O . VAL B 1 117 ? -5.426 -12.82 3.58 1 96.88 117 VAL B O 1
ATOM 2633 N N . SER B 1 118 ? -3.689 -13.297 2.186 1 96.25 118 SER B N 1
ATOM 2634 C CA . SER B 1 118 ? -2.797 -12.406 2.916 1 96.25 118 SER B CA 1
ATOM 2635 C C . SER B 1 118 ? -2.326 -11.25 2.035 1 96.25 118 SER B C 1
ATOM 2637 O O . SER B 1 118 ? -1.746 -10.281 2.527 1 96.25 118 SER B O 1
ATOM 2639 N N . ALA B 1 119 ? -2.576 -11.336 0.736 1 97.19 119 ALA B N 1
ATOM 2640 C CA . ALA B 1 119 ? -2.176 -10.258 -0.167 1 97.19 119 ALA B CA 1
ATOM 2641 C C . ALA B 1 119 ? -3.016 -10.273 -1.44 1 97.19 119 ALA B C 1
ATOM 2643 O O . ALA B 1 119 ? -3.434 -11.336 -1.906 1 97.19 119 ALA B O 1
ATOM 2644 N N . LEU B 1 120 ? -3.244 -9.141 -1.997 1 98.5 120 LEU B N 1
ATOM 2645 C CA . LEU B 1 120 ? -3.91 -8.922 -3.277 1 98.5 120 LEU B CA 1
ATOM 2646 C C . LEU B 1 120 ? -3.133 -7.922 -4.133 1 98.5 120 LEU B C 1
ATOM 2648 O O . LEU B 1 120 ? -2.598 -6.941 -3.613 1 98.5 120 LEU B O 1
ATOM 2652 N N . ALA B 1 121 ? -3.148 -8.172 -5.43 1 98 121 ALA B N 1
ATOM 2653 C CA . ALA B 1 121 ? -2.52 -7.18 -6.305 1 98 121 ALA B CA 1
ATOM 2654 C C . ALA B 1 121 ? -3.131 -7.215 -7.699 1 98 121 ALA B C 1
ATOM 2656 O O . ALA B 1 121 ? -3.107 -8.25 -8.367 1 98 121 ALA B O 1
ATOM 2657 N N . TRP B 1 122 ? -3.697 -6.078 -8.086 1 97.19 122 TRP B N 1
ATOM 2658 C CA . TRP B 1 122 ? -3.896 -5.801 -9.508 1 97.19 122 TRP B CA 1
ATOM 2659 C C . TRP B 1 122 ? -2.619 -5.258 -10.141 1 97.19 122 TRP B C 1
ATOM 2661 O O . TRP B 1 122 ? -1.806 -4.621 -9.469 1 97.19 122 TRP B O 1
ATOM 2671 N N . PRO B 1 123 ? -2.467 -5.566 -11.5 1 95.69 123 PRO B N 1
ATOM 2672 C CA . PRO B 1 123 ? -1.383 -4.801 -12.117 1 95.69 123 PRO B CA 1
ATOM 2673 C C . PRO B 1 123 ? -1.594 -3.291 -12.016 1 95.69 123 PRO B C 1
ATOM 2675 O O . PRO B 1 123 ? -2.732 -2.818 -12.062 1 95.69 123 PRO B O 1
ATOM 2678 N N . GLU B 1 124 ? -0.511 -2.555 -11.805 1 92.19 124 GLU B N 1
ATOM 2679 C CA . GLU B 1 124 ? -0.592 -1.105 -11.641 1 92.19 124 GLU B CA 1
ATOM 2680 C C . GLU B 1 124 ? -0.795 -0.413 -12.984 1 92.19 124 GLU B C 1
ATOM 2682 O O . GLU B 1 124 ? -1.407 0.656 -13.055 1 92.19 124 GLU B O 1
ATOM 2687 N N . GLU B 1 125 ? -0.213 -0.982 -13.992 1 88.62 125 GLU B N 1
ATOM 2688 C CA . GLU B 1 125 ? -0.304 -0.416 -15.336 1 88.62 125 GLU B CA 1
ATOM 2689 C C . GLU B 1 125 ? -0.879 -1.427 -16.328 1 88.62 125 GLU B C 1
ATOM 2691 O O . GLU B 1 125 ? -0.694 -2.635 -16.156 1 88.62 125 GLU B O 1
ATOM 2696 N N . GLY B 1 126 ? -1.622 -0.863 -17.25 1 80.75 126 GLY B N 1
ATOM 2697 C CA . GLY B 1 126 ? -2.176 -1.718 -18.281 1 80.75 126 GLY B CA 1
ATOM 2698 C C . GLY B 1 126 ? -1.146 -2.164 -19.297 1 80.75 126 GLY B C 1
ATOM 2699 O O . GLY B 1 126 ? 0.001 -1.712 -19.281 1 80.75 126 GLY B O 1
ATOM 2700 N N . PRO B 1 127 ? -1.684 -3.133 -20.031 1 73.31 127 PRO B N 1
ATOM 2701 C CA . PRO B 1 127 ? -0.779 -3.514 -21.109 1 73.31 127 PRO B CA 1
ATOM 2702 C C . PRO B 1 127 ? -0.498 -2.363 -22.078 1 73.31 127 PRO B C 1
ATOM 2704 O O . PRO B 1 127 ? -1.28 -1.413 -22.156 1 73.31 127 PRO B O 1
ATOM 2707 N N . ALA B 1 128 ? 0.691 -2.322 -22.531 1 65.31 128 ALA B N 1
ATOM 2708 C CA . ALA B 1 128 ? 1.086 -1.294 -23.5 1 65.31 128 ALA B CA 1
ATOM 2709 C C . ALA B 1 128 ? 0.104 -1.228 -24.656 1 65.31 128 ALA B C 1
ATOM 2711 O O . ALA B 1 128 ? -0.072 -0.172 -25.281 1 65.31 128 ALA B O 1
ATOM 2712 N N . THR B 1 129 ? -0.424 -2.318 -24.922 1 63.62 129 THR B N 1
ATOM 2713 C CA . THR B 1 129 ? -1.334 -2.307 -26.062 1 63.62 129 THR B CA 1
ATOM 2714 C C . THR B 1 129 ? -2.689 -1.729 -25.656 1 63.62 129 THR B C 1
ATOM 2716 O O . THR B 1 129 ? -3.062 -1.753 -24.484 1 63.62 129 THR B O 1
ATOM 2719 N N . ALA B 1 130 ? -3.469 -1.205 -26.578 1 55.81 130 ALA B N 1
ATOM 2720 C CA . ALA B 1 130 ? -4.73 -0.478 -26.484 1 55.81 130 ALA B CA 1
ATOM 2721 C C . ALA B 1 130 ? -5.723 -1.217 -25.594 1 55.81 130 ALA B C 1
ATOM 2723 O O . ALA B 1 130 ? -6.051 -2.379 -25.844 1 55.81 130 ALA B O 1
ATOM 2724 N N . TRP B 1 131 ? -5.566 -0.986 -24.328 1 57.47 131 TRP B N 1
ATOM 2725 C CA . TRP B 1 131 ? -6.527 -1.51 -23.359 1 57.47 131 TRP B CA 1
ATOM 2726 C C . TRP B 1 131 ? -7.949 -1.113 -23.734 1 57.47 131 TRP B C 1
ATOM 2728 O O . TRP B 1 131 ? -8.242 0.071 -23.922 1 57.47 131 TRP B O 1
ATOM 2738 N N . SER B 1 132 ? -8.648 -2.059 -24.375 1 60.66 132 SER B N 1
ATOM 2739 C CA . SER B 1 132 ? -10.07 -1.788 -24.562 1 60.66 132 SER B CA 1
ATOM 2740 C C . SER B 1 132 ? -10.836 -1.928 -23.25 1 60.66 132 SER B C 1
ATOM 2742 O O . SER B 1 132 ? -10.484 -2.752 -22.406 1 60.66 132 SER B O 1
ATOM 2744 N N . GLY B 1 133 ? -11.266 -1.012 -22.609 1 63.81 133 GLY B N 1
ATOM 2745 C CA . GLY B 1 133 ? -12.094 -0.954 -21.422 1 63.81 133 GLY B CA 1
ATOM 2746 C C . GLY B 1 133 ? -12.945 -2.197 -21.219 1 63.81 133 GLY B C 1
ATOM 2747 O O . GLY B 1 133 ? -13.555 -2.379 -20.172 1 63.81 133 GLY B O 1
ATOM 2748 N N . GLU B 1 134 ? -12.883 -3.162 -22.172 1 73.81 134 GLU B N 1
ATOM 2749 C CA . GLU B 1 134 ? -13.742 -4.34 -22.078 1 73.81 134 GLU B CA 1
ATOM 2750 C C . GLU B 1 134 ? -12.922 -5.594 -21.781 1 73.81 134 GLU B C 1
ATOM 2752 O O . GLU B 1 134 ? -13.477 -6.676 -21.594 1 73.81 134 GLU B O 1
ATOM 2757 N N . SER B 1 135 ? -11.68 -5.469 -21.609 1 87.19 135 SER B N 1
ATOM 2758 C CA . SER B 1 135 ? -10.82 -6.625 -21.375 1 87.19 135 SER B CA 1
ATOM 2759 C C . SER B 1 135 ? -10.906 -7.098 -19.938 1 87.19 135 SER B C 1
ATOM 2761 O O . SER B 1 135 ? -11.125 -6.293 -19.016 1 87.19 135 SER B O 1
ATOM 2763 N N . PRO B 1 136 ? -10.836 -8.484 -19.781 1 94.62 136 PRO B N 1
ATOM 2764 C CA . PRO B 1 136 ? -10.797 -9 -18.422 1 94.62 136 PRO B CA 1
ATOM 2765 C C . PRO B 1 136 ? -9.664 -8.391 -17.594 1 94.62 136 PRO B C 1
ATOM 2767 O O . PRO B 1 136 ? -8.633 -7.992 -18.156 1 94.62 136 PRO B O 1
ATOM 2770 N N . GLU B 1 137 ? -9.875 -8.281 -16.359 1 95.56 137 GLU B N 1
ATOM 2771 C CA . GLU B 1 137 ? -8.852 -7.785 -15.438 1 95.56 137 GLU B CA 1
ATOM 2772 C C . GLU B 1 137 ? -8.375 -8.883 -14.492 1 95.56 137 GLU B C 1
ATOM 2774 O O . GLU B 1 137 ? -9.172 -9.727 -14.062 1 95.56 137 GLU B O 1
ATOM 2779 N N . LEU B 1 138 ? -7.121 -8.898 -14.25 1 97.5 138 LEU B N 1
ATOM 2780 C CA . LEU B 1 138 ? -6.512 -9.984 -13.484 1 97.5 138 LEU B CA 1
ATOM 2781 C C . LEU B 1 138 ? -6.176 -9.523 -12.07 1 97.5 138 LEU B C 1
ATOM 2783 O O . LEU B 1 138 ? -5.621 -8.438 -11.875 1 97.5 138 LEU B O 1
ATOM 2787 N N . LEU B 1 139 ? -6.527 -10.375 -11.102 1 98.56 139 LEU B N 1
ATOM 2788 C CA . LEU B 1 139 ? -6.203 -10.164 -9.695 1 98.56 139 LEU B CA 1
ATOM 2789 C C . LEU B 1 139 ? -5.363 -11.32 -9.148 1 98.56 139 LEU B C 1
ATOM 2791 O O . LEU B 1 139 ? -5.801 -12.469 -9.172 1 98.56 139 LEU B O 1
ATOM 2795 N N . LEU B 1 140 ? -4.168 -10.961 -8.711 1 98.69 140 LEU B N 1
ATOM 2796 C CA . LEU B 1 140 ? -3.305 -11.953 -8.086 1 98.69 140 LEU B CA 1
ATOM 2797 C C . LEU B 1 140 ? -3.613 -12.078 -6.594 1 98.69 140 LEU B C 1
ATOM 2799 O O . LEU B 1 140 ? -3.734 -11.07 -5.895 1 98.69 140 LEU B O 1
ATOM 2803 N N . VAL B 1 141 ? -3.73 -13.305 -6.129 1 98.56 141 VAL B N 1
ATOM 2804 C CA . VAL B 1 141 ? -4.07 -13.609 -4.742 1 98.56 141 VAL B CA 1
ATOM 2805 C C . VAL B 1 141 ? -2.922 -14.375 -4.086 1 98.56 141 VAL B C 1
ATOM 2807 O O . VAL B 1 141 ? -2.488 -15.414 -4.594 1 98.56 141 VAL B O 1
ATOM 2810 N N . GLY B 1 142 ? -2.379 -13.844 -3.02 1 98.25 142 GLY B N 1
ATOM 2811 C CA . GLY B 1 142 ? -1.419 -14.539 -2.18 1 98.25 142 GLY B CA 1
ATOM 2812 C C . GLY B 1 142 ? -2.016 -15.031 -0.875 1 98.25 142 GLY B C 1
ATOM 2813 O O . GLY B 1 142 ? -2.83 -14.344 -0.259 1 98.25 142 GLY B O 1
ATOM 2814 N N . ARG B 1 143 ? -1.58 -16.172 -0.449 1 97.75 143 ARG B N 1
ATOM 2815 C CA . ARG B 1 143 ? -2.25 -16.797 0.687 1 97.75 143 ARG B CA 1
ATOM 2816 C C . ARG B 1 143 ? -1.254 -17.141 1.791 1 97.75 143 ARG B C 1
ATOM 2818 O O . ARG B 1 143 ? -0.043 -17.156 1.559 1 97.75 143 ARG B O 1
ATOM 2825 N N . MET B 1 144 ? -1.815 -17.422 2.945 1 96.5 144 MET B N 1
ATOM 2826 C CA . MET B 1 144 ? -1.027 -17.688 4.148 1 96.5 144 MET B CA 1
ATOM 2827 C C . MET B 1 144 ? -0.277 -19 4.031 1 96.5 144 MET B C 1
ATOM 2829 O O . MET B 1 144 ? 0.674 -19.25 4.773 1 96.5 144 MET B O 1
ATOM 2833 N N . ASP B 1 145 ? -0.657 -19.875 3.158 1 97.38 145 ASP B N 1
ATOM 2834 C CA . ASP B 1 145 ? 0.042 -21.141 3.012 1 97.38 145 ASP B CA 1
ATOM 2835 C C . ASP B 1 145 ? 1.129 -21.062 1.944 1 97.38 145 ASP B C 1
ATOM 2837 O O . ASP B 1 145 ? 1.812 -22.047 1.663 1 97.38 145 ASP B O 1
ATOM 2841 N N . GLY B 1 146 ? 1.22 -19.922 1.31 1 97.75 146 GLY B N 1
ATOM 2842 C CA . GLY B 1 146 ? 2.287 -19.719 0.345 1 97.75 146 GLY B CA 1
ATOM 2843 C C . GLY B 1 146 ? 1.826 -19.844 -1.095 1 97.75 146 GLY B C 1
ATOM 2844 O O . GLY B 1 146 ? 2.564 -19.516 -2.021 1 97.75 146 GLY B O 1
ATOM 2845 N N . SER B 1 147 ? 0.621 -20.25 -1.311 1 97.62 147 SER B N 1
ATOM 2846 C CA . SER B 1 147 ? 0.121 -20.453 -2.666 1 97.62 147 SER B CA 1
ATOM 2847 C C . SER B 1 147 ? -0.352 -19.141 -3.281 1 97.62 147 SER B C 1
ATOM 2849 O O . SER B 1 147 ? -0.577 -18.156 -2.568 1 97.62 147 SER B O 1
ATOM 2851 N N . LEU B 1 148 ? -0.408 -19.203 -4.582 1 98.06 148 LEU B N 1
ATOM 2852 C CA . LEU B 1 148 ? -0.883 -18.062 -5.371 1 98.06 148 LEU B CA 1
ATOM 2853 C C . LEU B 1 148 ? -2.051 -18.469 -6.262 1 98.06 148 LEU B C 1
ATOM 2855 O O . LEU B 1 148 ? -2.064 -19.578 -6.805 1 98.06 148 LEU B O 1
ATOM 2859 N N . GLY B 1 149 ? -2.965 -17.594 -6.348 1 98.5 149 GLY B N 1
ATOM 2860 C CA . GLY B 1 149 ? -4.055 -17.719 -7.305 1 98.5 149 GLY B CA 1
ATOM 2861 C C . GLY B 1 149 ? -4.199 -16.516 -8.203 1 98.5 149 GLY B C 1
ATOM 2862 O O . GLY B 1 149 ? -3.711 -15.422 -7.879 1 98.5 149 GLY B O 1
ATOM 2863 N N . LEU B 1 150 ? -4.824 -16.766 -9.312 1 98.62 150 LEU B N 1
ATOM 2864 C CA . LEU B 1 150 ? -5.125 -15.711 -10.273 1 98.62 150 LEU B CA 1
ATOM 2865 C C . LEU B 1 150 ? -6.613 -15.68 -10.602 1 98.62 150 LEU B C 1
ATOM 2867 O O . LEU B 1 150 ? -7.168 -16.672 -11.086 1 98.62 150 LEU B O 1
ATOM 2871 N N . ILE B 1 151 ? -7.223 -14.562 -10.312 1 98.69 151 ILE B N 1
ATOM 2872 C CA . ILE B 1 151 ? -8.633 -14.391 -10.641 1 98.69 151 ILE B CA 1
ATOM 2873 C C . ILE B 1 151 ? -8.773 -13.5 -11.875 1 98.69 151 ILE B C 1
ATOM 2875 O O . ILE B 1 151 ? -8.289 -12.359 -11.875 1 98.69 151 ILE B O 1
ATOM 2879 N N . GLU B 1 152 ? -9.352 -14 -12.836 1 98.12 152 GLU B N 1
ATOM 2880 C CA . GLU B 1 152 ? -9.719 -13.234 -14.023 1 98.12 152 GLU B CA 1
ATOM 2881 C C . GLU B 1 152 ? -11.148 -12.719 -13.938 1 98.12 152 GLU B C 1
ATOM 2883 O O . GLU B 1 152 ? -12.094 -13.508 -13.945 1 98.12 152 GLU B O 1
ATOM 2888 N N . VAL B 1 153 ? -11.305 -11.422 -13.844 1 97.19 153 VAL B N 1
ATOM 2889 C CA . VAL B 1 153 ? -12.633 -10.805 -13.852 1 97.19 153 VAL B CA 1
ATOM 2890 C C . VAL B 1 153 ? -13.031 -10.477 -15.289 1 97.19 153 VAL B C 1
ATOM 2892 O O . VAL B 1 153 ? -12.539 -9.508 -15.875 1 97.19 153 VAL B O 1
ATOM 2895 N N . VAL B 1 154 ? -13.945 -11.227 -15.781 1 96.06 154 VAL B N 1
ATOM 2896 C CA . VAL B 1 154 ? -14.344 -11.125 -17.188 1 96.06 154 VAL B CA 1
ATOM 2897 C C . VAL B 1 154 ? -15.344 -9.984 -17.359 1 96.06 154 VAL B C 1
ATOM 2899 O O . VAL B 1 154 ? -15.227 -9.188 -18.297 1 96.06 154 VAL B O 1
ATOM 2902 N N . ASP B 1 155 ? -16.266 -9.922 -16.5 1 93.25 155 ASP B N 1
ATOM 2903 C CA . ASP B 1 155 ? -17.266 -8.859 -16.438 1 93.25 155 ASP B CA 1
ATOM 2904 C C . ASP B 1 155 ? -17.906 -8.773 -15.062 1 93.25 155 ASP B C 1
ATOM 2906 O O . ASP B 1 155 ? -17.422 -9.391 -14.109 1 93.25 155 ASP B O 1
ATOM 2910 N N . VAL B 1 156 ? -19 -8.086 -14.891 1 90.5 156 VAL B N 1
ATOM 2911 C CA . VAL B 1 156 ? -19.578 -7.734 -13.602 1 90.5 156 VAL B CA 1
ATOM 2912 C C . VAL B 1 156 ? -20.156 -8.977 -12.93 1 90.5 156 VAL B C 1
ATOM 2914 O O . VAL B 1 156 ? -20.344 -9.008 -11.711 1 90.5 156 VAL B O 1
ATOM 2917 N N . SER B 1 157 ? -20.391 -10.047 -13.672 1 93.62 157 SER B N 1
ATOM 2918 C CA . SER B 1 157 ? -21.047 -11.219 -13.094 1 93.62 157 SER B CA 1
ATOM 2919 C C . SER B 1 157 ? -20.219 -12.477 -13.289 1 93.62 157 SER B C 1
ATOM 2921 O O . SER B 1 157 ? -20.625 -13.562 -12.875 1 93.62 157 SER B O 1
ATOM 2923 N N . THR B 1 158 ? -19.047 -12.281 -13.914 1 96 158 THR B N 1
ATOM 2924 C CA . THR B 1 158 ? -18.297 -13.469 -14.281 1 96 158 THR B CA 1
ATOM 2925 C C . THR B 1 158 ? -16.828 -13.32 -13.914 1 96 158 THR B C 1
ATOM 2927 O O . THR B 1 158 ? -16.188 -12.32 -14.258 1 96 158 THR B O 1
ATOM 2930 N N . MET B 1 159 ? -16.344 -14.297 -13.203 1 97.56 159 MET B N 1
ATOM 2931 C CA . MET B 1 159 ? -14.906 -14.391 -12.914 1 97.56 159 MET B CA 1
ATOM 2932 C C . MET B 1 159 ? -14.453 -15.852 -12.898 1 97.56 159 MET B C 1
ATOM 2934 O O . MET B 1 159 ? -15.258 -16.75 -12.688 1 97.56 159 MET B O 1
ATOM 2938 N N . HIS B 1 160 ? -13.172 -16.047 -13.195 1 98.19 160 HIS B N 1
ATOM 2939 C CA . HIS B 1 160 ? -12.555 -17.375 -13.164 1 98.19 160 HIS B CA 1
ATOM 2940 C C . HIS B 1 160 ? -11.258 -17.344 -12.367 1 98.19 160 HIS B C 1
ATOM 2942 O O . HIS B 1 160 ? -10.43 -16.453 -12.539 1 98.19 160 HIS B O 1
ATOM 2948 N N . ARG B 1 161 ? -11.125 -18.312 -11.539 1 98.44 161 ARG B N 1
ATOM 2949 C CA . ARG B 1 161 ? -9.875 -18.438 -10.789 1 98.44 161 ARG B CA 1
ATOM 2950 C C . ARG B 1 161 ? -9.047 -19.609 -11.305 1 98.44 161 ARG B C 1
ATOM 2952 O O . ARG B 1 161 ? -9.578 -20.688 -11.578 1 98.44 161 ARG B O 1
ATOM 2959 N N . ARG B 1 162 ? -7.762 -19.422 -11.359 1 97.88 162 ARG B N 1
ATOM 2960 C CA . ARG B 1 162 ? -6.809 -20.516 -11.578 1 97.88 162 ARG B CA 1
ATOM 2961 C C . ARG B 1 162 ? -5.676 -20.453 -10.562 1 97.88 162 ARG B C 1
ATOM 2963 O O . ARG B 1 162 ? -5.262 -19.375 -10.141 1 97.88 162 ARG B O 1
ATOM 2970 N N . GLU B 1 163 ? -5.234 -21.609 -10.141 1 98.06 163 GLU B N 1
ATOM 2971 C CA . GLU B 1 163 ? -4.105 -21.719 -9.219 1 98.06 163 GLU B CA 1
ATOM 2972 C C . GLU B 1 163 ? -2.777 -21.641 -9.969 1 98.06 163 GLU B C 1
ATOM 2974 O O . GLU B 1 163 ? -2.613 -22.281 -11.016 1 98.06 163 GLU B O 1
ATOM 2979 N N . LEU B 1 164 ? -1.908 -20.859 -9.469 1 96.19 164 LEU B N 1
ATOM 2980 C CA . LEU B 1 164 ? -0.591 -20.781 -10.086 1 96.19 164 LEU B CA 1
ATOM 2981 C C . LEU B 1 164 ? 0.338 -21.844 -9.539 1 96.19 164 LEU B C 1
ATOM 2983 O O . LEU B 1 164 ? 1.287 -21.547 -8.81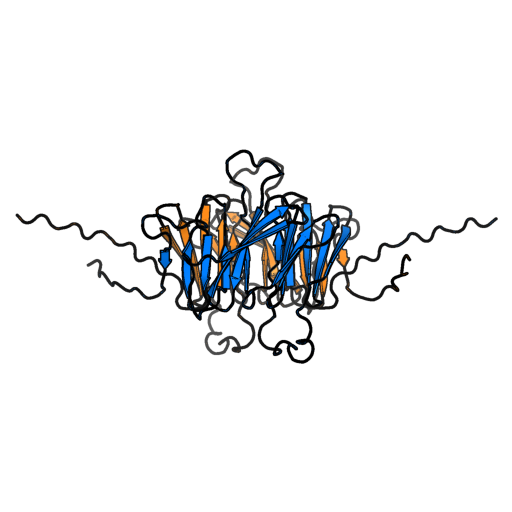2 1 96.19 164 LEU B O 1
ATOM 2987 N N . GLU B 1 165 ? 0.254 -22.969 -10.023 1 93.62 165 GLU B N 1
ATOM 2988 C CA . GLU B 1 165 ? 0.944 -24.141 -9.508 1 93.62 165 GLU B CA 1
ATOM 2989 C C . GLU B 1 165 ? 2.42 -24.141 -9.898 1 93.62 165 GLU B C 1
ATOM 2991 O O . GLU B 1 165 ? 3.23 -24.844 -9.305 1 93.62 165 GLU B O 1
ATOM 2996 N N . HIS B 1 166 ? 2.766 -23.328 -10.836 1 91.31 166 HIS B N 1
ATOM 2997 C CA . HIS B 1 166 ? 4.148 -23.281 -11.297 1 91.31 166 HIS B CA 1
ATOM 2998 C C . HIS B 1 166 ? 4.957 -22.25 -10.523 1 91.31 166 HIS B C 1
ATOM 3000 O O . HIS B 1 166 ? 6.18 -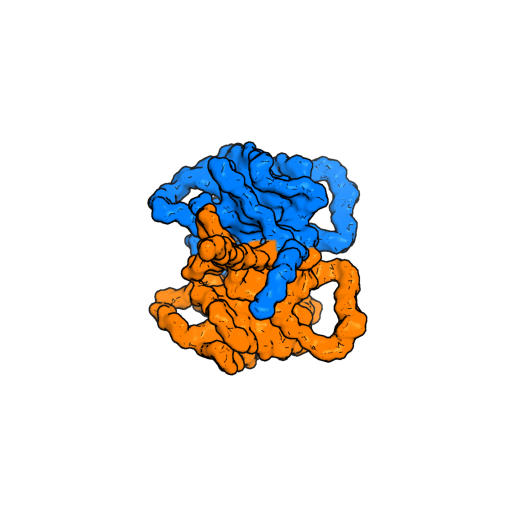22.188 -10.656 1 91.31 166 HIS B O 1
ATOM 3006 N N . CYS B 1 167 ? 4.25 -21.406 -9.734 1 90 167 CYS B N 1
ATOM 3007 C CA . CYS B 1 167 ? 4.898 -20.281 -9.078 1 90 167 CYS B CA 1
ATOM 3008 C C . CYS B 1 167 ? 4.387 -20.109 -7.656 1 90 167 CYS B C 1
ATOM 3010 O O . CYS B 1 167 ? 3.516 -19.266 -7.406 1 90 167 CYS B O 1
ATOM 3012 N N . TYR B 1 168 ? 4.73 -20.938 -6.789 1 88.81 168 TYR B N 1
ATOM 3013 C CA . TYR B 1 168 ? 4.297 -20.812 -5.402 1 88.81 168 TYR B CA 1
ATOM 3014 C C . TYR B 1 168 ? 5.297 -21.469 -4.453 1 88.81 168 TYR B C 1
ATOM 3016 O O . TYR B 1 168 ? 6.293 -22.047 -4.895 1 88.81 168 TYR B O 1
ATOM 3024 N N . ARG B 1 169 ? 5.109 -21.172 -3.227 1 94.75 169 ARG B N 1
ATOM 3025 C CA . ARG B 1 169 ? 5.82 -21.859 -2.156 1 94.75 169 ARG B CA 1
ATOM 3026 C C . ARG B 1 169 ? 4.848 -22.547 -1.195 1 94.75 169 ARG B C 1
ATOM 3028 O O . ARG B 1 169 ? 3.637 -22.328 -1.281 1 94.75 169 ARG B O 1
ATOM 3035 N N . LYS B 1 170 ? 5.41 -23.422 -0.399 1 95.06 170 LYS B N 1
ATOM 3036 C CA . LYS B 1 170 ? 4.578 -24.156 0.549 1 95.06 170 LYS B CA 1
ATOM 3037 C C . LYS B 1 170 ? 4.953 -23.828 1.988 1 95.06 170 LYS B C 1
ATOM 3039 O O . LYS B 1 170 ? 6.133 -23.688 2.311 1 95.06 170 LYS B O 1
ATOM 3044 N N . ASP B 1 171 ? 3.914 -23.609 2.791 1 95.62 171 ASP B N 1
ATOM 3045 C CA . ASP B 1 171 ? 4.016 -23.516 4.246 1 95.62 171 ASP B CA 1
ATOM 3046 C C . ASP B 1 171 ? 4.754 -22.25 4.664 1 95.62 171 ASP B C 1
ATOM 3048 O O . ASP B 1 171 ? 5.449 -22.234 5.684 1 95.62 171 ASP B O 1
ATOM 3052 N N . VAL B 1 172 ? 4.816 -21.391 3.836 1 96.62 172 VAL B N 1
ATOM 3053 C CA . VAL B 1 172 ? 5.344 -20.078 4.188 1 96.62 172 VAL B CA 1
ATOM 3054 C C . VAL B 1 172 ? 4.406 -18.984 3.674 1 96.62 172 VAL B C 1
ATOM 3056 O O . VAL B 1 172 ? 4.07 -18.953 2.488 1 96.62 172 VAL B O 1
ATOM 3059 N N . SER B 1 173 ? 4.02 -18.109 4.461 1 96.75 173 SER B N 1
ATOM 3060 C CA . SER B 1 173 ? 2.982 -17.125 4.152 1 96.75 173 SER B CA 1
ATOM 3061 C C . SER B 1 173 ? 3.49 -16.078 3.164 1 96.75 173 SER B C 1
ATOM 3063 O O . SER B 1 173 ? 4.609 -15.578 3.301 1 96.75 173 SER B O 1
ATOM 3065 N N . VAL B 1 174 ? 2.627 -15.734 2.209 1 97.12 174 VAL B N 1
ATOM 3066 C CA . VAL B 1 174 ? 2.838 -14.547 1.394 1 97.12 174 VAL B CA 1
ATOM 3067 C C . VAL B 1 174 ? 2.627 -13.297 2.242 1 97.12 174 VAL B C 1
ATOM 3069 O O . VAL B 1 174 ? 1.646 -13.195 2.984 1 97.12 174 VAL B O 1
ATOM 3072 N N . THR B 1 175 ? 3.527 -12.336 2.154 1 95.69 175 THR B N 1
ATOM 3073 C CA . THR B 1 175 ? 3.385 -11.141 2.986 1 95.69 175 THR B CA 1
ATOM 3074 C C . THR B 1 175 ? 3.02 -9.93 2.137 1 95.69 175 THR B C 1
ATOM 3076 O O . THR B 1 175 ? 2.379 -9 2.621 1 95.69 175 THR B O 1
ATOM 3079 N N . CYS B 1 176 ? 3.408 -9.922 0.943 1 96.31 176 CYS B N 1
ATOM 3080 C CA . CYS B 1 176 ? 3.129 -8.805 0.043 1 96.31 176 CYS B CA 1
ATOM 3081 C C . CYS B 1 176 ? 3.299 -9.227 -1.412 1 96.31 176 CYS B C 1
ATOM 3083 O O . CYS B 1 176 ? 3.928 -10.25 -1.698 1 96.31 176 CYS B O 1
ATOM 3085 N N . ILE B 1 177 ? 2.68 -8.484 -2.318 1 97.81 177 ILE B N 1
ATOM 3086 C CA . ILE B 1 177 ? 2.781 -8.695 -3.758 1 97.81 177 ILE B CA 1
ATOM 3087 C C . ILE B 1 177 ? 2.918 -7.344 -4.469 1 97.81 177 ILE B C 1
ATOM 3089 O O . ILE B 1 177 ? 2.248 -6.375 -4.105 1 97.81 177 ILE B O 1
ATOM 3093 N N . ALA B 1 178 ? 3.777 -7.266 -5.383 1 97.06 178 ALA B N 1
ATOM 3094 C CA . ALA B 1 178 ? 3.855 -6.145 -6.312 1 97.06 178 ALA B CA 1
ATOM 3095 C C . ALA B 1 178 ? 3.768 -6.621 -7.758 1 97.06 178 ALA B C 1
ATOM 3097 O O . ALA B 1 178 ? 4.469 -7.559 -8.156 1 97.06 178 ALA B O 1
ATOM 3098 N N . TRP B 1 179 ? 2.91 -6.02 -8.484 1 95.88 179 TRP B N 1
ATOM 3099 C CA . TRP B 1 179 ? 2.695 -6.371 -9.883 1 95.88 179 TRP B CA 1
ATOM 3100 C C . TRP B 1 179 ? 2.547 -5.117 -10.742 1 95.88 179 TRP B C 1
ATOM 3102 O O . TRP B 1 179 ? 1.529 -4.426 -10.672 1 95.88 179 TRP B O 1
ATOM 3112 N N . PHE B 1 180 ? 3.516 -4.867 -11.555 1 93.56 180 PHE B N 1
ATOM 3113 C CA . PHE B 1 180 ? 3.529 -3.615 -12.305 1 93.56 180 PHE B CA 1
ATOM 3114 C C . PHE B 1 180 ? 2.594 -3.689 -13.508 1 93.56 180 PHE B C 1
ATOM 3116 O O . PHE B 1 180 ? 1.701 -2.852 -13.656 1 93.56 180 PHE B O 1
ATOM 3123 N N . SER B 1 181 ? 2.852 -4.688 -14.281 1 92.5 181 SER B N 1
ATOM 3124 C CA . SER B 1 181 ? 2.027 -4.91 -15.469 1 92.5 181 SER B CA 1
ATOM 3125 C C . SER B 1 181 ? 1.95 -6.395 -15.812 1 92.5 181 SER B C 1
ATOM 3127 O O . SER B 1 181 ? 2.805 -7.18 -15.398 1 92.5 181 SER B O 1
ATOM 3129 N N . GLU B 1 182 ? 0.995 -6.668 -16.578 1 91.38 182 GLU B N 1
ATOM 3130 C CA . GLU B 1 182 ? 0.761 -8.07 -16.906 1 91.38 182 GLU B CA 1
ATOM 3131 C C . GLU B 1 182 ? 1.927 -8.656 -17.703 1 91.38 182 GLU B C 1
ATOM 3133 O O . GLU B 1 182 ? 2.133 -9.867 -17.703 1 91.38 182 GLU B O 1
ATOM 3138 N N . ASP B 1 183 ? 2.645 -7.781 -18.406 1 87.5 183 ASP B N 1
ATOM 3139 C CA . ASP B 1 183 ? 3.732 -8.25 -19.25 1 87.5 183 ASP B CA 1
ATOM 3140 C C . ASP B 1 183 ? 5.047 -8.32 -18.484 1 87.5 183 ASP B C 1
ATOM 3142 O O . ASP B 1 183 ? 6.082 -8.688 -19.047 1 87.5 183 ASP B O 1
ATOM 3146 N N . ARG B 1 184 ? 5.059 -8.008 -17.219 1 87.38 184 ARG B N 1
ATOM 3147 C CA . ARG B 1 184 ? 6.234 -8.078 -16.359 1 87.38 184 ARG B CA 1
ATOM 3148 C C . ARG B 1 184 ? 6.031 -9.094 -15.234 1 87.38 184 ARG B C 1
ATOM 3150 O O . ARG B 1 184 ? 4.898 -9.438 -14.906 1 87.38 184 ARG B O 1
ATOM 3157 N N . PRO B 1 185 ? 7.172 -9.578 -14.734 1 91.5 185 PRO B N 1
ATOM 3158 C CA . PRO B 1 185 ? 7.02 -10.469 -13.586 1 91.5 185 PRO B CA 1
ATOM 3159 C C . PRO B 1 185 ? 6.41 -9.773 -12.367 1 91.5 185 PRO B C 1
ATOM 3161 O O . PRO B 1 185 ? 6.59 -8.562 -12.195 1 91.5 185 PRO B O 1
ATOM 3164 N N . PHE B 1 186 ? 5.617 -10.484 -11.625 1 95.31 186 PHE B N 1
ATOM 3165 C CA . PHE B 1 186 ? 5.234 -10.008 -10.305 1 95.31 186 PHE B CA 1
ATOM 3166 C C . PHE B 1 186 ? 6.238 -10.461 -9.25 1 95.31 186 PHE B C 1
ATOM 3168 O O . PHE B 1 186 ? 6.941 -11.453 -9.438 1 95.31 186 PHE B O 1
ATOM 3175 N N . ALA B 1 187 ? 6.328 -9.688 -8.172 1 96 187 ALA B N 1
ATOM 3176 C CA . ALA B 1 187 ? 7.168 -10.016 -7.023 1 96 187 ALA B CA 1
ATOM 3177 C C . ALA B 1 187 ? 6.324 -10.422 -5.82 1 96 187 ALA B C 1
ATOM 3179 O O . ALA B 1 187 ? 5.328 -9.773 -5.504 1 96 187 ALA B O 1
ATOM 3180 N N . VAL B 1 188 ? 6.727 -11.516 -5.203 1 97.19 188 VAL B N 1
ATOM 3181 C CA . VAL B 1 188 ? 6.051 -12.031 -4.016 1 97.19 188 VAL B CA 1
ATOM 3182 C C . VAL B 1 188 ? 7.039 -12.117 -2.854 1 97.19 188 VAL B C 1
ATOM 3184 O O . VAL B 1 188 ? 8.07 -12.789 -2.955 1 97.19 188 VAL B O 1
ATOM 3187 N N . GLY B 1 189 ? 6.719 -11.383 -1.794 1 96.69 189 GLY B N 1
ATOM 3188 C CA . GLY B 1 189 ? 7.492 -11.484 -0.567 1 96.69 189 GLY B CA 1
ATOM 3189 C C . GLY B 1 189 ? 6.941 -12.516 0.402 1 96.69 189 GLY B C 1
ATOM 3190 O O . GLY B 1 189 ? 5.723 -12.656 0.531 1 96.69 189 GLY B O 1
ATOM 3191 N N . TYR B 1 190 ? 7.855 -13.141 1.064 1 96.38 190 TYR B N 1
ATOM 3192 C CA . TYR B 1 190 ? 7.438 -14.203 1.974 1 96.38 190 TYR B CA 1
ATOM 3193 C C . TYR B 1 190 ? 7.895 -13.914 3.398 1 96.38 190 TYR B C 1
ATOM 3195 O O . TYR B 1 190 ? 8.797 -13.102 3.613 1 96.38 190 TYR B O 1
ATOM 3203 N N . PHE B 1 191 ? 7.289 -14.586 4.332 1 95.56 191 PHE B N 1
ATOM 3204 C CA . PHE B 1 191 ? 7.488 -14.406 5.766 1 95.56 191 PHE B CA 1
ATOM 3205 C C . PHE B 1 191 ? 8.914 -14.766 6.164 1 95.56 191 PHE B C 1
ATOM 3207 O O . PHE B 1 191 ? 9.445 -14.227 7.137 1 95.56 191 PHE B O 1
ATOM 3214 N N . ASP B 1 192 ? 9.539 -15.617 5.449 1 93.94 192 ASP B N 1
ATOM 3215 C CA . ASP B 1 192 ? 10.883 -16.047 5.816 1 93.94 192 ASP B CA 1
ATOM 3216 C C . ASP B 1 192 ? 11.938 -15.172 5.148 1 93.94 192 ASP B C 1
ATOM 3218 O O . ASP B 1 192 ? 13.133 -15.477 5.199 1 93.94 192 ASP B O 1
ATOM 3222 N N . GLY B 1 193 ? 11.539 -14.203 4.371 1 93.69 193 GLY B N 1
ATOM 3223 C CA . GLY B 1 193 ? 12.484 -13.242 3.828 1 93.69 193 GLY B CA 1
ATOM 3224 C C . GLY B 1 193 ? 12.773 -13.453 2.354 1 93.69 193 GLY B C 1
ATOM 3225 O O . GLY B 1 193 ? 13.406 -12.609 1.712 1 93.69 193 GLY B O 1
ATOM 3226 N N . LYS B 1 194 ? 12.312 -14.477 1.779 1 94.19 194 LYS B N 1
ATOM 3227 C CA . LYS B 1 194 ? 12.586 -14.766 0.375 1 94.19 194 LYS B CA 1
ATOM 3228 C C . LYS B 1 194 ? 11.664 -13.977 -0.542 1 94.19 194 LYS B C 1
ATOM 3230 O O . LYS B 1 194 ? 10.578 -13.562 -0.127 1 94.19 194 LYS B O 1
ATOM 3235 N N . LEU B 1 195 ? 12.164 -13.805 -1.728 1 94.81 195 LEU B N 1
ATOM 3236 C CA . LEU B 1 195 ? 11.414 -13.141 -2.789 1 94.81 195 LEU B CA 1
ATOM 3237 C C . LEU B 1 195 ? 11.25 -14.062 -3.994 1 94.81 195 LEU B C 1
ATOM 3239 O O . LEU B 1 195 ? 12.211 -14.695 -4.434 1 94.81 195 LEU B O 1
ATOM 3243 N N . LEU B 1 196 ? 10.023 -14.148 -4.457 1 94.25 196 LEU B N 1
ATOM 3244 C CA . LEU B 1 196 ? 9.742 -14.898 -5.676 1 94.25 196 LEU B CA 1
ATOM 3245 C C . LEU B 1 196 ? 9.359 -13.961 -6.816 1 94.25 196 LEU B C 1
ATOM 3247 O O . LEU B 1 196 ? 8.477 -13.117 -6.656 1 94.25 196 LEU B O 1
ATOM 3251 N N . LEU B 1 197 ? 10.07 -14 -7.883 1 92.81 197 LEU B N 1
ATOM 3252 C CA . LEU B 1 197 ? 9.688 -13.344 -9.125 1 92.81 197 LEU B CA 1
ATOM 3253 C C . LEU B 1 197 ? 9.055 -14.336 -10.102 1 92.81 197 LEU B C 1
ATOM 3255 O O . LEU B 1 197 ? 9.703 -15.305 -10.5 1 92.81 197 LEU B O 1
ATOM 3259 N N . GLY B 1 198 ? 7.77 -14.047 -10.383 1 93.06 198 GLY B N 1
ATOM 3260 C CA . GLY B 1 198 ? 7.043 -14.977 -11.234 1 93.06 198 GLY B CA 1
ATOM 3261 C C . GLY B 1 198 ? 6.195 -14.289 -12.289 1 93.06 198 GLY B C 1
ATOM 3262 O O . GLY B 1 198 ? 6.105 -13.062 -12.312 1 93.06 198 GLY B O 1
ATOM 3263 N N . THR B 1 199 ? 5.699 -15.125 -13.211 1 92.31 199 THR B N 1
ATOM 3264 C CA . THR B 1 199 ? 4.809 -14.656 -14.266 1 92.31 199 THR B CA 1
ATOM 3265 C C . THR B 1 199 ? 3.496 -15.43 -14.25 1 92.31 199 THR B C 1
ATOM 3267 O O . THR B 1 199 ? 3.41 -16.5 -13.664 1 92.31 199 THR B O 1
ATOM 3270 N N . LYS B 1 200 ? 2.498 -14.867 -14.844 1 92.25 200 LYS B N 1
ATOM 3271 C CA . LYS B 1 200 ? 1.179 -15.492 -14.852 1 92.25 200 LYS B CA 1
ATOM 3272 C C . LYS B 1 200 ? 1.201 -16.812 -15.625 1 92.25 200 LYS B C 1
ATOM 3274 O O . LYS B 1 200 ? 0.463 -17.75 -15.297 1 92.25 200 LYS B O 1
ATOM 3279 N N . GLU B 1 201 ? 2.033 -16.781 -16.672 1 91.06 201 GLU B N 1
ATOM 3280 C CA . GLU B 1 201 ? 2.215 -18.016 -17.438 1 91.06 201 GLU B CA 1
ATOM 3281 C C . GLU B 1 201 ? 3.588 -18.625 -17.172 1 91.06 201 GLU B C 1
ATOM 3283 O O . GLU B 1 201 ? 4.57 -17.906 -16.984 1 91.06 201 GLU B O 1
ATOM 3288 N N . PRO B 1 202 ? 3.607 -20 -17.125 1 87.44 202 PRO B N 1
ATOM 3289 C CA . PRO B 1 202 ? 4.922 -20.625 -16.984 1 87.44 202 PRO B CA 1
ATOM 3290 C C . PRO B 1 202 ? 5.867 -20.297 -18.141 1 87.44 202 PRO B C 1
ATOM 3292 O O . PRO B 1 202 ? 5.434 -20.188 -19.281 1 87.44 202 PRO B O 1
ATOM 3295 N N . LEU B 1 203 ? 7.121 -19.938 -17.75 1 78.25 203 LEU B N 1
ATOM 3296 C CA . LEU B 1 203 ? 8.133 -19.703 -18.781 1 78.25 203 LEU B CA 1
ATOM 3297 C C . LEU B 1 203 ? 8.883 -21 -19.094 1 78.25 203 LEU B C 1
ATOM 3299 O O . LEU B 1 203 ? 8.938 -21.906 -18.266 1 78.25 203 LEU B O 1
ATOM 3303 N N . GLU B 1 204 ? 9.234 -21.203 -20.375 1 70.12 204 GLU B N 1
ATOM 3304 C CA . GLU B 1 204 ? 9.953 -22.391 -20.828 1 70.12 204 GLU B CA 1
ATOM 3305 C C . GLU B 1 204 ? 11.172 -22.656 -19.938 1 70.12 204 GLU B C 1
ATOM 3307 O O . GLU B 1 204 ? 11.438 -23.812 -19.578 1 70.12 204 GLU B O 1
ATOM 3312 N N . LYS B 1 205 ? 12.117 -21.641 -19.766 1 62.53 205 LYS B N 1
ATOM 3313 C CA . LYS B 1 205 ? 13.344 -21.859 -19 1 62.53 205 LYS B CA 1
ATOM 3314 C C . LYS B 1 205 ? 13.18 -21.406 -17.547 1 62.53 205 LYS B C 1
ATOM 3316 O O . LYS B 1 205 ? 13.633 -20.328 -17.172 1 62.53 205 LYS B O 1
ATOM 3321 N N . GLY B 1 206 ? 12.414 -22.016 -16.75 1 60.69 206 GLY B N 1
ATOM 3322 C CA . GLY B 1 206 ? 12.344 -21.859 -15.312 1 60.69 206 GLY B CA 1
ATOM 3323 C C . GLY B 1 206 ? 11.672 -20.578 -14.883 1 60.69 206 GLY B C 1
ATOM 3324 O O . GLY B 1 206 ? 12.344 -19.609 -14.5 1 60.69 206 GLY B O 1
ATOM 3325 N N . GLY B 1 207 ? 10.562 -20.359 -15.141 1 61.84 207 GLY B N 1
ATOM 3326 C CA . GLY B 1 207 ? 9.688 -19.203 -15.102 1 61.84 207 GLY B CA 1
ATOM 3327 C C . GLY B 1 207 ? 9.68 -18.5 -13.75 1 61.84 207 GLY B C 1
ATOM 3328 O O . GLY B 1 207 ? 9.117 -17.406 -13.617 1 61.84 207 GLY B O 1
ATOM 3329 N N . ILE B 1 208 ? 10.297 -19.141 -12.656 1 77.12 208 ILE B N 1
ATOM 3330 C CA . ILE B 1 208 ? 10.234 -18.516 -11.336 1 77.12 208 ILE B CA 1
ATOM 3331 C C . ILE B 1 208 ? 11.641 -18.297 -10.797 1 77.12 208 ILE B C 1
ATOM 3333 O O . ILE B 1 208 ? 12.523 -19.141 -10.992 1 77.12 208 ILE B O 1
ATOM 3337 N N . VAL B 1 209 ? 11.938 -17.172 -10.344 1 82.94 209 VAL B N 1
ATOM 3338 C CA . VAL B 1 209 ? 13.18 -16.875 -9.625 1 82.94 209 VAL B CA 1
ATOM 3339 C C . VAL B 1 209 ? 12.891 -16.719 -8.141 1 82.94 209 VAL B C 1
ATOM 3341 O O . VAL B 1 209 ? 12.008 -15.953 -7.75 1 82.94 209 VAL B O 1
ATOM 3344 N N . LEU B 1 210 ? 13.562 -17.547 -7.367 1 85 210 LEU B N 1
ATOM 3345 C CA . LEU B 1 210 ? 13.508 -17.406 -5.914 1 85 210 LEU B CA 1
ATOM 3346 C C . LEU B 1 210 ? 14.797 -16.812 -5.371 1 85 210 LEU B C 1
ATOM 3348 O O . LEU B 1 210 ? 15.875 -17.359 -5.578 1 85 210 LEU B O 1
ATOM 3352 N N . ILE B 1 211 ? 14.664 -15.672 -4.75 1 85.94 211 ILE B N 1
ATOM 3353 C CA . ILE B 1 211 ? 15.82 -14.984 -4.18 1 85.94 211 ILE B CA 1
ATOM 3354 C C . ILE B 1 211 ? 15.852 -15.195 -2.67 1 85.94 211 ILE B C 1
ATOM 3356 O O . ILE B 1 211 ? 14.898 -14.852 -1.966 1 85.94 211 ILE B O 1
ATOM 3360 N N . ASP B 1 212 ? 16.922 -15.703 -2.049 1 83.88 212 ASP B N 1
ATOM 3361 C CA . ASP B 1 212 ? 17.094 -16.016 -0.632 1 83.88 212 ASP B CA 1
ATOM 3362 C C . ASP B 1 212 ? 18.047 -15.016 0.033 1 83.88 212 ASP B C 1
ATOM 3364 O O . ASP B 1 212 ? 18.703 -14.227 -0.648 1 83.88 212 ASP B O 1
ATOM 3368 N N . ALA B 1 213 ? 17.984 -14.664 1.525 1 66 213 ALA B N 1
ATOM 3369 C CA . ALA B 1 213 ? 18.875 -13.781 2.271 1 66 213 ALA B CA 1
ATOM 3370 C C . ALA B 1 213 ? 20.312 -14.281 2.221 1 66 213 ALA B C 1
ATOM 3372 O O . ALA B 1 213 ? 21.266 -13.492 2.279 1 66 213 ALA B O 1
ATOM 3373 N N . HIS B 1 214 ? 20.594 -15.445 2.785 1 52.62 214 HIS B N 1
ATOM 3374 C CA . HIS B 1 214 ? 21.828 -16.047 3.266 1 52.62 214 HIS B CA 1
ATOM 3375 C C . HIS B 1 214 ? 22.984 -15.773 2.312 1 52.62 214 HIS B C 1
ATOM 3377 O O . HIS B 1 214 ? 22.766 -15.461 1.139 1 52.62 214 HIS B O 1
ATOM 3383 N N . LYS B 1 215 ? 24.328 -16.219 2.943 1 43.72 215 LYS B N 1
ATOM 3384 C CA . LYS B 1 215 ? 25.719 -15.945 3.311 1 43.72 215 LYS B CA 1
ATOM 3385 C C . LYS B 1 215 ? 26.625 -15.977 2.086 1 43.72 215 LYS B C 1
ATOM 3387 O O . LYS B 1 215 ? 27.094 -17.047 1.687 1 43.72 215 LYS B O 1
ATOM 3392 N N . TYR B 1 216 ? 26.328 -15.477 1.122 1 37.66 216 TYR B N 1
ATOM 3393 C CA . TYR B 1 216 ? 27.656 -15.664 0.548 1 37.66 216 TYR B CA 1
ATOM 3394 C C . TYR B 1 216 ? 28.672 -14.711 1.188 1 37.66 216 TYR B C 1
ATOM 3396 O O . TYR B 1 216 ? 28.297 -13.672 1.731 1 37.66 216 TYR B O 1
ATOM 3404 N N . CYS B 1 217 ? 29.922 -15.227 1.483 1 32.19 217 CYS B N 1
ATOM 3405 C CA . CYS B 1 217 ? 31.156 -14.562 1.9 1 32.19 217 CYS B CA 1
ATOM 3406 C C . CYS B 1 217 ? 31.391 -13.305 1.075 1 32.19 217 CYS B C 1
ATOM 3408 O O . CYS B 1 217 ? 31.484 -13.375 -0.152 1 32.19 217 CYS B O 1
ATOM 3410 N N . LEU B 1 218 ? 30.797 -12.156 1.458 1 32.91 218 LEU B N 1
ATOM 3411 C CA . LEU B 1 218 ? 31.172 -10.82 1.02 1 32.91 218 LEU B CA 1
ATOM 3412 C C . LEU B 1 218 ? 32.688 -10.711 0.828 1 32.91 218 LEU B C 1
ATOM 3414 O O . LEU B 1 218 ? 33.438 -11.078 1.72 1 32.91 218 LEU B O 1
ATOM 3418 N N . ILE B 1 219 ? 33.188 -10.93 -0.321 1 29.56 219 ILE B N 1
ATOM 3419 C CA . ILE B 1 219 ? 34.531 -10.383 -0.473 1 29.56 219 ILE B CA 1
ATOM 3420 C C . ILE B 1 219 ? 34.469 -8.859 -0.364 1 29.56 219 ILE B C 1
ATOM 3422 O O . ILE B 1 219 ? 33.688 -8.203 -1.064 1 29.56 219 ILE B O 1
ATOM 3426 N N . PRO B 1 220 ? 34.844 -8.258 0.805 1 30.59 220 PRO B N 1
ATOM 3427 C CA . PRO B 1 220 ? 35.094 -6.824 0.989 1 30.59 220 PRO B CA 1
ATOM 3428 C C . PRO B 1 220 ? 35.812 -6.191 -0.203 1 30.59 220 PRO B C 1
ATOM 3430 O O . PRO B 1 220 ? 36.844 -6.711 -0.66 1 30.59 220 PRO B O 1
ATOM 3433 N N . VAL B 1 221 ? 35.188 -5.801 -1.285 1 23.97 221 VAL B N 1
ATOM 3434 C CA . VAL B 1 221 ? 36.031 -5.051 -2.209 1 23.97 221 VAL B CA 1
ATOM 3435 C C . VAL B 1 221 ? 36.531 -3.777 -1.531 1 23.97 221 VAL B C 1
ATOM 3437 O O . VAL B 1 221 ? 35.75 -2.934 -1.113 1 23.97 221 VAL B O 1
ATOM 3440 N N . PHE B 1 222 ? 37.562 -3.918 -0.648 1 22.23 222 PHE B N 1
ATOM 3441 C CA . PHE B 1 222 ? 38.438 -2.768 -0.361 1 22.23 222 PHE B CA 1
ATOM 3442 C C . PHE B 1 222 ? 39.062 -2.232 -1.638 1 22.23 222 PHE B C 1
ATOM 3444 O O . PHE B 1 222 ? 39.375 -2.998 -2.551 1 22.23 222 PHE B O 1
#

InterPro domains:
  IPR001680 WD40 repeat [PF00400] (12-45)
  IPR001680 WD40 repeat [PS50082] (13-54)
  IPR001680 WD40 repeat [SM00320] (6-45)
  IPR001680 WD40 repeat [SM00320] (161-199)
  IPR015943 WD40/YVTN repeat-like-containing domain superfamily [G3DSA:2.130.10.10] (3-215)
  IPR019775 WD40 repeat, conserved site [PS00678] (32-46)
  IPR036322 WD40-repeat-containing domain superfamily [SSF50978] (14-197)
  IPR051179 Multifunctional WD repeat-containing protein [PTHR19857] (16-195)

Solvent-accessible surface area (backbone atoms only — not comparable to full-atom values): 24610 Å² total; per-residue (Å²): 134,82,76,75,74,74,74,72,78,71,80,78,59,54,49,24,78,25,30,24,62,42,43,45,67,30,85,73,69,57,32,37,38,35,31,25,72,67,46,35,36,38,34,30,44,63,53,86,88,45,72,44,73,71,42,78,44,71,67,67,69,76,88,79,48,69,77,69,60,53,62,66,85,70,70,78,80,69,54,44,69,47,56,36,68,77,43,53,33,39,36,35,32,48,56,36,27,39,38,37,34,44,64,93,59,73,70,56,43,75,45,83,48,98,47,41,46,42,26,59,34,34,32,70,39,72,59,92,56,86,73,57,94,70,58,62,44,58,36,39,36,26,15,47,48,15,42,32,34,38,35,38,38,56,52,81,88,40,69,48,74,47,72,38,82,82,53,60,49,75,80,39,26,29,42,25,44,27,34,51,26,81,87,40,54,30,40,36,25,19,48,70,6,34,34,37,40,28,51,96,60,84,43,93,84,64,42,49,46,77,31,44,42,66,75,70,75,78,71,78,84,122,134,80,76,77,74,74,75,73,77,71,80,75,59,56,47,24,77,25,29,23,62,44,42,46,67,30,85,71,69,55,33,38,37,35,29,24,73,68,46,36,36,38,32,29,42,62,54,88,88,45,73,45,71,73,43,79,44,70,66,68,70,76,88,79,48,69,78,69,60,51,65,64,87,70,70,79,80,68,54,44,69,48,56,36,67,79,42,51,35,39,36,36,32,47,56,36,27,40,36,37,34,45,64,95,58,74,70,56,44,76,46,82,48,99,46,41,45,43,26,60,33,34,33,69,40,71,60,90,55,87,71,57,95,70,60,61,44,58,37,40,37,27,14,47,47,16,42,32,33,37,34,39,37,56,53,80,88,40,69,48,75,47,72,39,83,81,52,61,49,75,80,41,26,29,42,25,45,27,34,51,24,80,87,39,54,30,40,36,26,19,48,71,5,32,33,37,38,28,49,97,58,84,43,93,85,64,43,50,47,78,31,46,34,78,81,68,84,73,74,77,82,122